Protein AF-A0A9D7HXS8-F1 (afdb_monomer)

Foldseek 3Di:
DDPPPDPPPWWQKAWKWDDDPDAQKIFIKIATQAWFFWAFAKWKWKKKKFVPFFPFKPQVPKDFDLCQQKNKHKDPVGWDDDDRMIMIMIMIGGPTTNCVSPPPPIGHHRDMDGGMMIGTHRRQFKMKMIIDDDPVCVVVVRHTWTDDPRHTNYDYHPYDIDIHHQQDQALVRRGSDPQHFQDDDPLLFLQFPRWTQHNNSHTDGHGDFQCLVDPVADRDQDRNQGRDQPDPQFHDFDLDPVSHRDGDRPFDFQDADPQQFLQWDDWGQHPSRRTDDTDGDDLCPVDPQFDWDQDRNPGTDTHGADQQPQPDGPSRDQANNYDDFQDADCLVPPQFPPFTQHSVRHTDGDGPFDFQDDDPLQFLQWDDWGQHPSRDTDPTDGHDLCPVDPQWDWDQDRNPGTDTHGADQQPQPDGPSRDQANHYDDFQCFDPLVDPQFPDWTQHSVRHTDGDGDFDFQDDDPPQFQQFDDWTAHPSRDTDDGDGDDLDPPDPQWDWDQDRNPGIDTHGADPQPQPDGPVGDPDNHDDDPPDADPPVDPVDDGHD

Sequence (544 aa):
MTVGTGLTAQPLTDIGLFPNASPNTLEVRLRPDASFNQVVSNLTFTIRWNANAADSLDAGAITQFCPGGFFITPSGDGVLEDGAFRYYTFNAFGFAQISAACPGQAWAANTERVIMTIPVLGLTGCATFNIVNDGFTGADNKDYFLSLNGVDKTDLIYSDDFQLGNCAADCEGNIGGPAVPGTACDDLSACTTNDLYDANCNCVGTPVDPNDNNACTTDSCDPLLGVNDNNPITTGDVIGANCVCAGVLPCTPGATCNDNNACTTGEVFDANCNCGGGTAVDPNDNNPCTLDSCDPVTGVSNVFQDADGDGTCDANDVCPAGPEPGTACNDNNPITTGDVIGANCVCAGVLPCTPGATCNDNNACTTGEVFDANCNCGGGTAVDPNDNNPCTLDSCDPVTGVSNVFQDADGDGTCDANDVCPAGPEPGTACNDNNPATTGDVIGANCVCAGVLGCTPGAACNDFNACTTGE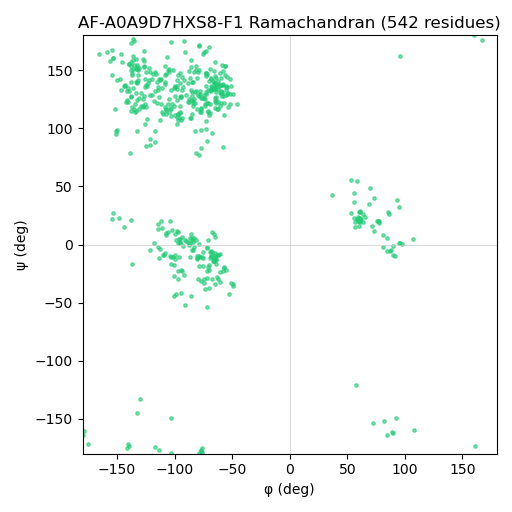VFDANCNCGGGTAVDPNDNNPCTLDSCDPVTGVSNIFQDADGDGTCDANDVCPAGPEPGTACNDNNPITTGDV

Mean predicted aligned error: 21.66 Å

Solvent-accessible surface area (backbone atoms only — not comparable to full-atom values): 31070 Å² total; per-residue (Å²): 141,79,87,75,89,62,92,67,75,77,35,46,29,28,37,32,42,44,82,42,94,54,83,63,27,40,30,36,32,38,35,24,70,32,59,47,41,54,32,42,47,34,36,35,35,23,44,36,31,39,61,87,16,40,77,44,70,37,76,90,64,53,45,65,49,50,58,64,10,33,38,78,40,70,46,94,81,52,76,44,77,59,91,70,30,30,37,38,42,37,38,27,46,33,83,30,31,25,44,74,52,30,73,91,61,46,48,45,48,74,39,79,38,70,45,33,35,38,39,52,38,67,61,67,11,44,26,45,38,32,53,49,76,46,77,66,27,58,76,67,78,34,32,67,40,33,22,47,74,77,39,86,23,55,58,49,72,77,39,63,80,43,78,49,64,42,71,53,60,24,57,83,64,39,62,15,44,84,48,41,66,71,32,82,51,77,61,76,38,57,37,38,46,82,20,23,20,36,97,82,46,47,51,46,46,47,73,61,83,52,74,63,86,48,91,89,59,75,73,40,57,40,47,84,73,17,54,58,65,85,54,94,74,40,45,77,44,40,75,42,101,79,55,43,58,50,44,42,66,82,60,56,64,70,39,78,44,78,68,70,39,53,32,42,47,78,17,23,20,39,98,82,60,50,49,39,86,41,47,74,59,79,43,73,82,86,51,78,42,36,54,59,37,60,41,47,81,82,16,64,40,69,46,76,40,46,91,65,69,66,84,54,30,60,75,77,51,87,26,93,80,44,59,51,63,71,39,79,50,76,57,83,52,92,70,42,46,84,22,19,17,36,96,82,60,42,52,46,42,44,64,88,57,57,63,69,40,79,44,78,70,72,40,54,33,41,48,79,18,24,21,39,97,80,59,50,50,38,88,37,48,73,58,82,43,74,83,84,52,77,44,37,54,56,38,61,41,47,80,80,18,67,44,70,44,79,39,49,88,68,72,70,83,54,30,58,76,75,52,86,28,93,78,47,62,51,62,70,39,79,50,76,56,86,51,91,64,38,48,82,23,21,18,35,96,81,61,42,52,45,45,47,71,75,68,59,62,68,40,80,45,78,67,74,43,54,35,41,49,78,19,24,21,40,95,82,64,49,52,41,80,46,48,76,63,80,43,75,81,86,51,82,44,40,54,59,38,65,38,50,80,81,20,70,44,69,46,78,41,48,88,79,70,84,82,54,35,59,79,73,53,89,44,96,82,55,84,59,96,78,53,74,54,78,89,83,52,95,87,69,83,85,47,90

Radius of gyration: 78.98 Å; Cα contacts (8 Å, |Δi|>4): 1152; chains: 1; bounding box: 150×105×215 Å

Structure (mmCIF, N/CA/C/O backbone):
data_AF-A0A9D7HXS8-F1
#
_entry.id   AF-A0A9D7HXS8-F1
#
loop_
_atom_site.group_PDB
_atom_site.id
_atom_site.type_symbol
_atom_site.label_atom_id
_atom_site.label_alt_id
_atom_site.label_comp_id
_atom_site.label_asym_id
_atom_site.label_entity_id
_atom_site.label_seq_id
_atom_site.pdbx_PDB_ins_code
_atom_site.Cartn_x
_atom_site.Cartn_y
_atom_site.Cartn_z
_atom_site.occupancy
_atom_site.B_iso_or_equiv
_atom_site.auth_seq_id
_atom_site.auth_comp_id
_atom_site.auth_asym_id
_atom_site.auth_atom_id
_atom_site.pdbx_PDB_model_num
ATOM 1 N N . MET A 1 1 ? 16.803 73.448 49.397 1.00 46.56 1 MET A N 1
ATOM 2 C CA . MET A 1 1 ? 17.206 73.382 47.980 1.00 46.56 1 MET A CA 1
ATOM 3 C C . MET A 1 1 ? 18.669 72.982 47.963 1.00 46.56 1 MET A C 1
ATOM 5 O O . MET A 1 1 ? 19.544 73.829 48.057 1.00 46.56 1 MET A O 1
ATOM 9 N N . THR A 1 2 ? 18.908 71.675 47.979 1.00 34.12 2 THR A N 1
ATOM 10 C CA . THR A 1 2 ? 20.233 71.069 47.857 1.00 34.12 2 THR A CA 1
ATOM 11 C C . THR A 1 2 ? 20.183 70.350 46.524 1.00 34.12 2 THR A C 1
ATOM 13 O O . THR A 1 2 ? 19.425 69.395 46.368 1.00 34.12 2 THR A O 1
ATOM 16 N N . VAL A 1 3 ? 20.879 70.892 45.531 1.00 43.94 3 VAL A N 1
ATOM 17 C CA . VAL A 1 3 ? 21.038 70.244 44.233 1.00 43.94 3 VAL A CA 1
ATOM 18 C C . VAL A 1 3 ? 21.996 69.081 44.460 1.00 43.94 3 VAL A C 1
ATOM 20 O O . VAL A 1 3 ? 23.201 69.276 44.577 1.00 43.94 3 VAL A O 1
ATOM 23 N N . GLY A 1 4 ? 21.447 67.876 44.595 1.00 35.88 4 GLY A N 1
ATOM 24 C CA . GLY A 1 4 ? 22.214 66.641 44.514 1.00 35.88 4 GLY A CA 1
ATOM 25 C C . GLY A 1 4 ? 22.513 66.346 43.052 1.00 35.88 4 GLY A C 1
ATOM 26 O O . GLY A 1 4 ? 21.788 65.597 42.408 1.00 35.88 4 GLY A O 1
ATOM 27 N N . THR A 1 5 ? 23.559 66.969 42.514 1.00 46.69 5 THR A N 1
ATOM 28 C CA . THR A 1 5 ? 24.233 66.499 41.304 1.00 46.69 5 THR A CA 1
ATOM 29 C C . THR A 1 5 ? 24.932 65.185 41.628 1.00 46.69 5 THR A C 1
ATOM 31 O O . THR A 1 5 ? 26.047 65.165 42.143 1.00 46.69 5 THR A O 1
ATOM 34 N N . GLY A 1 6 ? 24.258 64.089 41.324 1.00 41.00 6 GLY A N 1
ATOM 35 C CA . GLY A 1 6 ? 24.853 62.779 41.164 1.00 41.00 6 GLY A CA 1
ATOM 36 C C . GLY A 1 6 ? 23.973 62.030 40.184 1.00 41.00 6 GLY A C 1
ATOM 37 O O . GLY A 1 6 ? 22.799 61.813 40.467 1.00 41.00 6 GLY A O 1
ATOM 38 N N . LEU A 1 7 ? 24.522 61.661 39.028 1.00 46.50 7 LEU A N 1
ATOM 39 C CA . LEU A 1 7 ? 24.046 60.494 38.295 1.00 46.50 7 LEU A CA 1
ATOM 40 C C . LEU A 1 7 ? 24.190 59.314 39.263 1.00 46.50 7 LEU A C 1
ATOM 42 O O . LEU A 1 7 ? 25.224 58.654 39.296 1.00 46.50 7 LEU A O 1
ATOM 46 N N . THR A 1 8 ? 23.208 59.109 40.138 1.00 54.00 8 THR A N 1
ATOM 47 C CA . THR A 1 8 ? 23.098 57.861 40.879 1.00 54.00 8 THR A CA 1
ATOM 48 C C . THR A 1 8 ? 22.881 56.810 39.810 1.00 54.00 8 THR A C 1
ATOM 50 O O . THR A 1 8 ? 21.913 56.913 39.050 1.00 54.00 8 THR A O 1
ATOM 53 N N . ALA A 1 9 ? 23.826 55.876 39.684 1.00 63.34 9 ALA A N 1
ATOM 54 C CA . ALA A 1 9 ? 23.669 54.728 38.810 1.00 63.34 9 ALA A CA 1
ATOM 55 C C . ALA A 1 9 ? 22.271 54.159 39.059 1.00 63.34 9 ALA A C 1
ATOM 57 O O . ALA A 1 9 ? 21.901 53.896 40.202 1.00 63.34 9 ALA A O 1
ATOM 58 N N . GLN A 1 10 ? 21.451 54.110 38.013 1.00 81.94 10 GLN A N 1
ATOM 59 C CA . GLN A 1 10 ? 20.124 53.524 38.142 1.00 81.94 10 GLN A CA 1
ATOM 60 C C . GLN A 1 10 ? 20.285 52.067 38.577 1.00 81.94 10 GLN A C 1
ATOM 62 O O . GLN A 1 10 ? 21.239 51.432 38.097 1.00 81.94 10 GLN A O 1
ATOM 67 N N . PRO A 1 11 ? 19.393 51.559 39.440 1.00 91.94 11 PRO A N 1
ATOM 68 C CA . PRO A 1 11 ? 19.600 50.265 40.052 1.00 91.94 11 PRO A CA 1
ATOM 69 C C . PRO A 1 11 ? 19.445 49.130 39.056 1.00 91.94 11 PRO A C 1
ATOM 71 O O . PRO A 1 11 ? 18.528 49.170 38.237 1.00 91.94 11 PRO A O 1
ATOM 74 N N . LEU A 1 12 ? 20.294 48.114 39.163 1.00 96.25 12 LEU A N 1
ATOM 75 C CA . LEU A 1 12 ? 19.915 46.786 38.692 1.00 96.25 12 LEU A CA 1
ATOM 76 C C . LEU A 1 12 ? 18.784 46.277 39.590 1.00 96.25 12 LEU A C 1
ATOM 78 O O . LEU A 1 12 ? 18.743 46.583 40.785 1.00 96.25 12 LEU A O 1
ATOM 82 N N . THR A 1 13 ? 17.795 45.612 39.005 1.00 97.19 13 THR A N 1
ATOM 83 C CA . THR A 1 13 ? 16.585 45.235 39.737 1.00 97.19 13 THR A CA 1
ATOM 84 C C . THR A 1 13 ? 16.233 43.785 39.483 1.00 97.19 13 THR A C 1
ATOM 86 O O . THR A 1 13 ? 16.000 43.389 38.340 1.00 97.19 13 THR A O 1
ATOM 89 N N . ASP A 1 14 ? 16.122 43.025 40.567 1.00 98.00 14 ASP A N 1
ATOM 90 C CA . ASP A 1 14 ? 15.644 41.651 40.527 1.00 98.00 14 ASP A CA 1
ATOM 91 C C . ASP A 1 14 ? 14.109 41.606 40.492 1.00 98.00 14 ASP A C 1
ATOM 93 O O . ASP A 1 14 ? 13.448 42.496 41.045 1.00 98.00 14 ASP A O 1
ATOM 97 N N . ILE A 1 15 ? 13.540 40.537 39.931 1.00 98.31 15 ILE A N 1
ATOM 98 C CA . ILE A 1 15 ? 12.102 40.230 39.981 1.00 98.31 15 ILE A CA 1
ATOM 99 C C . ILE A 1 15 ? 11.850 38.832 40.550 1.00 98.31 15 ILE A C 1
ATOM 101 O O . ILE A 1 15 ? 12.649 37.921 40.364 1.00 98.31 15 ILE A O 1
ATOM 105 N N . GLY A 1 16 ? 10.731 38.629 41.233 1.00 97.81 16 GLY A N 1
ATOM 106 C CA . GLY A 1 16 ? 10.339 37.297 41.677 1.00 97.81 16 GLY A CA 1
ATOM 107 C C . GLY A 1 16 ? 8.836 37.154 41.847 1.00 97.81 16 GLY A C 1
ATOM 108 O O . GLY A 1 16 ? 8.111 38.146 41.973 1.00 97.81 16 GLY A O 1
ATOM 109 N N . LEU A 1 17 ? 8.386 35.904 41.852 1.00 98.12 17 LEU A N 1
ATOM 110 C CA . LEU A 1 17 ? 7.007 35.504 42.098 1.00 98.12 17 LEU A CA 1
ATOM 111 C C . LEU A 1 17 ? 6.901 34.781 43.440 1.00 98.12 17 LEU A C 1
ATOM 113 O O . LEU A 1 17 ? 7.704 33.903 43.742 1.00 98.12 17 LEU A O 1
ATOM 117 N N . PHE A 1 18 ? 5.894 35.137 44.233 1.00 96.06 18 PHE A N 1
ATOM 118 C CA . PHE A 1 18 ? 5.716 34.615 45.587 1.00 96.06 18 PHE A CA 1
ATOM 119 C C . PHE A 1 18 ? 4.239 34.329 45.891 1.00 96.06 18 PHE A C 1
ATOM 121 O O . PHE A 1 18 ? 3.358 34.966 45.304 1.00 96.06 18 PHE A O 1
ATOM 128 N N . PRO A 1 19 ? 3.937 33.415 46.831 1.00 92.19 19 PRO A N 1
ATOM 129 C CA . PRO A 1 19 ? 2.578 33.236 47.326 1.00 92.19 19 PRO A CA 1
ATOM 130 C C . PRO A 1 19 ? 2.118 34.451 48.149 1.00 92.19 19 PRO A C 1
ATOM 132 O O . PRO A 1 19 ? 2.891 35.039 48.911 1.00 92.19 19 PRO A O 1
ATOM 135 N N . ASN A 1 20 ? 0.839 34.809 48.022 1.00 90.88 20 ASN A N 1
ATOM 136 C CA . ASN A 1 20 ? 0.174 35.808 48.861 1.00 90.88 20 ASN A CA 1
ATOM 137 C C . ASN A 1 20 ? -0.364 35.165 50.156 1.00 90.88 20 ASN A C 1
ATOM 139 O O . ASN A 1 20 ? -0.638 33.968 50.209 1.00 90.88 20 ASN A O 1
ATOM 143 N N . ALA A 1 21 ? -0.592 35.976 51.192 1.00 84.38 21 ALA A N 1
ATOM 144 C CA . ALA A 1 21 ? -1.362 35.560 52.370 1.00 84.38 21 ALA A CA 1
ATOM 145 C C . ALA A 1 21 ? -2.832 35.223 52.039 1.00 84.38 21 ALA A C 1
ATOM 147 O O . ALA A 1 21 ? -3.453 34.413 52.726 1.00 84.38 21 ALA A O 1
ATOM 148 N N . SER A 1 22 ? -3.391 35.843 51.000 1.00 85.06 22 SER A N 1
ATOM 149 C CA . SER A 1 22 ? -4.693 35.491 50.439 1.00 85.06 22 SER A CA 1
ATOM 150 C C . SER A 1 22 ? -4.565 34.185 49.651 1.00 85.06 22 SER A C 1
ATOM 152 O O . SER A 1 22 ? -3.738 34.124 48.735 1.00 85.06 22 SER A O 1
ATOM 154 N N . PRO A 1 23 ? -5.379 33.157 49.958 1.00 76.88 23 PRO A N 1
ATOM 155 C CA . PRO A 1 23 ? -5.377 31.911 49.203 1.00 76.88 23 PRO A CA 1
ATOM 156 C C . PRO A 1 23 ? -5.535 32.172 47.700 1.00 76.88 23 PRO A C 1
ATOM 158 O O . PRO A 1 23 ? -6.273 33.071 47.293 1.00 76.88 23 PRO A O 1
ATOM 161 N N . ASN A 1 24 ? -4.839 31.385 46.878 1.00 85.56 24 ASN A N 1
ATOM 162 C CA . ASN A 1 24 ? -4.940 31.408 45.412 1.00 85.56 24 ASN A CA 1
ATOM 163 C C . ASN A 1 24 ? -4.576 32.758 44.767 1.00 85.56 24 ASN A C 1
ATOM 165 O O . ASN A 1 24 ? -5.085 33.094 43.703 1.00 85.56 24 ASN A O 1
ATOM 169 N N . THR A 1 25 ? -3.717 33.554 45.403 1.00 91.19 25 THR A N 1
ATOM 170 C CA . THR A 1 25 ? -3.229 34.823 44.851 1.00 91.19 25 THR A CA 1
ATOM 171 C C . THR A 1 25 ? -1.704 34.808 44.813 1.00 91.19 25 THR A C 1
ATOM 173 O O . THR A 1 25 ? -1.053 34.381 45.767 1.00 91.19 25 THR A O 1
ATOM 176 N N . LEU A 1 26 ? -1.135 35.280 43.707 1.00 95.56 26 LEU A N 1
ATOM 177 C CA . LEU A 1 26 ? 0.303 35.425 43.501 1.00 95.56 26 LEU A CA 1
ATOM 178 C C . LEU A 1 26 ? 0.706 36.891 43.702 1.00 95.56 26 LEU A C 1
ATOM 180 O O . LEU A 1 26 ? -0.077 37.801 43.418 1.00 95.56 26 LEU A O 1
ATOM 184 N N . GLU A 1 27 ? 1.932 37.134 44.154 1.00 96.12 27 GLU A N 1
ATOM 185 C CA . GLU A 1 27 ? 2.529 38.467 44.254 1.00 96.12 27 GLU A CA 1
ATOM 186 C C . GLU A 1 27 ? 3.815 38.535 43.435 1.00 96.12 27 GLU A C 1
ATOM 188 O O . GLU A 1 27 ? 4.721 37.723 43.621 1.00 96.12 27 GLU A O 1
ATOM 193 N N . VAL A 1 28 ? 3.925 39.544 42.575 1.00 97.69 28 VAL A N 1
ATOM 194 C CA . VAL A 1 28 ? 5.162 39.866 41.862 1.00 97.69 28 VAL A CA 1
ATOM 195 C C . VAL A 1 28 ? 5.906 40.935 42.638 1.00 97.69 28 VAL A C 1
ATOM 197 O O . VAL A 1 28 ? 5.340 41.992 42.943 1.00 97.69 28 VAL A O 1
ATOM 200 N N . ARG A 1 29 ? 7.177 40.679 42.947 1.00 97.25 29 ARG A N 1
ATOM 201 C CA . ARG A 1 29 ? 8.030 41.583 43.720 1.00 97.25 29 ARG A CA 1
ATOM 202 C C . ARG A 1 29 ? 9.243 42.024 42.919 1.00 97.25 29 ARG A C 1
ATOM 204 O O . ARG A 1 29 ? 9.825 41.226 42.196 1.00 97.25 29 ARG A O 1
ATOM 211 N N . LEU A 1 30 ? 9.633 43.284 43.094 1.00 96.69 30 LEU A N 1
ATOM 212 C CA . LEU A 1 30 ? 10.914 43.817 42.633 1.00 96.69 30 LEU A CA 1
ATOM 213 C C . LEU A 1 30 ? 11.852 44.074 43.809 1.00 96.69 30 LEU A C 1
ATOM 215 O O . LEU A 1 30 ? 11.407 44.529 44.867 1.00 96.69 30 LEU A O 1
ATOM 219 N N . ARG A 1 31 ? 13.154 43.872 43.595 1.00 97.00 31 ARG A N 1
ATOM 220 C CA . ARG A 1 31 ? 14.214 44.215 44.550 1.00 97.00 31 ARG A CA 1
ATOM 221 C C . ARG A 1 31 ? 15.341 44.975 43.834 1.00 97.00 31 ARG A C 1
ATOM 223 O O . ARG A 1 31 ? 16.191 44.350 43.212 1.00 97.00 31 ARG A O 1
ATOM 230 N N . PRO A 1 32 ? 15.358 46.316 43.902 1.00 96.12 32 PRO A N 1
ATOM 231 C CA . PRO A 1 32 ? 16.405 47.117 43.273 1.00 96.12 32 PRO A CA 1
ATOM 232 C C . PRO A 1 32 ? 17.644 47.233 44.170 1.00 96.12 32 PRO A C 1
ATOM 234 O O . PRO A 1 32 ? 17.506 47.445 45.374 1.00 96.12 32 PRO A O 1
ATOM 237 N N . ASP A 1 33 ? 18.851 47.161 43.610 1.00 95.12 33 ASP A N 1
ATOM 238 C CA . ASP A 1 33 ? 20.122 47.252 44.356 1.00 95.12 33 ASP A CA 1
ATOM 239 C C . ASP A 1 33 ? 20.423 48.671 44.902 1.00 95.12 33 ASP A C 1
ATOM 241 O O . ASP A 1 33 ? 21.160 48.844 45.879 1.00 95.12 33 ASP A O 1
ATOM 245 N N . ALA A 1 34 ? 19.776 49.691 44.335 1.00 93.94 34 ALA A N 1
ATOM 246 C CA . ALA A 1 34 ? 19.815 51.092 44.739 1.00 93.94 34 ALA A CA 1
ATOM 247 C C . ALA A 1 34 ? 18.411 51.730 44.743 1.00 93.94 34 ALA A C 1
ATOM 249 O O . ALA A 1 34 ? 17.454 51.235 44.151 1.00 93.94 34 ALA A O 1
ATOM 250 N N . SER A 1 35 ? 18.259 52.862 45.433 1.00 93.38 35 SER A N 1
ATOM 251 C CA . SER A 1 35 ? 16.973 53.568 45.492 1.00 93.38 35 SER A CA 1
ATOM 252 C C . SER A 1 35 ? 16.603 54.180 44.136 1.00 93.38 35 SER A C 1
ATOM 254 O O . SER A 1 35 ? 17.456 54.740 43.448 1.00 93.38 35 SER A O 1
ATOM 256 N N . PHE A 1 36 ? 15.317 54.153 43.783 1.00 93.62 36 PHE A N 1
ATOM 257 C CA . PHE A 1 36 ? 14.818 54.674 42.510 1.00 93.62 36 PHE A CA 1
ATOM 258 C C . PHE A 1 36 ? 13.459 55.352 42.653 1.00 93.62 36 PHE A C 1
ATOM 260 O O . PHE A 1 36 ? 12.560 54.864 43.325 1.00 93.62 36 PHE A O 1
ATOM 267 N N . ASN A 1 37 ? 13.286 56.510 42.022 1.00 92.00 37 ASN A N 1
ATOM 268 C CA . ASN A 1 37 ? 12.053 57.290 42.137 1.00 92.00 37 ASN A CA 1
ATOM 269 C C . ASN A 1 37 ? 11.653 58.013 40.842 1.00 92.00 37 ASN A C 1
ATOM 271 O O . ASN A 1 37 ? 10.822 58.928 40.888 1.00 92.00 37 ASN A O 1
ATOM 275 N N . GLN A 1 38 ? 12.260 57.626 39.717 1.00 93.06 38 GLN A N 1
ATOM 276 C CA . GLN A 1 38 ? 12.058 58.248 38.408 1.00 93.06 38 GLN A CA 1
ATOM 277 C C . GLN A 1 38 ? 11.152 57.374 37.523 1.00 93.06 38 GLN A C 1
ATOM 279 O O . GLN A 1 38 ? 10.233 56.751 38.051 1.00 93.06 38 GLN A O 1
ATOM 284 N N . VAL A 1 39 ? 11.323 57.392 36.197 1.00 93.38 39 VAL A N 1
ATOM 285 C CA . VAL A 1 39 ? 10.408 56.744 35.242 1.00 93.38 39 VAL A CA 1
ATOM 286 C C . VAL A 1 39 ? 10.806 55.287 35.008 1.00 93.38 39 VAL A C 1
ATOM 288 O O . VAL A 1 39 ? 11.907 55.018 34.527 1.00 93.38 39 VAL A O 1
ATOM 291 N N . VAL A 1 40 ? 9.895 54.351 35.270 1.00 94.25 40 VAL A N 1
ATOM 292 C CA . VAL A 1 40 ? 10.015 52.959 34.799 1.00 94.25 40 VAL A CA 1
ATOM 293 C C . VAL A 1 40 ? 9.636 52.947 33.324 1.00 94.25 40 VAL A C 1
ATOM 295 O O . VAL A 1 40 ? 8.467 53.030 32.988 1.00 94.25 40 VAL A O 1
ATOM 298 N N . SER A 1 41 ? 10.610 52.967 32.422 1.00 94.19 41 SER A N 1
ATOM 299 C CA . SER A 1 41 ? 10.352 53.157 30.987 1.00 94.19 41 SER A CA 1
ATOM 300 C C . SER A 1 41 ? 9.761 51.921 30.321 1.00 94.19 41 SER A C 1
ATOM 302 O O . SER A 1 41 ? 8.954 52.063 29.408 1.00 94.19 41 SER A O 1
ATOM 304 N N . ASN A 1 42 ? 10.143 50.732 30.784 1.00 95.00 42 ASN A N 1
ATOM 305 C CA . ASN A 1 42 ? 9.569 49.469 30.341 1.00 95.00 42 ASN A CA 1
ATOM 306 C C . ASN A 1 42 ? 9.738 48.415 31.442 1.00 95.00 42 ASN A C 1
ATOM 308 O O . ASN A 1 42 ? 10.745 48.435 32.148 1.00 95.00 42 ASN A O 1
ATOM 312 N N . LEU A 1 43 ? 8.780 47.510 31.566 1.00 96.38 43 LEU A N 1
ATOM 313 C CA . LEU A 1 43 ? 8.876 46.270 32.320 1.00 96.38 43 LEU A CA 1
ATOM 314 C C . LEU A 1 43 ? 8.140 45.191 31.523 1.00 96.38 43 LEU A C 1
ATOM 316 O O . LEU A 1 43 ? 6.954 45.355 31.264 1.00 96.38 43 LEU A O 1
ATOM 320 N N . THR A 1 44 ? 8.804 44.088 31.211 1.00 97.62 44 THR A N 1
ATOM 321 C CA . THR A 1 44 ? 8.197 42.871 30.662 1.00 97.62 44 THR A CA 1
ATOM 322 C C . THR A 1 44 ? 8.576 41.711 31.571 1.00 97.62 44 THR A C 1
ATOM 324 O O . THR A 1 44 ? 9.710 41.659 32.033 1.00 97.62 44 THR A O 1
ATOM 327 N N . PHE A 1 45 ? 7.643 40.812 31.879 1.00 98.06 45 PHE A N 1
ATOM 328 C CA . PHE A 1 45 ? 7.923 39.538 32.551 1.00 98.06 45 PHE A CA 1
ATOM 329 C C . PHE A 1 45 ? 6.824 38.523 32.238 1.00 98.06 45 PHE A C 1
ATOM 331 O O . PHE A 1 45 ? 5.698 38.906 31.914 1.00 98.06 45 PHE A O 1
ATOM 338 N N . THR A 1 46 ? 7.124 37.235 32.383 1.00 98.12 46 THR A N 1
ATOM 339 C CA . THR A 1 46 ? 6.168 36.158 32.101 1.00 98.12 46 THR A CA 1
ATOM 340 C C . THR A 1 46 ? 6.028 35.227 33.293 1.00 98.12 46 THR A C 1
ATOM 342 O O . THR A 1 46 ? 7.025 34.736 33.818 1.00 98.12 46 THR A O 1
ATOM 345 N N . ILE A 1 47 ? 4.783 34.993 33.716 1.00 97.44 47 ILE A N 1
ATOM 346 C CA . ILE A 1 47 ? 4.442 33.993 34.733 1.00 97.44 47 ILE A CA 1
ATOM 347 C C . ILE A 1 47 ? 4.157 32.671 34.021 1.00 97.44 47 ILE A C 1
ATOM 349 O O . ILE A 1 47 ? 3.338 32.640 33.101 1.00 97.44 47 ILE A O 1
ATOM 353 N N . ARG A 1 48 ? 4.802 31.592 34.473 1.00 95.88 48 ARG A N 1
ATOM 354 C CA . ARG A 1 48 ? 4.621 30.221 33.986 1.00 95.88 48 ARG A CA 1
ATOM 355 C C . ARG A 1 48 ? 3.975 29.342 35.056 1.00 95.88 48 ARG A C 1
ATOM 357 O O . ARG A 1 48 ? 4.343 29.451 36.226 1.00 95.88 48 ARG A O 1
ATOM 364 N N . TRP A 1 49 ? 3.079 28.438 34.655 1.00 94.12 49 TRP A N 1
ATOM 365 C CA . TRP A 1 49 ? 2.564 27.364 35.512 1.00 94.12 49 TRP A CA 1
ATOM 366 C C . TRP A 1 49 ? 2.260 26.073 34.756 1.00 94.12 49 TRP A C 1
ATOM 368 O O . TRP A 1 49 ? 2.188 26.070 33.534 1.00 94.12 49 TRP A O 1
ATOM 378 N N . ASN A 1 50 ? 2.106 24.952 35.460 1.00 88.50 50 ASN A N 1
ATOM 379 C CA . ASN A 1 50 ? 1.717 23.675 34.850 1.00 88.50 50 ASN A CA 1
ATOM 380 C C . ASN A 1 50 ? 0.234 23.672 34.430 1.00 88.50 50 ASN A C 1
ATOM 382 O O . ASN A 1 50 ? -0.645 24.071 35.194 1.00 88.50 50 ASN A O 1
ATOM 386 N N . ALA A 1 51 ? -0.060 23.147 33.238 1.00 76.44 51 ALA A N 1
ATOM 387 C CA . ALA A 1 51 ? -1.403 23.174 32.642 1.00 76.44 51 ALA A CA 1
ATOM 388 C C . ALA A 1 51 ? -2.475 22.350 33.399 1.00 76.44 51 ALA A C 1
ATOM 390 O O . ALA A 1 51 ? -3.669 22.523 33.164 1.00 76.44 51 ALA A O 1
ATOM 391 N N . ASN A 1 52 ? -2.077 21.473 34.327 1.00 65.62 52 ASN A N 1
ATOM 392 C CA . ASN A 1 52 ? -2.953 20.423 34.869 1.00 65.62 52 ASN A CA 1
ATOM 393 C C . ASN A 1 52 ? -3.721 20.789 36.152 1.00 65.62 52 ASN A C 1
ATOM 395 O O . ASN A 1 52 ? -4.454 19.946 36.655 1.00 65.62 52 ASN A O 1
ATOM 399 N N . ALA A 1 53 ? -3.543 21.987 36.719 1.00 63.53 53 ALA A N 1
ATOM 400 C CA . ALA A 1 53 ? -4.102 22.293 38.045 1.00 63.53 53 ALA A CA 1
ATOM 401 C C . ALA A 1 53 ? -4.753 23.674 38.207 1.00 63.53 53 ALA A C 1
ATOM 403 O O . ALA A 1 53 ? -5.509 23.860 39.159 1.00 63.53 53 ALA A O 1
ATOM 404 N N . ALA A 1 54 ? -4.487 24.622 37.303 1.00 66.12 54 ALA A N 1
ATOM 405 C CA . ALA A 1 54 ? -5.079 25.959 37.309 1.00 66.12 54 ALA A CA 1
ATOM 406 C C . ALA A 1 54 ? -5.470 26.386 35.892 1.00 66.12 54 ALA A C 1
ATOM 408 O O . ALA A 1 54 ? -4.626 26.389 34.986 1.00 66.12 54 ALA A O 1
ATOM 409 N N . ASP A 1 55 ? -6.725 26.794 35.717 1.00 72.06 55 ASP A N 1
ATOM 410 C CA . ASP A 1 55 ? -7.283 27.098 34.398 1.00 72.06 55 ASP A CA 1
ATOM 411 C C . ASP A 1 55 ? -6.759 28.423 33.829 1.00 72.06 55 ASP A C 1
ATOM 413 O O . ASP A 1 55 ? -6.490 28.505 32.634 1.00 72.06 55 ASP A O 1
ATOM 417 N N . SER A 1 56 ? -6.572 29.460 34.659 1.00 87.25 56 SER A N 1
ATOM 418 C CA . SER A 1 56 ? -6.056 30.762 34.202 1.00 87.25 56 SER A CA 1
ATOM 419 C C . SER A 1 56 ? -5.602 31.663 35.355 1.00 87.25 56 SER A C 1
ATOM 421 O O . SER A 1 56 ? -5.998 31.486 36.505 1.00 87.25 56 SER A O 1
ATOM 423 N N . LEU A 1 57 ? -4.833 32.705 35.036 1.00 92.62 57 LEU A N 1
ATOM 424 C CA . LEU A 1 57 ? -4.678 33.879 35.898 1.00 92.62 57 LEU A CA 1
ATOM 425 C C . LEU A 1 57 ? -5.827 34.870 35.644 1.00 92.62 57 LEU A C 1
ATOM 427 O O . LEU A 1 57 ? -6.207 35.087 34.490 1.00 92.62 57 LEU A O 1
ATOM 431 N N . ASP A 1 58 ? -6.369 35.492 36.695 1.00 92.25 58 ASP A N 1
ATOM 432 C CA . ASP A 1 58 ? -7.381 36.549 36.565 1.00 92.25 58 ASP A CA 1
ATOM 433 C C . ASP A 1 58 ? -6.717 37.896 36.261 1.00 92.25 58 ASP A C 1
ATOM 435 O O . ASP A 1 58 ? -6.534 38.756 37.129 1.00 92.25 58 ASP A O 1
ATOM 439 N N . ALA A 1 59 ? -6.339 38.092 34.999 1.00 88.31 59 ALA A N 1
ATOM 440 C CA . ALA A 1 59 ? -5.726 39.339 34.560 1.00 88.31 59 ALA A CA 1
ATOM 441 C C . ALA A 1 59 ? -6.668 40.560 34.671 1.00 88.31 59 ALA A C 1
ATOM 443 O O . ALA A 1 59 ? -6.197 41.698 34.653 1.00 88.31 59 ALA A O 1
ATOM 444 N N . GLY A 1 60 ? -7.983 40.344 34.815 1.00 87.69 60 GLY A N 1
ATOM 445 C CA . GLY A 1 60 ? -8.969 41.403 35.048 1.00 87.69 60 GLY A CA 1
ATOM 446 C C . GLY A 1 60 ? -9.010 41.900 36.496 1.00 87.69 60 GLY A C 1
ATOM 447 O O . GLY A 1 60 ? -9.491 43.006 36.745 1.00 87.69 60 GLY A O 1
ATOM 448 N N . ALA A 1 61 ? -8.476 41.119 37.438 1.00 91.12 61 ALA A N 1
ATOM 449 C CA . ALA A 1 61 ? -8.490 41.408 38.870 1.00 91.12 61 ALA A CA 1
ATOM 450 C C . ALA A 1 61 ? -7.098 41.719 39.453 1.00 91.12 61 ALA A C 1
ATOM 452 O O . ALA A 1 61 ? -6.901 41.625 40.668 1.00 91.12 61 ALA A O 1
ATOM 453 N N . ILE A 1 62 ? -6.125 42.106 38.617 1.00 93.81 62 ILE A N 1
ATOM 454 C CA . ILE A 1 62 ? -4.794 42.480 39.106 1.00 93.81 62 ILE A CA 1
ATOM 455 C C . ILE A 1 62 ? -4.854 43.714 40.010 1.00 93.81 62 ILE A C 1
ATOM 457 O O . ILE A 1 62 ? -5.481 44.725 39.680 1.00 93.81 62 ILE A O 1
ATOM 461 N N . THR A 1 63 ? -4.140 43.670 41.133 1.00 93.31 63 THR A N 1
ATOM 462 C CA . THR A 1 63 ? -3.819 44.884 41.895 1.00 93.31 63 THR A CA 1
ATOM 463 C C . THR A 1 63 ? -2.423 45.344 41.517 1.00 93.31 63 THR A C 1
ATOM 465 O O . THR A 1 63 ? -1.561 44.522 41.214 1.00 93.31 63 THR A O 1
ATOM 468 N N . GLN A 1 64 ? -2.195 46.656 41.489 1.00 92.12 64 GLN A N 1
ATOM 469 C CA . GLN A 1 64 ? -0.940 47.220 41.002 1.00 92.12 64 GLN A CA 1
ATOM 470 C C . GLN A 1 64 ? -0.412 48.289 41.943 1.00 92.12 64 GLN A C 1
ATOM 472 O O . GLN A 1 64 ? -1.149 49.147 42.439 1.00 92.12 64 GLN A O 1
ATOM 477 N N . PHE A 1 65 ? 0.898 48.274 42.135 1.00 88.19 65 PHE A N 1
ATOM 478 C CA . PHE A 1 65 ? 1.605 49.344 42.804 1.00 88.19 65 PHE A CA 1
ATOM 479 C C . PHE A 1 65 ? 1.753 50.541 41.869 1.00 88.19 65 PHE A C 1
ATOM 481 O O . PHE A 1 65 ? 2.327 50.431 40.794 1.00 88.19 65 PHE A O 1
ATOM 488 N N . CYS A 1 66 ? 1.319 51.714 42.327 1.00 88.50 66 CYS A N 1
ATOM 489 C CA . CYS A 1 66 ? 1.561 52.976 41.633 1.00 88.50 66 CYS A CA 1
ATOM 490 C C . CYS A 1 66 ? 1.127 53.000 40.141 1.00 88.50 66 CYS A C 1
ATOM 492 O O . CYS A 1 66 ? 1.925 53.386 39.283 1.00 88.50 66 CYS A O 1
ATOM 494 N N . PRO A 1 67 ? -0.143 52.689 39.807 1.00 88.56 67 PRO A N 1
ATOM 495 C CA . PRO A 1 67 ? -0.604 52.640 38.412 1.00 88.56 67 PRO A CA 1
ATOM 496 C C . PRO A 1 67 ? -0.463 53.979 37.663 1.00 88.56 67 PRO A C 1
ATOM 498 O O . PRO A 1 67 ? -0.370 54.004 36.441 1.00 88.56 67 PRO A O 1
ATOM 501 N N . GLY A 1 68 ? -0.420 55.110 38.382 1.00 84.31 68 GLY A N 1
ATOM 502 C CA . GLY A 1 68 ? -0.156 56.426 37.788 1.00 84.31 68 GLY A CA 1
ATOM 503 C C . GLY A 1 68 ? 1.315 56.674 37.419 1.00 84.31 68 GLY A C 1
ATOM 504 O O . GLY A 1 68 ? 1.599 57.592 36.655 1.00 84.31 68 GLY A O 1
ATOM 505 N N . GLY A 1 69 ? 2.254 55.906 37.984 1.00 85.75 69 GLY A N 1
ATOM 506 C CA . GLY A 1 69 ? 3.687 55.998 37.688 1.00 85.75 69 GLY A CA 1
ATOM 507 C C . GLY A 1 69 ? 4.075 55.059 36.556 1.00 85.75 69 GLY A C 1
ATOM 508 O O . GLY A 1 69 ? 4.654 55.505 35.567 1.00 85.75 69 GLY A O 1
ATOM 509 N N . PHE A 1 70 ? 3.698 53.787 36.681 1.00 88.00 70 PHE A N 1
ATOM 510 C CA . PHE A 1 70 ? 3.797 52.782 35.627 1.00 88.00 70 PHE A CA 1
ATOM 511 C C . PHE A 1 70 ? 2.591 51.851 35.703 1.00 88.00 70 PHE A C 1
ATOM 513 O O . PHE A 1 70 ? 2.170 51.464 36.790 1.00 88.00 70 PHE A O 1
ATOM 520 N N . PHE A 1 71 ? 2.017 51.532 34.548 1.00 91.62 71 PHE A N 1
ATOM 521 C CA . PHE A 1 71 ? 0.783 50.758 34.467 1.00 91.62 71 PHE A CA 1
ATOM 522 C C . PHE A 1 71 ? 1.081 49.385 33.877 1.00 91.62 71 PHE A C 1
ATOM 524 O O . PHE A 1 71 ? 1.492 49.298 32.722 1.00 91.62 71 PHE A O 1
ATOM 531 N N . ILE A 1 72 ? 0.907 48.337 34.680 1.00 94.88 72 ILE A N 1
ATOM 532 C CA . ILE A 1 72 ? 1.081 46.939 34.291 1.00 94.88 72 ILE A CA 1
ATOM 533 C C . ILE A 1 72 ? -0.190 46.467 33.587 1.00 94.88 72 ILE A C 1
ATOM 535 O O . ILE A 1 72 ? -1.310 46.653 34.065 1.00 94.88 72 ILE A O 1
ATOM 539 N N . THR A 1 73 ? -0.008 45.832 32.442 1.00 93.62 73 THR A N 1
ATOM 540 C CA . THR A 1 73 ? -1.070 45.285 31.605 1.00 93.62 73 THR A CA 1
ATOM 541 C C . THR A 1 73 ? -0.718 43.863 31.200 1.00 93.62 73 THR A C 1
ATOM 543 O O . THR A 1 73 ? 0.446 43.605 30.884 1.00 93.62 73 THR A O 1
ATOM 546 N N . PRO A 1 74 ? -1.684 42.934 31.189 1.00 94.44 74 PRO A N 1
ATOM 547 C CA . PRO A 1 74 ? -1.476 41.657 30.524 1.00 94.44 74 PRO A CA 1
ATOM 548 C C . PRO A 1 74 ? -1.205 41.884 29.034 1.00 94.44 74 PRO A C 1
ATOM 550 O O . PRO A 1 74 ? -1.731 42.821 28.426 1.00 94.44 74 PRO A O 1
ATOM 553 N N . SER A 1 75 ? -0.396 41.024 28.430 1.00 93.12 75 SER A N 1
ATOM 554 C CA . SER A 1 75 ? -0.202 41.014 26.985 1.00 93.12 75 SER A CA 1
ATOM 555 C C . SER A 1 75 ? -1.497 40.624 26.251 1.00 93.12 75 SER A C 1
ATOM 557 O O . SER A 1 75 ? -2.352 39.904 26.771 1.00 93.12 75 SER A O 1
ATOM 559 N N . GLY A 1 76 ? -1.680 41.161 25.039 1.00 89.06 76 GLY A N 1
ATOM 560 C CA . GLY A 1 76 ? -2.918 41.001 24.258 1.00 89.06 76 GLY A CA 1
ATOM 561 C C . GLY A 1 76 ? -3.103 39.629 23.600 1.00 89.06 76 GLY A C 1
ATOM 562 O O . GLY A 1 76 ? -4.150 39.368 23.020 1.00 89.06 76 GLY A O 1
ATOM 563 N N . ASP A 1 77 ? -2.095 38.772 23.680 1.00 90.12 77 ASP A N 1
ATOM 564 C CA . ASP A 1 77 ? -2.104 37.372 23.251 1.00 90.12 77 ASP A CA 1
ATOM 565 C C . ASP A 1 77 ? -2.757 36.426 24.272 1.00 90.12 77 ASP A C 1
ATOM 567 O O . ASP A 1 77 ? -3.082 35.294 23.925 1.00 90.12 77 ASP A O 1
ATOM 571 N N . GLY A 1 78 ? -3.021 36.896 25.495 1.00 91.12 78 GLY A N 1
ATOM 572 C CA . GLY A 1 78 ? -3.670 36.102 26.533 1.00 91.12 78 GLY A CA 1
ATOM 573 C C . GLY A 1 78 ? -2.757 35.022 27.116 1.00 91.12 78 GLY A C 1
ATOM 574 O O . GLY A 1 78 ? -1.536 35.168 27.150 1.00 91.12 78 GLY A O 1
ATOM 575 N N . VAL A 1 79 ? -3.369 33.949 27.618 1.00 92.88 79 VAL A N 1
ATOM 576 C CA . VAL A 1 79 ? -2.638 32.777 28.111 1.00 92.88 79 VAL A CA 1
ATOM 577 C C . VAL A 1 79 ? -2.169 31.950 26.918 1.00 92.88 79 VAL A C 1
ATOM 579 O O . VAL A 1 79 ? -2.976 31.560 26.076 1.00 92.88 79 VAL A O 1
ATOM 582 N N . LEU A 1 80 ? -0.872 31.672 26.869 1.00 93.38 80 LEU A N 1
ATOM 583 C CA . LEU A 1 80 ? -0.235 30.826 25.866 1.00 93.38 80 LEU A CA 1
ATOM 584 C C . LEU A 1 80 ? 0.109 29.468 26.479 1.00 93.38 80 LEU A C 1
ATOM 586 O O . LEU A 1 80 ? 0.419 29.390 27.666 1.00 93.38 80 LEU A O 1
ATOM 590 N N . GLU A 1 81 ? 0.074 28.405 25.681 1.00 93.19 81 GLU A N 1
ATOM 591 C CA . GLU A 1 81 ? 0.471 27.058 26.104 1.00 93.19 81 GLU A CA 1
ATOM 592 C C . GLU A 1 81 ? 1.679 26.591 25.284 1.00 93.19 81 GLU A C 1
ATOM 594 O O . GLU A 1 81 ? 1.663 26.687 24.057 1.00 93.19 81 GLU A O 1
ATOM 599 N N . ASP A 1 82 ? 2.704 26.069 25.961 1.00 92.38 82 ASP A N 1
ATOM 600 C CA . ASP A 1 82 ? 3.842 25.384 25.343 1.00 92.38 82 ASP A CA 1
ATOM 601 C C . ASP A 1 82 ? 4.199 24.134 26.163 1.00 92.38 82 ASP A C 1
ATOM 603 O O . ASP A 1 82 ? 4.567 24.191 27.342 1.00 92.38 82 ASP A O 1
ATOM 607 N N . GLY A 1 83 ? 4.018 22.965 25.546 1.00 90.44 83 GLY A N 1
ATOM 608 C CA . GLY A 1 83 ? 4.203 21.668 26.192 1.00 90.44 83 GLY A CA 1
ATOM 609 C C . GLY A 1 83 ? 3.325 21.478 27.437 1.00 90.44 83 GLY A C 1
ATOM 610 O O . GLY A 1 83 ? 2.101 21.496 27.364 1.00 90.44 83 GLY A O 1
ATOM 611 N N . ALA A 1 84 ? 3.961 21.237 28.585 1.00 89.69 84 ALA A N 1
ATOM 612 C CA . ALA A 1 84 ? 3.282 21.006 29.866 1.00 89.69 84 ALA A CA 1
ATOM 613 C C . ALA A 1 84 ? 2.961 22.303 30.635 1.00 89.69 84 ALA A C 1
ATOM 615 O O . ALA A 1 84 ? 2.451 22.246 31.762 1.00 89.69 84 ALA A O 1
ATOM 616 N N . PHE A 1 85 ? 3.291 23.461 30.059 1.00 93.06 85 PHE A N 1
ATOM 617 C CA . PHE A 1 85 ? 3.243 24.746 30.735 1.00 93.06 85 PHE A CA 1
ATOM 618 C C . PHE A 1 85 ? 2.311 25.739 30.042 1.00 93.06 85 PHE A C 1
ATOM 620 O O . PHE A 1 85 ? 2.151 25.757 28.824 1.00 93.06 85 PHE A O 1
ATOM 627 N N . ARG A 1 86 ? 1.722 26.601 30.865 1.00 93.88 86 ARG A N 1
ATOM 628 C CA . ARG A 1 86 ? 0.994 27.804 30.485 1.00 93.88 86 ARG A CA 1
ATOM 629 C C . ARG A 1 86 ? 1.822 29.024 30.843 1.00 93.88 86 ARG A C 1
ATOM 631 O O . ARG A 1 86 ? 2.512 29.023 31.862 1.00 93.88 86 ARG A O 1
ATOM 638 N N . TYR A 1 87 ? 1.706 30.062 30.032 1.00 95.44 87 TYR A N 1
ATOM 639 C CA . TYR A 1 87 ? 2.455 31.304 30.131 1.00 95.44 87 TYR A CA 1
ATOM 640 C C . TYR A 1 87 ? 1.501 32.489 30.013 1.00 95.44 87 TYR A C 1
ATOM 642 O O . TYR A 1 87 ? 0.613 32.497 29.162 1.00 95.44 87 TYR A O 1
ATOM 650 N N . TYR A 1 88 ? 1.705 33.523 30.825 1.00 96.19 88 TYR A N 1
ATOM 651 C CA . TYR A 1 88 ? 1.044 34.811 30.628 1.00 96.19 88 TYR A CA 1
ATOM 652 C C . TYR A 1 88 ? 2.047 35.941 30.848 1.00 96.19 88 TYR A C 1
ATOM 654 O O . TYR A 1 88 ? 2.632 36.078 31.928 1.00 96.19 88 TYR A O 1
ATOM 662 N N . THR A 1 89 ? 2.275 36.729 29.800 1.00 97.62 89 THR A N 1
ATOM 663 C CA . THR A 1 89 ? 3.187 37.870 29.823 1.00 97.62 89 THR A CA 1
ATOM 664 C C . THR A 1 89 ? 2.479 39.130 30.321 1.00 97.62 89 THR A C 1
ATOM 666 O O . THR A 1 89 ? 1.319 39.399 30.013 1.00 97.62 89 THR A O 1
ATOM 669 N N . PHE A 1 90 ? 3.207 39.945 31.073 1.00 97.31 90 PHE A N 1
ATOM 670 C CA . PHE A 1 90 ? 2.774 41.251 31.548 1.00 97.31 90 PHE A CA 1
ATOM 671 C C . PHE A 1 90 ? 3.771 42.305 31.086 1.00 97.31 90 PHE A C 1
ATOM 673 O O . PHE A 1 90 ? 4.981 42.091 31.130 1.00 97.31 90 PHE A O 1
ATOM 680 N N . ASN A 1 91 ? 3.250 43.448 30.649 1.00 95.56 91 ASN A N 1
ATOM 681 C CA . ASN A 1 91 ? 4.026 44.587 30.181 1.00 95.56 91 ASN A CA 1
ATOM 682 C C . ASN A 1 91 ? 3.623 45.844 30.945 1.00 95.56 91 ASN A C 1
ATOM 684 O O . ASN A 1 91 ? 2.438 46.050 31.208 1.00 95.56 91 ASN A O 1
ATOM 688 N N . ALA A 1 92 ? 4.577 46.716 31.252 1.00 93.81 92 ALA A N 1
ATOM 689 C CA . ALA A 1 92 ? 4.308 47.992 31.886 1.00 93.81 92 ALA A CA 1
ATOM 690 C C . ALA A 1 92 ? 5.121 49.128 31.276 1.00 93.81 92 ALA A C 1
ATOM 692 O O . ALA A 1 92 ? 6.316 48.996 31.023 1.00 93.81 92 ALA A O 1
ATOM 693 N N . PHE A 1 93 ? 4.473 50.280 31.123 1.00 90.31 93 PHE A N 1
ATOM 694 C CA . PHE A 1 93 ? 5.103 51.503 30.636 1.00 90.31 93 PHE A CA 1
ATOM 695 C C . PHE A 1 93 ? 4.868 52.640 31.625 1.00 90.31 93 PHE A C 1
ATOM 697 O O . PHE A 1 93 ? 3.767 52.816 32.155 1.00 90.31 93 PHE A O 1
ATOM 704 N N . GLY A 1 94 ? 5.924 53.403 31.895 1.00 86.94 94 GLY A N 1
ATOM 705 C CA . GLY A 1 94 ? 5.885 54.537 32.806 1.00 86.94 94 GLY A CA 1
ATOM 706 C C . GLY A 1 94 ? 5.463 55.816 32.110 1.00 86.94 94 GLY A C 1
ATOM 707 O O . GLY A 1 94 ? 6.105 56.258 31.158 1.00 86.94 94 GLY A O 1
ATOM 708 N N . PHE A 1 95 ? 4.420 56.452 32.634 1.00 82.81 95 PHE A N 1
ATOM 709 C CA . PHE A 1 95 ? 3.915 57.735 32.135 1.00 82.81 95 PHE A CA 1
ATOM 710 C C . PHE A 1 95 ? 4.398 58.924 32.976 1.00 82.81 95 PHE A C 1
ATOM 712 O O . PHE A 1 95 ? 4.270 60.076 32.561 1.00 82.81 95 PHE A O 1
ATOM 719 N N . ALA A 1 96 ? 4.967 58.659 34.155 1.00 90.81 96 ALA A N 1
ATOM 720 C CA . ALA A 1 96 ? 5.479 59.670 35.066 1.00 90.81 96 ALA A CA 1
ATOM 721 C C . ALA A 1 96 ? 6.584 59.104 35.968 1.00 90.81 96 ALA A C 1
ATOM 723 O O . ALA A 1 96 ? 6.790 57.897 36.079 1.00 90.81 96 ALA A O 1
ATOM 724 N N . GLN A 1 97 ? 7.304 59.996 36.648 1.00 91.56 97 GLN A N 1
ATOM 725 C CA . GLN A 1 97 ? 8.221 59.589 37.711 1.00 91.56 97 GLN A CA 1
ATOM 726 C C . GLN A 1 97 ? 7.425 58.989 38.877 1.00 91.56 97 GLN A C 1
ATOM 728 O O . GLN A 1 97 ? 6.413 59.569 39.278 1.00 91.56 97 GLN A O 1
ATOM 733 N N . ILE A 1 98 ? 7.908 57.897 39.481 1.00 91.50 98 ILE A N 1
ATOM 734 C CA . ILE A 1 98 ? 7.272 57.281 40.664 1.00 91.50 98 ILE A CA 1
ATOM 735 C C . ILE A 1 98 ? 7.055 58.324 41.768 1.00 91.50 98 ILE A C 1
ATOM 737 O O . ILE A 1 98 ? 5.986 58.386 42.367 1.00 91.50 98 ILE A O 1
ATOM 741 N N . SER A 1 99 ? 8.044 59.188 42.009 1.00 90.88 99 SER A N 1
ATOM 742 C CA . SER A 1 99 ? 7.950 60.255 43.016 1.00 90.88 99 SER A CA 1
ATOM 743 C C . SER A 1 99 ? 6.846 61.281 42.746 1.00 90.88 99 SER A C 1
ATOM 745 O O . SER A 1 99 ? 6.312 61.847 43.700 1.00 90.88 99 SER A O 1
ATOM 747 N N . ALA A 1 100 ? 6.506 61.519 41.477 1.00 91.50 100 ALA A N 1
ATOM 748 C CA . ALA A 1 100 ? 5.473 62.468 41.078 1.00 91.50 100 ALA A CA 1
ATOM 749 C C . ALA A 1 100 ? 4.078 61.831 41.098 1.00 91.50 100 ALA A C 1
ATOM 751 O O . ALA A 1 100 ? 3.136 62.433 41.607 1.00 91.50 100 ALA A O 1
ATOM 752 N N . ALA A 1 101 ? 3.950 60.613 40.571 1.00 91.06 101 ALA A N 1
ATOM 753 C CA . ALA A 1 101 ? 2.672 59.914 40.503 1.00 91.06 101 ALA A CA 1
ATOM 754 C C . ALA A 1 101 ? 2.240 59.310 41.845 1.00 91.06 101 ALA A C 1
ATOM 756 O O . ALA A 1 101 ? 1.046 59.222 42.127 1.00 91.06 101 ALA A O 1
ATOM 757 N N . CYS A 1 102 ? 3.203 58.897 42.674 1.00 90.00 102 CYS A N 1
ATOM 758 C CA . CYS A 1 102 ? 2.969 58.177 43.924 1.00 90.00 102 CYS A CA 1
ATOM 759 C C . CYS A 1 102 ? 3.903 58.697 45.027 1.00 90.00 102 CYS A C 1
ATOM 761 O O . CYS A 1 102 ? 4.931 58.084 45.344 1.00 90.00 102 CYS A O 1
ATOM 763 N N . PRO A 1 103 ? 3.571 59.850 45.631 1.00 88.62 103 PRO A N 1
ATOM 764 C CA . PRO A 1 103 ? 4.395 60.458 46.667 1.00 88.62 103 PRO A CA 1
ATOM 765 C C . PRO A 1 103 ? 4.660 59.498 47.837 1.00 88.62 103 PRO A C 1
ATOM 767 O O . PRO A 1 103 ? 3.751 58.849 48.349 1.00 88.62 103 PRO A O 1
ATOM 770 N N . GLY A 1 104 ? 5.922 59.403 48.263 1.00 85.44 104 GLY A N 1
ATOM 771 C CA . GLY A 1 104 ? 6.349 58.506 49.347 1.00 85.44 104 GLY A CA 1
ATOM 772 C C . GLY A 1 104 ? 6.561 57.044 48.936 1.00 85.44 104 GLY A C 1
ATOM 773 O O . GLY A 1 104 ? 7.005 56.249 49.757 1.00 85.44 104 GLY A O 1
ATOM 774 N N . GLN A 1 105 ? 6.315 56.695 47.671 1.00 88.81 105 GLN A N 1
ATOM 775 C CA . GLN A 1 105 ? 6.431 55.328 47.153 1.00 88.81 105 GLN A CA 1
ATOM 776 C C . GLN A 1 105 ? 7.696 55.104 46.307 1.00 88.81 105 GLN A C 1
ATOM 778 O O . GLN A 1 105 ? 7.786 54.154 45.537 1.00 88.81 105 GLN A O 1
ATOM 783 N N . ALA A 1 106 ? 8.710 55.960 46.462 1.00 89.25 106 ALA A N 1
ATOM 784 C CA . ALA A 1 106 ? 10.025 55.750 45.859 1.00 89.25 106 ALA A CA 1
ATOM 785 C C . ALA A 1 106 ? 10.591 54.386 46.258 1.00 89.25 106 ALA A C 1
ATOM 787 O O . ALA A 1 106 ? 10.543 54.045 47.439 1.00 89.25 106 ALA A O 1
ATOM 788 N N . TRP A 1 107 ? 11.155 53.648 45.306 1.00 92.62 107 TRP A N 1
ATOM 789 C CA . TRP A 1 107 ? 11.854 52.400 45.561 1.00 92.62 107 TRP A CA 1
ATOM 790 C C 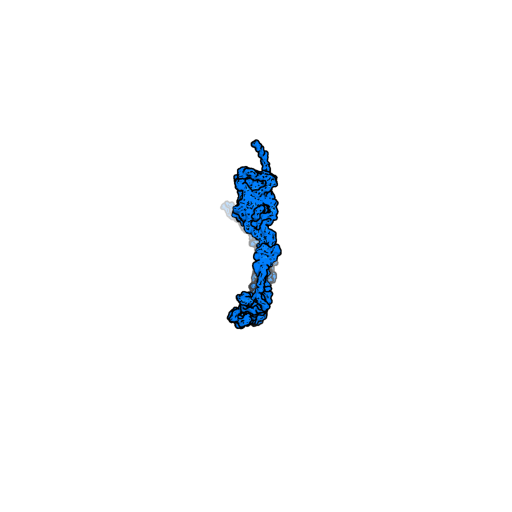. TRP A 1 107 ? 13.079 52.620 46.442 1.00 92.62 107 TRP A C 1
ATOM 792 O O . TRP A 1 107 ? 13.819 53.591 46.274 1.00 92.62 107 TRP A O 1
ATOM 802 N N . ALA A 1 108 ? 13.272 51.714 47.396 1.00 91.94 108 ALA A N 1
ATOM 803 C CA . ALA A 1 108 ? 14.380 51.758 48.335 1.00 91.94 108 ALA A CA 1
ATOM 804 C C . ALA A 1 108 ? 15.364 50.645 47.981 1.00 91.94 108 ALA A C 1
ATOM 806 O O . ALA A 1 108 ? 14.932 49.542 47.648 1.00 91.94 108 ALA A O 1
ATOM 807 N N . ALA A 1 109 ? 16.657 50.949 48.073 1.00 93.44 109 ALA A N 1
ATOM 808 C CA . ALA A 1 109 ? 17.722 49.979 47.855 1.00 93.44 109 ALA A CA 1
ATOM 809 C C . ALA A 1 109 ? 17.510 48.708 48.696 1.00 93.44 109 ALA A C 1
ATOM 811 O O . ALA A 1 109 ? 17.191 48.789 49.886 1.00 93.44 109 ALA A O 1
ATOM 812 N N . ASN A 1 110 ? 17.718 47.549 48.078 1.00 93.12 110 ASN A N 1
ATOM 813 C CA . ASN A 1 110 ? 17.672 46.211 48.667 1.00 93.12 110 ASN A CA 1
ATOM 814 C C . ASN A 1 110 ? 16.376 45.902 49.433 1.00 93.12 110 ASN A C 1
ATOM 816 O O . ASN A 1 110 ? 16.374 45.117 50.378 1.00 93.12 110 ASN A O 1
ATOM 820 N N . THR A 1 111 ? 15.271 46.544 49.051 1.00 94.44 111 THR A N 1
ATOM 821 C CA . THR A 1 111 ? 13.966 46.373 49.696 1.00 94.44 111 THR A CA 1
ATOM 822 C C . THR A 1 111 ? 12.973 45.812 48.691 1.00 94.44 111 THR A C 1
ATOM 824 O O . THR A 1 111 ? 12.736 46.437 47.657 1.00 94.44 111 THR A O 1
ATOM 827 N N . GLU A 1 112 ? 12.366 44.669 49.015 1.00 95.25 112 GLU A N 1
ATOM 828 C CA . GLU A 1 112 ? 11.311 44.085 48.187 1.00 95.25 112 GLU A CA 1
ATOM 829 C C . GLU A 1 112 ? 10.095 45.003 48.093 1.00 95.25 112 GLU A C 1
ATOM 831 O O . GLU A 1 112 ? 9.660 45.610 49.079 1.00 95.25 112 GLU A O 1
ATOM 836 N N . ARG A 1 113 ? 9.508 45.069 46.901 1.00 93.12 113 ARG A N 1
ATOM 837 C CA . ARG A 1 113 ? 8.252 45.772 46.655 1.00 93.12 113 ARG A CA 1
ATOM 838 C C . ARG A 1 113 ? 7.329 44.933 45.816 1.00 93.12 113 ARG A C 1
ATOM 840 O O . ARG A 1 113 ? 7.662 44.624 44.679 1.00 93.12 113 ARG A O 1
ATOM 847 N N . VAL A 1 114 ? 6.151 44.646 46.356 1.00 95.25 114 VAL A N 1
ATOM 848 C CA . VAL A 1 114 ? 5.050 44.071 45.584 1.00 95.25 114 VAL A CA 1
ATOM 849 C C . VAL A 1 114 ? 4.626 45.095 44.538 1.00 95.25 114 VAL A C 1
ATOM 851 O O . VAL A 1 114 ? 4.204 46.196 44.893 1.00 95.25 114 VAL A O 1
ATOM 854 N N . ILE A 1 115 ? 4.775 44.744 43.264 1.00 95.00 115 ILE A N 1
ATOM 855 C CA . ILE A 1 115 ? 4.372 45.587 42.136 1.00 95.00 115 ILE A CA 1
ATOM 856 C C . ILE A 1 115 ? 3.033 45.170 41.538 1.00 95.00 115 ILE A C 1
ATOM 858 O O . ILE A 1 115 ? 2.321 46.014 40.996 1.00 95.00 115 ILE A O 1
ATOM 862 N N . MET A 1 116 ? 2.681 43.893 41.676 1.00 96.12 116 MET A N 1
ATOM 863 C CA . MET A 1 116 ? 1.432 43.327 41.192 1.00 96.12 116 MET A CA 1
ATOM 864 C C . MET A 1 116 ? 0.978 42.208 42.123 1.00 96.12 116 MET A C 1
ATOM 866 O O . MET A 1 116 ? 1.808 41.420 42.575 1.00 96.12 116 MET A O 1
ATOM 870 N N . THR A 1 117 ? -0.326 42.093 42.361 1.00 96.50 117 THR A N 1
ATOM 871 C CA . THR A 1 117 ? -0.923 40.823 42.794 1.00 96.50 117 THR A CA 1
ATOM 872 C C . THR A 1 117 ? -1.892 40.333 41.735 1.00 96.50 117 THR A C 1
ATOM 874 O O . THR A 1 117 ? -2.528 41.145 41.062 1.00 96.50 117 THR A O 1
ATOM 877 N N . ILE A 1 118 ? -1.998 39.017 41.578 1.00 95.62 118 ILE A N 1
ATOM 878 C CA . ILE A 1 118 ? -2.868 38.404 40.576 1.00 95.62 118 ILE A CA 1
ATOM 879 C C . ILE A 1 118 ? -3.555 37.156 41.145 1.00 95.62 118 ILE A C 1
ATOM 881 O O . ILE A 1 118 ? -2.867 36.252 41.630 1.00 95.62 118 ILE A O 1
ATOM 885 N N . PRO A 1 119 ? -4.899 37.100 41.139 1.00 94.00 119 PRO A N 1
ATOM 886 C CA . PRO A 1 119 ? -5.631 35.896 41.520 1.00 94.00 119 PRO A CA 1
ATOM 887 C C . PRO A 1 119 ? -5.460 34.763 40.501 1.00 94.00 119 PRO A C 1
ATOM 889 O O . PRO A 1 119 ? -5.297 35.001 39.304 1.00 94.00 119 PRO A O 1
ATOM 892 N N . VAL A 1 120 ? -5.549 33.524 40.978 1.00 92.25 120 VAL A N 1
ATOM 893 C CA . VAL A 1 120 ? -5.548 32.299 40.170 1.00 92.25 120 VAL A CA 1
ATOM 894 C C . VAL A 1 120 ? -6.973 31.744 40.107 1.00 92.25 120 VAL A C 1
ATOM 896 O O . VAL A 1 120 ? -7.599 31.505 41.141 1.00 92.25 120 VAL A O 1
ATOM 899 N N . LEU A 1 121 ? -7.489 31.535 38.896 1.00 88.88 121 LEU A N 1
ATOM 900 C CA . LEU A 1 121 ? -8.819 30.979 38.638 1.00 88.88 121 LEU A CA 1
ATOM 901 C C . LEU A 1 121 ? -8.748 29.464 38.440 1.00 88.88 121 LEU A C 1
ATOM 903 O O . LEU A 1 121 ? -7.806 28.949 37.838 1.00 88.88 121 LEU A O 1
ATOM 907 N N . GLY A 1 122 ? -9.775 28.758 38.919 1.00 83.50 122 GLY A N 1
ATOM 908 C CA . GLY A 1 122 ? -9.926 27.320 38.678 1.00 83.50 122 GLY A CA 1
ATOM 909 C C . GLY A 1 122 ? -8.834 26.455 39.313 1.00 83.50 122 GLY A C 1
ATOM 910 O O . GLY A 1 122 ? -8.577 25.360 38.831 1.00 83.50 122 GLY A O 1
ATOM 911 N N . LEU A 1 123 ? -8.170 26.933 40.374 1.00 82.88 123 LEU A N 1
ATOM 912 C CA . LEU A 1 123 ? -7.158 26.151 41.088 1.00 82.88 123 LEU A CA 1
ATOM 913 C C . LEU A 1 123 ? -7.839 25.031 41.890 1.00 82.88 123 LEU A C 1
ATOM 915 O O . LEU A 1 123 ? -8.241 25.234 43.036 1.00 82.88 123 LEU A O 1
ATOM 919 N N . THR A 1 124 ? -8.023 23.876 41.253 1.00 74.62 124 THR A N 1
ATOM 920 C CA . THR A 1 124 ? -8.701 22.696 41.821 1.00 74.62 124 THR A CA 1
ATOM 921 C C . THR A 1 124 ? -7.724 21.703 42.448 1.00 74.62 124 THR A C 1
ATOM 923 O O . THR A 1 124 ? -8.119 20.969 43.348 1.00 74.62 124 THR A O 1
ATOM 926 N N . GLY A 1 125 ? -6.448 21.747 42.047 1.00 77.12 125 GLY A N 1
ATOM 927 C CA . GLY A 1 125 ? -5.375 20.900 42.572 1.00 77.12 125 GLY A CA 1
ATOM 928 C C . GLY A 1 125 ? -4.105 21.679 42.921 1.00 77.12 125 GLY A C 1
ATOM 929 O O . GLY A 1 125 ? -4.171 22.814 43.394 1.00 77.12 125 GLY A O 1
ATOM 930 N N . CYS A 1 126 ? -2.941 21.063 42.705 1.00 82.62 126 CYS A N 1
ATOM 931 C CA . CYS A 1 126 ? -1.633 21.667 42.966 1.00 82.62 126 CYS A CA 1
ATOM 932 C C . CYS A 1 126 ? -0.978 22.186 41.685 1.00 82.62 126 CYS A C 1
ATOM 934 O O . CYS A 1 126 ? -0.671 21.404 40.780 1.00 82.62 126 CYS A O 1
ATOM 936 N N . ALA A 1 127 ? -0.707 23.488 41.626 1.00 87.88 127 ALA A N 1
ATOM 937 C CA . ALA A 1 127 ? 0.002 24.100 40.510 1.00 87.88 127 ALA A CA 1
ATOM 938 C C . ALA A 1 127 ? 1.358 24.669 40.943 1.00 87.88 127 ALA A C 1
ATOM 940 O O . ALA A 1 127 ? 1.474 25.269 42.009 1.00 87.88 127 ALA A O 1
ATOM 941 N N . THR A 1 128 ? 2.376 24.491 40.106 1.00 91.12 128 THR A N 1
ATOM 942 C CA . THR A 1 128 ? 3.721 25.042 40.298 1.00 91.12 128 THR A CA 1
ATOM 943 C C . THR A 1 128 ? 3.856 26.324 39.490 1.00 91.12 128 THR A C 1
ATOM 945 O O . THR A 1 128 ? 3.660 26.287 38.280 1.00 91.12 128 THR A O 1
ATOM 948 N N . PHE A 1 129 ? 4.218 27.430 40.138 1.00 93.94 129 PHE A N 1
ATOM 949 C CA . PHE A 1 129 ? 4.336 28.759 39.539 1.00 93.94 129 PHE A CA 1
ATOM 950 C C . PHE A 1 129 ? 5.763 29.306 39.632 1.00 93.94 129 PHE A C 1
ATOM 952 O O . PHE A 1 129 ? 6.447 29.080 40.631 1.00 93.94 129 PHE A O 1
ATOM 959 N N . ASN A 1 130 ? 6.175 30.086 38.626 1.00 95.69 130 ASN A N 1
ATOM 960 C CA . ASN A 1 130 ? 7.365 30.942 38.684 1.00 95.69 130 ASN A CA 1
ATOM 961 C C . ASN A 1 130 ? 7.306 32.073 37.637 1.00 95.69 130 ASN A C 1
ATOM 963 O O . ASN A 1 130 ? 6.499 32.021 36.708 1.00 95.69 130 ASN A O 1
ATOM 967 N N . ILE A 1 131 ? 8.170 33.082 37.765 1.00 98.12 131 ILE A N 1
ATOM 968 C CA . ILE A 1 131 ? 8.570 33.942 36.641 1.00 98.12 131 ILE A CA 1
ATOM 969 C C . ILE A 1 131 ? 9.773 33.292 35.962 1.00 98.12 131 ILE A C 1
ATOM 971 O O . ILE A 1 131 ? 10.638 32.749 36.643 1.00 98.12 131 ILE A O 1
ATOM 975 N N . VAL A 1 132 ? 9.829 33.306 34.631 1.00 97.56 132 VAL A N 1
ATOM 976 C CA . VAL A 1 132 ? 10.851 32.549 33.893 1.00 97.56 132 VAL A CA 1
ATOM 977 C C . VAL A 1 132 ? 11.461 33.337 32.743 1.00 97.56 132 VAL A C 1
ATOM 979 O O . VAL A 1 132 ? 10.776 34.128 32.098 1.00 97.56 132 VAL A O 1
ATOM 982 N N . ASN A 1 133 ? 12.741 33.046 32.496 1.00 97.31 133 ASN A N 1
ATOM 983 C CA . ASN A 1 133 ? 13.437 33.277 31.233 1.00 97.31 133 ASN A CA 1
ATOM 984 C C . ASN A 1 133 ? 13.866 31.899 30.707 1.00 97.31 133 ASN A C 1
ATOM 986 O O . ASN A 1 133 ? 14.928 31.394 31.080 1.00 97.31 133 ASN A O 1
ATOM 990 N N . ASP A 1 134 ? 13.000 31.240 29.942 1.00 95.75 134 ASP A N 1
ATOM 991 C CA . ASP A 1 134 ? 13.235 29.919 29.359 1.00 95.75 134 ASP A CA 1
ATOM 992 C C . ASP A 1 134 ? 13.234 29.965 27.819 1.00 95.75 134 ASP A C 1
ATOM 994 O O . ASP A 1 134 ? 13.229 31.030 27.201 1.00 95.75 134 ASP A O 1
ATOM 998 N N . GLY A 1 135 ? 13.323 28.797 27.174 1.00 96.56 135 GLY A N 1
ATOM 999 C CA . GLY A 1 135 ? 13.404 28.717 25.713 1.00 96.56 135 GLY A CA 1
ATOM 1000 C C . GLY A 1 135 ? 12.191 29.319 24.997 1.00 96.56 135 GLY A C 1
ATOM 1001 O O . GLY A 1 135 ? 12.364 29.893 23.923 1.00 96.56 135 GLY A O 1
ATOM 1002 N N . PHE A 1 136 ? 11.002 29.226 25.601 1.00 96.31 136 PHE A N 1
ATOM 1003 C CA . PHE A 1 136 ? 9.775 29.810 25.066 1.00 96.31 136 PHE A CA 1
ATOM 1004 C C . PHE A 1 136 ? 9.817 31.332 25.205 1.00 96.31 136 PHE A C 1
ATOM 1006 O O . PHE A 1 136 ? 9.721 32.062 24.219 1.00 96.31 136 PHE A O 1
ATOM 1013 N N . THR A 1 137 ? 10.058 31.836 26.418 1.00 96.81 137 THR A N 1
ATOM 1014 C CA . THR A 1 137 ? 10.029 33.285 26.643 1.00 96.81 137 THR A CA 1
ATOM 1015 C C . THR A 1 137 ? 11.131 34.026 25.882 1.00 96.81 137 THR A C 1
ATOM 1017 O O . THR A 1 137 ? 10.887 35.125 25.377 1.00 96.81 137 THR A O 1
ATOM 1020 N N . GLY A 1 138 ? 12.306 33.414 25.713 1.00 96.56 138 GLY A N 1
ATOM 1021 C CA . GLY A 1 138 ? 13.406 33.992 24.943 1.00 96.56 138 GLY A CA 1
ATOM 1022 C C . GLY A 1 138 ? 13.135 34.035 23.435 1.00 96.56 138 GLY A C 1
ATOM 1023 O O . GLY A 1 138 ? 13.493 35.011 22.774 1.00 96.56 138 GLY A O 1
ATOM 1024 N N . ALA A 1 139 ? 12.471 33.015 22.880 1.00 96.19 139 ALA A N 1
ATOM 1025 C CA . ALA A 1 139 ? 12.118 32.973 21.458 1.00 96.19 139 ALA A CA 1
ATOM 1026 C C . ALA A 1 139 ? 11.074 34.037 21.075 1.00 96.19 139 ALA A C 1
ATOM 1028 O O . ALA A 1 139 ? 11.099 34.552 19.956 1.00 96.19 139 ALA A O 1
ATOM 1029 N N . ASP A 1 140 ? 10.204 34.400 22.019 1.00 95.00 140 ASP A N 1
ATOM 1030 C CA . ASP A 1 140 ? 9.054 35.274 21.786 1.00 95.00 140 ASP A CA 1
ATOM 1031 C C . ASP A 1 140 ? 9.220 36.708 22.332 1.00 95.00 140 ASP A C 1
ATOM 1033 O O . ASP A 1 140 ? 8.257 37.477 22.343 1.00 95.00 140 ASP A O 1
ATOM 1037 N N . ASN A 1 141 ? 10.430 37.109 22.758 1.00 95.00 141 ASN A N 1
ATOM 1038 C CA . ASN A 1 141 ? 10.705 38.413 23.397 1.00 95.00 141 ASN A CA 1
ATOM 1039 C C . ASN A 1 141 ? 9.831 38.672 24.647 1.00 95.00 141 ASN A C 1
ATOM 1041 O O . ASN A 1 141 ? 9.277 39.757 24.841 1.00 95.00 141 ASN A O 1
ATOM 1045 N N . LYS A 1 142 ? 9.697 37.651 25.495 1.00 96.69 142 LYS A N 1
ATOM 1046 C CA . LYS A 1 142 ? 8.852 37.624 26.702 1.00 96.69 142 LYS A CA 1
ATOM 1047 C C . LYS A 1 142 ? 9.633 37.440 28.001 1.00 96.69 142 LYS A C 1
ATOM 1049 O O . LYS A 1 142 ? 9.018 37.365 29.071 1.00 96.69 142 LYS A O 1
ATOM 1054 N N . ASP A 1 143 ? 10.955 37.349 27.898 1.00 98.06 143 ASP A N 1
ATOM 1055 C CA . ASP A 1 143 ? 11.865 37.326 29.038 1.00 98.06 143 ASP A CA 1
ATOM 1056 C C . ASP A 1 143 ? 11.676 38.564 29.921 1.00 98.06 143 ASP A C 1
ATOM 1058 O O . ASP A 1 143 ? 11.265 39.638 29.467 1.00 98.06 143 ASP A O 1
ATOM 1062 N N . TYR A 1 144 ? 12.007 38.408 31.202 1.00 98.31 144 TYR A N 1
ATOM 1063 C CA . TYR A 1 144 ? 12.132 39.514 32.129 1.00 98.31 144 TYR A CA 1
ATOM 1064 C C . TYR A 1 144 ? 13.062 40.581 31.552 1.00 98.31 144 TYR A C 1
ATOM 1066 O O . TYR A 1 144 ? 14.234 40.324 31.276 1.00 98.31 144 TYR A O 1
ATOM 1074 N N . PHE A 1 145 ? 12.522 41.784 31.408 1.00 98.00 145 PHE A N 1
ATOM 1075 C CA . PHE A 1 145 ? 13.236 42.965 30.964 1.00 98.00 145 PHE A CA 1
ATOM 1076 C C . PHE A 1 145 ? 12.743 44.173 31.748 1.00 98.00 145 PHE A C 1
ATOM 1078 O O . PHE A 1 145 ? 11.540 44.415 31.839 1.00 98.00 145 PHE A O 1
ATOM 1085 N N . LEU A 1 146 ? 13.664 44.974 32.275 1.00 97.38 146 LEU A N 1
ATOM 1086 C CA . LEU A 1 146 ? 13.355 46.227 32.950 1.00 97.38 146 LEU A CA 1
ATOM 1087 C C . LEU A 1 146 ? 14.204 47.353 32.374 1.00 97.38 146 LEU A C 1
ATOM 1089 O O . LEU A 1 146 ? 15.430 47.280 32.332 1.00 97.38 146 LEU A O 1
ATOM 1093 N N . SER A 1 147 ? 13.551 48.458 32.026 1.00 95.88 147 SER A N 1
ATOM 1094 C CA . SER A 1 147 ? 14.216 49.700 31.663 1.00 95.88 147 SER A CA 1
ATOM 1095 C C . SER A 1 147 ? 13.822 50.844 32.588 1.00 95.88 147 SER A C 1
ATOM 1097 O O . SER A 1 147 ? 12.639 51.143 32.761 1.00 95.88 147 SER A O 1
ATOM 1099 N N . LEU A 1 148 ? 14.814 51.547 33.133 1.00 95.06 148 LEU A N 1
ATOM 1100 C CA . LEU A 1 148 ? 14.628 52.733 33.969 1.00 95.06 148 LEU A CA 1
ATOM 1101 C C . LEU A 1 148 ? 15.178 53.964 33.235 1.00 95.06 148 LEU A C 1
ATOM 1103 O O . LEU A 1 148 ? 16.299 53.971 32.744 1.00 95.06 148 LEU A O 1
ATOM 1107 N N . ASN A 1 149 ? 14.366 55.011 33.089 1.00 93.00 149 ASN A N 1
ATOM 1108 C CA . ASN A 1 149 ? 14.619 56.166 32.208 1.00 93.00 149 ASN A CA 1
ATOM 1109 C C . ASN A 1 149 ? 15.316 55.824 30.863 1.00 93.00 149 ASN A C 1
ATOM 1111 O O . ASN A 1 149 ? 16.252 56.514 30.455 1.00 93.00 149 ASN A O 1
ATOM 1115 N N . GLY A 1 150 ? 14.894 54.744 30.202 1.00 91.38 150 GLY A N 1
ATOM 1116 C CA . GLY A 1 150 ? 15.410 54.303 28.903 1.00 91.38 150 GLY A CA 1
ATOM 1117 C C . GLY A 1 150 ? 16.728 53.521 28.930 1.00 91.38 150 GLY A C 1
ATOM 1118 O O . GLY A 1 150 ? 17.283 53.261 27.867 1.00 91.38 150 GLY A O 1
ATOM 1119 N N . VAL A 1 151 ? 17.244 53.144 30.103 1.00 94.19 151 VAL A N 1
ATOM 1120 C CA . VAL A 1 151 ? 18.445 52.302 30.238 1.00 94.19 151 VAL A CA 1
ATOM 1121 C C . VAL A 1 151 ? 18.036 50.916 30.714 1.00 94.19 151 VAL A C 1
ATOM 1123 O O . VAL A 1 151 ? 17.179 50.815 31.587 1.00 94.19 151 VAL A O 1
ATOM 1126 N N . ASP A 1 152 ? 18.630 49.868 30.147 1.00 96.38 152 ASP A N 1
ATOM 1127 C CA . ASP A 1 152 ? 18.449 48.489 30.610 1.00 96.38 152 ASP A CA 1
ATOM 1128 C C . ASP A 1 152 ? 19.005 48.316 32.029 1.00 96.38 152 ASP A C 1
ATOM 1130 O O . ASP A 1 152 ? 20.133 48.721 32.346 1.00 96.38 152 ASP A O 1
ATOM 1134 N N . LYS A 1 153 ? 18.149 47.787 32.895 1.00 96.94 153 LYS A N 1
ATOM 1135 C CA . LYS A 1 153 ? 18.345 47.620 34.332 1.00 96.94 153 LYS A CA 1
ATOM 1136 C C . LYS A 1 153 ? 17.849 46.264 34.826 1.00 96.94 153 LYS A C 1
ATOM 1138 O O . LYS A 1 153 ? 17.578 46.096 36.016 1.00 96.94 153 LYS A O 1
ATOM 1143 N N . THR A 1 154 ? 17.740 45.325 33.899 1.00 97.31 154 THR A N 1
ATOM 1144 C CA . THR A 1 154 ? 17.389 43.935 34.152 1.00 97.31 154 THR A CA 1
ATOM 1145 C C . THR A 1 154 ? 18.495 43.261 34.961 1.00 97.31 154 THR A C 1
ATOM 1147 O O . THR A 1 154 ? 19.674 43.425 34.649 1.00 97.31 154 THR A O 1
ATOM 1150 N N . ASP A 1 155 ? 18.113 42.518 35.997 1.00 96.31 155 ASP A N 1
ATOM 1151 C CA . ASP A 1 155 ? 19.016 41.650 36.758 1.00 96.31 155 ASP A CA 1
ATOM 1152 C C . ASP A 1 155 ? 18.406 40.245 36.885 1.00 96.31 155 ASP A C 1
ATOM 1154 O O . ASP A 1 155 ? 17.919 39.701 35.890 1.00 96.31 155 ASP A O 1
ATOM 1158 N N . LEU A 1 156 ? 18.399 39.639 38.073 1.00 96.94 156 LEU A N 1
ATOM 1159 C CA . LEU A 1 156 ? 18.018 38.242 38.241 1.00 96.94 156 LEU A CA 1
ATOM 1160 C C . LEU A 1 156 ? 16.510 38.057 38.445 1.00 96.94 156 LEU A C 1
ATOM 1162 O O . LEU A 1 156 ? 15.829 38.861 39.086 1.00 96.94 156 LEU A O 1
ATOM 1166 N N . ILE A 1 157 ? 16.002 36.914 37.981 1.00 97.88 157 ILE A N 1
ATOM 1167 C CA . ILE A 1 157 ? 14.790 36.338 38.559 1.00 97.88 157 ILE A CA 1
ATOM 1168 C C . ILE A 1 157 ? 15.215 35.598 39.828 1.00 97.88 157 ILE A C 1
ATOM 1170 O O . ILE A 1 157 ? 16.012 34.666 39.756 1.00 97.88 157 ILE A O 1
ATOM 1174 N N . TYR A 1 158 ? 14.740 36.042 40.991 1.00 95.69 158 TYR A N 1
ATOM 1175 C CA . TYR A 1 158 ? 15.233 35.570 42.293 1.00 95.69 158 TYR A CA 1
ATOM 1176 C C . TYR A 1 158 ? 14.252 34.659 43.045 1.00 95.69 158 TYR A C 1
ATOM 1178 O O . TYR A 1 158 ? 14.485 34.337 44.213 1.00 95.69 158 TYR A O 1
ATOM 1186 N N . SER A 1 159 ? 13.158 34.262 42.395 1.00 94.19 159 SER A N 1
ATOM 1187 C CA . SER A 1 159 ? 12.237 33.236 42.884 1.00 94.19 159 SER A CA 1
ATOM 1188 C C . SER A 1 159 ? 12.530 31.879 42.249 1.00 94.19 159 SER A C 1
ATOM 1190 O O . SER A 1 159 ? 12.804 31.789 41.052 1.00 94.19 159 SER A O 1
ATOM 1192 N N . ASP A 1 160 ? 12.402 30.828 43.052 1.00 93.06 160 ASP A N 1
ATOM 1193 C CA . ASP A 1 160 ? 12.347 29.449 42.575 1.00 93.06 160 ASP A CA 1
ATOM 1194 C C . ASP A 1 160 ? 10.891 29.029 42.310 1.00 93.06 160 ASP A C 1
ATOM 1196 O O . ASP A 1 160 ? 9.943 29.673 42.770 1.00 93.06 160 ASP A O 1
ATOM 1200 N N . ASP A 1 161 ? 10.721 27.914 41.600 1.00 92.25 161 ASP A N 1
ATOM 1201 C CA . ASP A 1 161 ? 9.424 27.266 41.411 1.00 92.25 161 ASP A CA 1
ATOM 1202 C C . ASP A 1 161 ? 8.775 26.955 42.774 1.00 92.25 161 ASP A C 1
ATOM 1204 O O . ASP A 1 161 ? 9.383 26.314 43.636 1.00 92.25 161 ASP A O 1
ATOM 1208 N N . PHE A 1 162 ? 7.519 27.366 42.969 1.00 90.50 162 PHE A N 1
ATOM 1209 C CA . PHE A 1 162 ? 6.761 27.057 44.184 1.00 90.50 162 PHE A CA 1
ATOM 1210 C C . PHE A 1 162 ? 5.359 26.550 43.871 1.00 90.50 162 PHE A C 1
ATOM 1212 O O . PHE A 1 162 ? 4.768 26.881 42.846 1.00 90.50 162 PHE A O 1
ATOM 1219 N N . GLN A 1 163 ? 4.815 25.749 44.782 1.00 88.88 163 GLN A N 1
ATOM 1220 C CA . GLN A 1 163 ? 3.498 25.147 44.633 1.00 88.88 163 GLN A CA 1
ATOM 1221 C C . GLN A 1 163 ? 2.408 25.966 45.336 1.00 88.88 163 GLN A C 1
ATOM 1223 O O . GLN A 1 163 ? 2.597 26.442 46.457 1.00 88.88 163 GLN A O 1
ATOM 1228 N N . LEU A 1 164 ? 1.252 26.096 44.689 1.00 87.00 164 LEU A N 1
ATOM 1229 C CA . LEU A 1 164 ? 0.048 26.739 45.208 1.00 87.00 164 LEU A CA 1
ATOM 1230 C C . LEU A 1 164 ? -1.162 25.825 44.964 1.00 87.00 164 LEU A C 1
ATOM 1232 O O . LEU A 1 164 ? -1.272 25.212 43.903 1.00 87.00 164 LEU A O 1
ATOM 1236 N N . GLY A 1 165 ? -2.083 25.763 45.928 1.00 82.12 165 GLY A N 1
ATOM 1237 C CA . GLY A 1 165 ? -3.294 24.936 45.867 1.00 82.12 165 GLY A CA 1
ATOM 1238 C C . GLY A 1 165 ? -3.244 23.726 46.803 1.00 82.12 165 GLY A C 1
ATOM 1239 O O . GLY A 1 165 ? -2.487 23.721 47.777 1.00 82.12 165 GLY A O 1
ATOM 1240 N N . ASN A 1 166 ? -4.073 22.709 46.542 1.00 77.88 166 ASN A N 1
ATOM 1241 C CA . ASN A 1 166 ? -4.076 21.482 47.340 1.00 77.88 166 ASN A CA 1
ATOM 1242 C C . ASN A 1 166 ? -2.962 20.544 46.862 1.00 77.88 166 ASN A C 1
ATOM 1244 O O . ASN A 1 166 ? -3.124 19.826 45.883 1.00 77.88 166 ASN A O 1
ATOM 1248 N N . CYS A 1 167 ? -1.822 20.573 47.547 1.00 77.19 167 CYS A N 1
ATOM 1249 C CA . CYS A 1 167 ? -0.631 19.801 47.181 1.00 77.19 167 CYS A CA 1
ATOM 1250 C C . CYS A 1 167 ? -0.448 18.513 47.989 1.00 77.19 167 CYS A C 1
ATOM 1252 O O . CYS A 1 167 ? 0.586 17.857 47.876 1.00 77.19 167 CYS A O 1
ATOM 1254 N N . ALA A 1 168 ? -1.452 18.138 48.786 1.00 79.88 168 ALA A N 1
ATOM 1255 C CA . ALA A 1 168 ? -1.527 16.815 49.384 1.00 79.88 168 ALA A CA 1
ATOM 1256 C C . ALA A 1 168 ? -2.144 15.819 48.389 1.00 79.88 168 ALA A C 1
ATOM 1258 O O . ALA A 1 168 ? -2.986 16.188 47.568 1.00 79.88 168 ALA A O 1
ATOM 1259 N N . ALA A 1 169 ? -1.721 14.558 48.474 1.00 79.81 169 ALA A N 1
ATOM 1260 C CA . ALA A 1 169 ? -2.446 13.465 47.841 1.00 79.81 169 ALA A CA 1
ATOM 1261 C C . ALA A 1 169 ? -3.829 13.323 48.493 1.00 79.81 169 ALA A C 1
ATOM 1263 O O . ALA A 1 169 ? -3.947 13.429 49.717 1.00 79.81 169 ALA A O 1
ATOM 1264 N N . ASP A 1 170 ? -4.851 13.110 47.673 1.00 83.44 170 ASP A N 1
ATOM 1265 C CA . ASP A 1 170 ? -6.187 12.742 48.124 1.00 83.44 170 ASP A CA 1
ATOM 1266 C C . ASP A 1 170 ? -6.244 11.246 48.517 1.00 83.44 170 ASP A C 1
ATOM 1268 O O . ASP A 1 170 ? -5.229 10.541 48.509 1.00 83.44 170 ASP A O 1
ATOM 1272 N N . CYS A 1 171 ? -7.419 10.752 48.901 1.00 86.06 171 CYS A N 1
ATOM 1273 C CA . CYS A 1 171 ? -7.644 9.370 49.324 1.00 86.06 171 CYS A CA 1
ATOM 1274 C C . CYS A 1 171 ? -7.458 8.333 48.206 1.00 86.06 171 CYS A C 1
ATOM 1276 O O . CYS A 1 171 ? -7.302 7.151 48.506 1.00 86.06 171 CYS A O 1
ATOM 1278 N N . GLU A 1 172 ? -7.407 8.756 46.942 1.00 87.44 172 GLU A N 1
ATOM 1279 C CA . GLU A 1 172 ? -7.081 7.910 45.787 1.00 87.44 172 GLU A CA 1
ATOM 1280 C C . GLU A 1 172 ? -5.601 8.030 45.377 1.00 87.44 172 GLU A C 1
ATOM 1282 O O . GLU A 1 172 ? -5.151 7.387 44.429 1.00 87.44 172 GLU A O 1
ATOM 1287 N N . GLY A 1 173 ? -4.813 8.828 46.106 1.00 81.88 173 GLY A N 1
ATOM 1288 C CA . GLY A 1 173 ? -3.399 9.063 45.828 1.00 81.88 173 GLY A CA 1
ATOM 1289 C C . GLY A 1 173 ? -3.139 10.152 44.783 1.00 81.88 173 GLY A C 1
ATOM 1290 O O . GLY A 1 173 ? -1.983 10.380 44.417 1.00 81.88 173 GLY A O 1
ATOM 1291 N N . ASN A 1 174 ? -4.174 10.856 44.323 1.00 78.62 174 ASN A N 1
ATOM 1292 C CA . ASN A 1 174 ? -4.063 11.923 43.339 1.00 78.62 174 ASN A CA 1
ATOM 1293 C C . ASN A 1 174 ? -3.696 13.240 44.037 1.00 78.62 174 ASN A C 1
ATOM 1295 O O . ASN A 1 174 ? -4.433 13.744 44.886 1.00 78.62 174 ASN A O 1
ATOM 1299 N N . ILE A 1 175 ? -2.545 13.830 43.690 1.00 75.00 175 ILE A N 1
ATOM 1300 C CA . ILE A 1 175 ? -2.134 15.132 44.242 1.00 75.00 175 ILE A CA 1
ATOM 1301 C C . ILE A 1 175 ? -3.141 16.203 43.815 1.00 75.00 175 ILE A C 1
ATOM 1303 O O . ILE A 1 175 ? -3.273 16.499 42.629 1.00 75.00 175 ILE A O 1
ATOM 1307 N N . GLY A 1 176 ? -3.823 16.799 44.794 1.00 70.12 176 GLY A N 1
ATOM 1308 C CA . GLY A 1 176 ? -4.865 17.794 44.556 1.00 70.12 176 GLY A CA 1
ATOM 1309 C C . GLY A 1 176 ? -6.162 17.236 43.974 1.00 70.12 176 GLY A C 1
ATOM 1310 O O . GLY A 1 176 ? -6.955 18.012 43.450 1.00 70.12 176 GLY A O 1
ATOM 1311 N N . GLY A 1 177 ? -6.374 15.921 44.039 1.00 74.56 177 GLY A N 1
ATOM 1312 C CA . GLY A 1 177 ? -7.620 15.309 43.597 1.00 74.56 177 GLY A CA 1
ATOM 1313 C C . GLY A 1 177 ? -8.800 15.568 44.553 1.00 74.56 177 GLY A C 1
ATOM 1314 O O . GLY A 1 177 ? -8.616 16.070 45.671 1.00 74.56 177 GLY A O 1
ATOM 1315 N N . PRO A 1 178 ? -10.038 15.291 44.101 1.00 78.62 178 PRO A N 1
ATOM 1316 C CA . PRO A 1 178 ? -11.254 15.612 44.841 1.00 78.62 178 PRO A CA 1
ATOM 1317 C C . PRO A 1 178 ? -11.596 14.609 45.955 1.00 78.62 178 PRO A C 1
ATOM 1319 O O . PRO A 1 178 ? -12.466 14.923 46.765 1.00 78.62 178 PRO A O 1
ATOM 1322 N N . ALA A 1 179 ? -10.962 13.432 46.019 1.00 85.56 179 ALA A N 1
ATOM 1323 C CA . ALA A 1 179 ? -11.339 12.358 46.939 1.00 85.56 179 ALA A CA 1
ATOM 1324 C C . ALA A 1 179 ? -10.811 12.618 48.360 1.00 85.56 179 ALA A C 1
ATOM 1326 O O . ALA A 1 179 ? -9.809 12.058 48.785 1.00 85.56 179 ALA A O 1
ATOM 1327 N N . VAL A 1 180 ? -11.447 13.508 49.117 1.00 85.12 180 VAL A N 1
ATOM 1328 C CA . VAL A 1 180 ? -11.031 13.865 50.489 1.00 85.12 180 VAL A CA 1
ATOM 1329 C C . VAL A 1 180 ? -11.978 13.279 51.545 1.00 85.12 180 VAL A C 1
ATOM 1331 O O . VAL A 1 180 ? -13.120 12.952 51.213 1.00 85.12 180 VAL A O 1
ATOM 1334 N N . PRO A 1 181 ? -11.573 13.165 52.827 1.00 90.56 181 PRO A N 1
ATOM 1335 C CA . PRO A 1 181 ? -12.469 12.705 53.887 1.00 90.56 181 PRO A CA 1
ATOM 1336 C C . PRO A 1 181 ? -13.817 13.448 53.895 1.00 90.56 181 PRO A C 1
ATOM 1338 O O . PRO A 1 181 ? -13.859 14.681 53.880 1.00 90.56 181 PRO A O 1
ATOM 1341 N N . GLY A 1 182 ? -14.916 12.692 53.918 1.00 86.94 182 GLY A N 1
ATOM 1342 C CA . GLY A 1 182 ? -16.294 13.180 53.820 1.00 86.94 182 GLY A CA 1
ATOM 1343 C C . GLY A 1 182 ? -16.852 13.282 52.397 1.00 86.94 182 GLY A C 1
ATOM 1344 O O . GLY A 1 182 ? -18.013 13.658 52.241 1.00 86.94 182 GLY A O 1
ATOM 1345 N N . THR A 1 183 ? -16.066 12.962 51.366 1.00 90.25 183 THR A N 1
ATOM 1346 C CA . THR A 1 183 ? -16.582 12.808 49.996 1.00 90.25 183 THR A CA 1
ATOM 1347 C C . THR A 1 183 ? -17.201 11.433 49.791 1.00 90.25 183 THR A C 1
ATOM 1349 O O . THR A 1 183 ? -16.819 10.472 50.459 1.00 90.25 183 THR A O 1
ATOM 1352 N N . ALA A 1 184 ? -18.191 11.375 48.896 1.00 89.56 184 ALA A N 1
ATOM 1353 C CA . ALA A 1 184 ? -18.872 10.140 48.543 1.00 89.56 184 ALA A CA 1
ATOM 1354 C C . ALA A 1 184 ? -17.916 9.174 47.852 1.00 89.56 184 ALA A C 1
ATOM 1356 O O . ALA A 1 184 ? -17.125 9.574 46.997 1.00 89.56 184 ALA A O 1
ATOM 1357 N N . CYS A 1 185 ? -18.033 7.912 48.220 1.00 90.25 185 CYS A N 1
ATOM 1358 C CA . CYS A 1 185 ? -17.315 6.805 47.621 1.00 90.25 185 CYS A CA 1
ATOM 1359 C C . CYS A 1 185 ? -18.265 5.602 47.533 1.00 90.25 185 CYS A C 1
ATOM 1361 O O . CYS A 1 185 ? -19.457 5.751 47.797 1.00 90.25 185 CYS A O 1
ATOM 1363 N N . ASP A 1 186 ? -17.762 4.450 47.106 1.00 88.38 186 ASP A N 1
ATOM 1364 C CA . ASP A 1 186 ? -18.498 3.186 47.102 1.00 88.38 186 ASP A CA 1
ATOM 1365 C C . ASP A 1 186 ? -17.590 2.132 47.745 1.00 88.38 186 ASP A C 1
ATOM 1367 O O . ASP A 1 186 ? -16.481 1.890 47.253 1.00 88.38 186 ASP A O 1
ATOM 1371 N N . ASP A 1 187 ? -18.006 1.572 48.886 1.00 85.81 187 ASP A N 1
ATOM 1372 C CA . ASP A 1 187 ? -17.239 0.529 49.587 1.00 85.81 187 ASP A CA 1
ATOM 1373 C C . ASP A 1 187 ? -17.487 -0.875 49.006 1.00 85.81 187 ASP A C 1
ATOM 1375 O O . ASP A 1 187 ? -16.952 -1.872 49.504 1.00 85.81 187 ASP A O 1
ATOM 1379 N N . LEU A 1 188 ? -18.241 -0.929 47.899 1.00 87.06 188 LEU A N 1
ATOM 1380 C CA . LEU A 1 188 ? -18.659 -2.101 47.138 1.00 87.06 188 LEU A CA 1
ATOM 1381 C C . LEU A 1 188 ? -19.491 -3.096 47.948 1.00 87.06 188 LEU A C 1
ATOM 1383 O O . LEU A 1 188 ? -19.650 -4.244 47.524 1.00 87.06 188 LEU A O 1
ATOM 1387 N N . SER A 1 189 ? -20.027 -2.681 49.098 1.00 84.12 189 SER A N 1
ATOM 1388 C CA . SER A 1 189 ? -20.886 -3.516 49.923 1.00 84.12 189 SER A CA 1
ATOM 1389 C C . SER A 1 189 ? -22.357 -3.118 49.765 1.00 84.12 189 SER A C 1
ATOM 1391 O O . SER A 1 189 ? -22.811 -2.061 50.188 1.00 84.12 189 SER A O 1
ATOM 1393 N N . ALA A 1 190 ? -23.169 -4.043 49.248 1.00 78.75 190 ALA A N 1
ATOM 1394 C CA . ALA A 1 190 ? -24.629 -3.925 49.202 1.00 78.75 190 ALA A CA 1
ATOM 1395 C C . ALA A 1 190 ? -25.281 -3.894 50.603 1.00 78.75 190 ALA A C 1
ATOM 1397 O O . ALA A 1 190 ? -26.480 -3.638 50.734 1.00 78.75 190 ALA A O 1
ATOM 1398 N N . CYS A 1 191 ? -24.499 -4.166 51.653 1.00 82.06 191 CYS A N 1
ATOM 1399 C CA . CYS A 1 191 ? -24.919 -4.129 53.052 1.00 82.06 191 CYS A CA 1
ATOM 1400 C C . CYS A 1 191 ? -24.651 -2.782 53.735 1.00 82.06 191 CYS A C 1
ATOM 1402 O O . CYS A 1 191 ? -24.842 -2.650 54.947 1.00 82.06 191 CYS A O 1
ATOM 1404 N N . THR A 1 192 ? -24.202 -1.784 52.987 1.00 85.38 192 THR A N 1
ATOM 1405 C CA . THR A 1 192 ? -23.868 -0.449 53.473 1.00 85.38 192 THR A CA 1
ATOM 1406 C C . THR A 1 192 ? -24.539 0.603 52.592 1.00 85.38 192 THR A C 1
ATOM 1408 O O . THR A 1 192 ? -24.921 0.354 51.452 1.00 85.38 192 THR A O 1
ATOM 1411 N N . THR A 1 193 ? -24.827 1.766 53.174 1.00 85.88 193 THR A N 1
ATOM 1412 C CA . THR A 1 193 ? -25.385 2.919 52.454 1.00 85.88 193 THR A CA 1
ATOM 1413 C C . THR A 1 193 ? -24.711 4.205 52.908 1.00 85.88 193 THR A C 1
ATOM 1415 O O . THR A 1 193 ? -24.278 4.313 54.057 1.00 85.88 193 THR A O 1
ATOM 1418 N N . ASN A 1 194 ? -24.742 5.233 52.056 1.00 87.62 194 ASN A N 1
ATOM 1419 C CA . ASN A 1 194 ? -24.116 6.537 52.309 1.00 87.62 194 ASN A CA 1
ATOM 1420 C C . ASN A 1 194 ? -22.604 6.424 52.563 1.00 87.62 194 ASN A C 1
ATOM 1422 O O . ASN A 1 194 ? -22.117 6.896 53.593 1.00 87.62 194 ASN A O 1
ATOM 1426 N N . ASP A 1 195 ? -21.880 5.796 51.639 1.00 92.31 195 ASP A N 1
ATOM 1427 C CA . ASP A 1 195 ? -20.455 5.531 51.811 1.00 92.31 195 ASP A CA 1
ATOM 1428 C C . ASP A 1 195 ? -19.643 6.813 51.632 1.00 92.31 195 ASP A C 1
ATOM 1430 O O . ASP A 1 195 ? -19.803 7.566 50.663 1.00 92.31 195 ASP A O 1
ATOM 1434 N N . LEU A 1 196 ? -18.791 7.084 52.618 1.00 92.50 196 LEU A N 1
ATOM 1435 C CA . LEU A 1 196 ? -17.951 8.271 52.671 1.00 92.50 196 LEU A CA 1
ATOM 1436 C C . LEU A 1 196 ? -16.515 7.868 53.002 1.00 92.50 196 LEU A C 1
ATOM 1438 O O . LEU A 1 196 ? -16.284 6.960 53.803 1.00 92.50 196 LEU A O 1
ATOM 1442 N N . TYR A 1 197 ? -15.543 8.593 52.446 1.00 92.75 197 TYR A N 1
ATOM 1443 C CA . TYR A 1 197 ? -14.158 8.468 52.896 1.00 92.75 197 TYR A CA 1
ATOM 1444 C C . TYR A 1 197 ? -14.032 8.942 54.349 1.00 92.75 197 TYR A C 1
ATOM 1446 O O . TYR A 1 197 ? -14.402 10.072 54.679 1.00 92.75 197 TYR A O 1
ATOM 1454 N N . ASP A 1 198 ? -13.488 8.104 55.227 1.00 89.62 198 ASP A N 1
ATOM 1455 C CA . ASP A 1 198 ? -13.202 8.476 56.612 1.00 89.62 198 ASP A CA 1
ATOM 1456 C C . ASP A 1 198 ? -11.912 9.318 56.742 1.00 89.62 198 ASP A C 1
ATOM 1458 O O . ASP A 1 198 ? -11.223 9.626 55.768 1.00 89.62 198 ASP A O 1
ATOM 1462 N N . ALA A 1 199 ? -11.554 9.702 57.973 1.00 87.69 199 ALA A N 1
ATOM 1463 C CA . ALA A 1 199 ? -10.343 10.486 58.253 1.00 87.69 199 ALA A CA 1
ATOM 1464 C C . ALA A 1 199 ? -9.024 9.757 57.916 1.00 87.69 199 ALA A C 1
ATOM 1466 O O . ALA A 1 199 ? -7.962 10.380 57.911 1.00 87.69 199 ALA A O 1
ATOM 1467 N N . ASN A 1 200 ? -9.086 8.450 57.666 1.00 89.62 200 ASN A N 1
ATOM 1468 C CA . ASN A 1 200 ? -7.977 7.584 57.295 1.00 89.62 200 ASN A CA 1
ATOM 1469 C C . ASN A 1 200 ? -8.029 7.165 55.816 1.00 89.62 200 ASN A C 1
ATOM 1471 O O . ASN A 1 200 ? -7.216 6.333 55.417 1.00 89.62 200 ASN A O 1
ATOM 1475 N N . CYS A 1 201 ? -8.917 7.767 55.015 1.00 88.81 201 CYS A N 1
ATOM 1476 C CA . CYS A 1 201 ? -9.130 7.454 53.605 1.00 88.81 201 CYS A CA 1
ATOM 1477 C C . CYS A 1 201 ? -9.646 6.034 53.326 1.00 88.81 201 CYS A C 1
ATOM 1479 O O . CYS A 1 201 ? -9.459 5.512 52.229 1.00 88.81 201 CYS A O 1
ATOM 1481 N N . ASN A 1 202 ? -10.347 5.419 54.279 1.00 90.38 202 ASN A N 1
ATOM 1482 C CA . ASN A 1 202 ? -11.125 4.216 53.998 1.00 90.38 202 ASN A CA 1
ATOM 1483 C C . ASN A 1 202 ? -12.506 4.626 53.487 1.00 90.38 202 ASN A C 1
ATOM 1485 O O . ASN A 1 202 ? -13.153 5.473 54.105 1.00 90.38 202 ASN A O 1
ATOM 1489 N N . CYS A 1 203 ? -12.966 4.019 52.395 1.00 91.31 203 CYS A N 1
ATOM 1490 C CA . CYS A 1 203 ? -14.362 4.136 52.002 1.00 91.31 203 CYS A CA 1
ATOM 1491 C C . CYS A 1 203 ? -15.204 3.217 52.887 1.00 91.31 203 CYS A C 1
ATOM 1493 O O . CYS A 1 203 ? -14.963 2.010 52.910 1.00 91.31 203 CYS A O 1
ATOM 1495 N N . VAL A 1 204 ? -16.122 3.792 53.664 1.00 90.00 204 VAL A N 1
ATOM 1496 C CA . VAL A 1 204 ? -16.974 3.042 54.592 1.00 90.00 204 VAL A CA 1
ATOM 1497 C C . VAL A 1 204 ? -18.392 3.599 54.584 1.00 90.00 204 VAL A C 1
ATOM 1499 O O . VAL A 1 204 ? -18.591 4.816 54.656 1.00 90.00 204 VAL A O 1
ATOM 1502 N N . GLY A 1 205 ? -19.383 2.713 54.533 1.00 87.69 205 GLY A N 1
ATOM 1503 C CA . GLY A 1 205 ? -20.793 3.072 54.633 1.00 87.69 205 GLY A CA 1
ATOM 1504 C C . GLY A 1 205 ? -21.454 2.788 55.976 1.00 87.69 205 GLY A C 1
ATOM 1505 O O . GLY A 1 205 ? -20.893 2.208 56.907 1.00 87.69 205 GLY A O 1
ATOM 1506 N N . THR A 1 206 ? -22.706 3.225 56.082 1.00 86.06 206 THR A N 1
ATOM 1507 C CA . THR A 1 206 ? -23.588 2.950 57.221 1.00 86.06 206 THR A CA 1
ATOM 1508 C C . THR A 1 206 ? -24.258 1.586 57.025 1.00 86.06 206 THR A C 1
ATOM 1510 O O . THR A 1 206 ? -24.958 1.429 56.023 1.00 86.06 206 THR A O 1
ATOM 1513 N N . PRO A 1 207 ? -24.106 0.616 57.951 1.00 81.62 207 PRO A N 1
ATOM 1514 C CA . PRO A 1 207 ? -24.689 -0.717 57.797 1.00 81.62 207 PRO A CA 1
ATOM 1515 C C . PRO A 1 207 ? -26.216 -0.695 57.657 1.00 81.62 207 PRO A C 1
ATOM 1517 O O . PRO A 1 207 ? -26.899 0.001 58.415 1.00 81.62 207 PRO A O 1
ATOM 1520 N N . VAL A 1 208 ? -26.751 -1.492 56.730 1.00 76.19 208 VAL A N 1
ATOM 1521 C CA . VAL A 1 208 ? -28.189 -1.787 56.637 1.00 76.19 208 VAL A CA 1
ATOM 1522 C C . VAL A 1 208 ? -28.564 -2.867 57.654 1.00 76.19 208 VAL A C 1
ATOM 1524 O O . VAL A 1 208 ? -27.776 -3.773 57.916 1.00 76.19 208 VAL A O 1
ATOM 1527 N N . ASP A 1 209 ? -29.751 -2.766 58.256 1.00 73.44 209 ASP A N 1
ATOM 1528 C CA . ASP A 1 209 ? -30.263 -3.761 59.210 1.00 73.44 209 ASP A CA 1
ATOM 1529 C C . ASP A 1 209 ? -30.960 -4.908 58.451 1.00 73.44 209 ASP A C 1
ATOM 1531 O O . ASP A 1 209 ? -32.000 -4.657 57.836 1.00 73.44 209 ASP A O 1
ATOM 1535 N N . PRO A 1 210 ? -30.418 -6.145 58.454 1.00 65.19 210 PRO A N 1
ATOM 1536 C CA . PRO A 1 210 ? -31.022 -7.274 57.751 1.00 65.19 210 PRO A CA 1
ATOM 1537 C C . PRO A 1 210 ? -32.139 -7.972 58.539 1.00 65.19 210 PRO A C 1
ATOM 1539 O O . PRO A 1 210 ? -32.707 -8.929 58.025 1.00 65.19 210 PRO A O 1
ATOM 1542 N N . ASN A 1 211 ? -32.437 -7.543 59.771 1.00 68.38 211 ASN A N 1
ATOM 1543 C CA . ASN A 1 211 ? -33.413 -8.207 60.631 1.00 68.38 211 ASN A CA 1
ATOM 1544 C C . ASN A 1 211 ? -34.850 -8.018 60.117 1.00 68.38 211 ASN A C 1
ATOM 1546 O O . ASN A 1 211 ? -35.432 -6.932 60.214 1.00 68.38 211 ASN A O 1
ATOM 1550 N N . ASP A 1 212 ? -35.459 -9.103 59.642 1.00 58.69 212 ASP A N 1
ATOM 1551 C CA . ASP A 1 212 ? -36.849 -9.127 59.170 1.00 58.69 212 ASP A CA 1
ATOM 1552 C C . ASP A 1 212 ? -37.871 -9.423 60.297 1.00 58.69 212 ASP A C 1
ATOM 1554 O O . ASP A 1 212 ? -39.085 -9.461 60.065 1.00 58.69 212 ASP A O 1
ATOM 1558 N N . ASN A 1 213 ? -37.397 -9.566 61.544 1.00 58.72 213 ASN A N 1
ATOM 1559 C CA . ASN A 1 213 ? -38.137 -9.984 62.741 1.00 58.72 213 ASN A CA 1
ATOM 1560 C C . ASN A 1 213 ? -38.850 -11.343 62.604 1.00 58.72 213 ASN A C 1
ATOM 1562 O O . ASN A 1 213 ? -39.802 -11.626 63.345 1.00 58.72 213 ASN A O 1
ATOM 1566 N N . ASN A 1 214 ? -38.398 -12.207 61.696 1.00 55.84 214 ASN A N 1
ATOM 1567 C CA . ASN A 1 214 ? -38.934 -13.542 61.502 1.00 55.84 214 ASN A CA 1
ATOM 1568 C C . ASN A 1 214 ? -37.984 -14.604 62.073 1.00 55.84 214 ASN A C 1
ATOM 1570 O O . ASN A 1 214 ? -36.907 -14.879 61.571 1.00 55.84 214 ASN A O 1
ATOM 1574 N N . ALA A 1 215 ? -38.437 -15.305 63.112 1.00 56.50 215 ALA A N 1
ATOM 1575 C CA . ALA A 1 215 ? -37.636 -16.332 63.782 1.00 56.50 215 ALA A CA 1
ATOM 1576 C C . ALA A 1 215 ? -37.340 -17.592 62.931 1.00 56.50 215 ALA A C 1
ATOM 1578 O O . ALA A 1 215 ? -36.642 -18.487 63.408 1.00 56.50 215 ALA A O 1
ATOM 1579 N N . CYS A 1 216 ? -37.922 -17.718 61.731 1.00 47.16 216 CYS A N 1
ATOM 1580 C CA . CYS A 1 216 ? -37.731 -18.871 60.841 1.00 47.16 216 CYS A CA 1
ATOM 1581 C C . CYS A 1 216 ? -36.657 -18.649 59.764 1.00 47.16 216 CYS A C 1
ATOM 1583 O O . CYS A 1 216 ? -36.285 -19.611 59.091 1.00 47.16 216 CYS A O 1
ATOM 1585 N N . THR A 1 217 ? -36.177 -17.420 59.594 1.00 55.03 217 THR A N 1
ATOM 1586 C CA . THR A 1 217 ? -35.106 -17.039 58.669 1.00 55.03 217 THR A CA 1
ATOM 1587 C C . THR A 1 217 ? -33.822 -16.789 59.465 1.00 55.03 217 THR A C 1
ATOM 1589 O O . THR A 1 217 ? -33.846 -16.514 60.663 1.00 55.03 217 THR A O 1
ATOM 1592 N N . THR A 1 218 ? -32.666 -17.014 58.839 1.00 58.81 218 THR A N 1
ATOM 1593 C CA . THR A 1 218 ? -31.382 -16.585 59.411 1.00 58.81 218 THR A CA 1
ATOM 1594 C C . THR A 1 218 ? -31.086 -15.223 58.813 1.00 58.81 218 THR A C 1
ATOM 1596 O O . THR A 1 218 ? -30.796 -15.159 57.621 1.00 58.81 218 THR A O 1
ATOM 1599 N N . ASP A 1 219 ? -31.182 -14.167 59.621 1.00 61.44 219 ASP A N 1
ATOM 1600 C CA . ASP A 1 219 ? -30.891 -12.797 59.195 1.00 61.44 219 ASP A CA 1
ATOM 1601 C C . ASP A 1 219 ? -29.457 -12.722 58.656 1.00 61.44 219 ASP A C 1
ATOM 1603 O O . ASP A 1 219 ? -28.480 -12.894 59.393 1.00 61.44 219 ASP A O 1
ATOM 1607 N N . SER A 1 220 ? -29.316 -12.512 57.351 1.00 70.62 220 SER A N 1
ATOM 1608 C CA . SER A 1 220 ? -28.018 -12.412 56.697 1.00 70.62 220 SER A CA 1
ATOM 1609 C C . SER A 1 220 ? -28.082 -11.384 55.579 1.00 70.62 220 SER A C 1
ATOM 1611 O O . SER A 1 220 ? -29.044 -11.333 54.815 1.00 70.62 220 SER A O 1
ATOM 1613 N N . CYS A 1 221 ? -27.046 -10.555 55.512 1.00 68.44 221 CYS A N 1
ATOM 1614 C CA . CYS A 1 221 ? -26.784 -9.676 54.389 1.00 68.44 221 CYS A CA 1
ATOM 1615 C C . CYS A 1 221 ? -25.473 -10.130 53.757 1.00 68.44 221 CYS A C 1
ATOM 1617 O O . CYS A 1 221 ? -24.448 -10.215 54.442 1.00 68.44 221 CYS A O 1
ATOM 1619 N N . ASP A 1 222 ? -25.526 -10.468 52.476 1.00 72.50 222 ASP A N 1
ATOM 1620 C CA . ASP A 1 222 ? -24.347 -10.783 51.684 1.00 72.50 222 ASP A CA 1
ATOM 1621 C C . ASP A 1 222 ? -23.767 -9.466 51.134 1.00 72.50 222 ASP A C 1
ATOM 1623 O O . ASP A 1 222 ? -24.499 -8.731 50.467 1.00 72.50 222 ASP A O 1
ATOM 1627 N N . PRO A 1 223 ? -22.483 -9.139 51.375 1.00 71.06 223 PRO A N 1
ATOM 1628 C CA . PRO A 1 223 ? -21.884 -7.891 50.897 1.00 71.06 223 PRO A CA 1
ATOM 1629 C C . PRO A 1 223 ? -21.987 -7.667 49.382 1.00 71.06 223 PRO A C 1
ATOM 1631 O O . PRO A 1 223 ? -21.911 -6.528 48.944 1.00 71.06 223 PRO A O 1
ATOM 1634 N N . LEU A 1 224 ? -22.178 -8.713 48.577 1.00 68.06 224 LEU A N 1
ATOM 1635 C CA . LEU A 1 224 ? -22.348 -8.625 47.128 1.00 68.06 224 LEU A CA 1
ATOM 1636 C C . LEU A 1 224 ? -23.825 -8.631 46.689 1.00 68.06 224 LEU A C 1
ATOM 1638 O O . LEU A 1 224 ? -24.140 -8.050 45.653 1.00 68.06 224 LEU A O 1
ATOM 1642 N N . LEU A 1 225 ? -24.725 -9.288 47.436 1.00 63.88 225 LEU A N 1
ATOM 1643 C CA . LEU A 1 225 ? -26.122 -9.529 47.019 1.00 63.88 225 LEU A CA 1
ATOM 1644 C C . LEU A 1 225 ? -27.197 -8.812 47.861 1.00 63.88 225 LEU A C 1
ATOM 1646 O O . LEU A 1 225 ? -28.348 -8.755 47.433 1.00 63.88 225 LEU A O 1
ATOM 1650 N N . GLY A 1 226 ? -26.856 -8.239 49.017 1.00 64.06 226 GLY A N 1
ATOM 1651 C CA . GLY A 1 226 ? -27.804 -7.575 49.919 1.00 64.06 226 GLY A CA 1
ATOM 1652 C C . GLY A 1 226 ? -28.563 -8.548 50.835 1.00 64.06 226 GLY A C 1
ATOM 1653 O O . GLY A 1 226 ? -28.040 -9.598 51.214 1.00 64.06 226 GLY A O 1
ATOM 1654 N N . VAL A 1 227 ? -29.787 -8.185 51.243 1.00 64.81 227 VAL A N 1
ATOM 1655 C CA . VAL A 1 227 ? -30.676 -9.049 52.052 1.00 64.81 227 VAL A CA 1
ATOM 1656 C C . VAL A 1 227 ? -31.083 -10.302 51.263 1.00 64.81 227 VAL A C 1
ATOM 1658 O O . VAL A 1 227 ? -31.340 -10.211 50.069 1.00 64.81 227 VAL A O 1
ATOM 1661 N N . ASN A 1 228 ? -31.110 -11.469 51.915 1.00 62.97 228 ASN A N 1
ATOM 1662 C CA . ASN A 1 228 ? -31.156 -12.788 51.262 1.00 62.97 228 ASN A CA 1
ATOM 1663 C C . ASN A 1 228 ? -32.220 -13.700 51.924 1.00 62.97 228 ASN A C 1
ATOM 1665 O O . ASN A 1 228 ? -32.230 -13.840 53.149 1.00 62.97 228 ASN A O 1
ATOM 1669 N N . ASP A 1 229 ? -33.098 -14.336 51.128 1.00 59.75 229 ASP A N 1
ATOM 1670 C CA . ASP A 1 229 ? -34.124 -15.309 51.576 1.00 59.75 229 ASP A CA 1
ATOM 1671 C C . ASP A 1 229 ? -33.702 -16.803 51.484 1.00 59.75 229 ASP A C 1
ATOM 1673 O O . ASP A 1 229 ? -34.464 -17.711 51.833 1.00 59.75 229 ASP A O 1
ATOM 1677 N N . ASN A 1 230 ? -32.464 -17.062 51.054 1.00 63.44 230 ASN A N 1
ATOM 1678 C CA . ASN A 1 230 ? -31.824 -18.353 50.777 1.00 63.44 230 ASN A CA 1
ATOM 1679 C C . ASN A 1 230 ? -32.521 -19.217 49.707 1.00 63.44 230 ASN A C 1
ATOM 1681 O O . ASN A 1 230 ? -32.273 -20.427 49.637 1.00 63.44 230 ASN A O 1
ATOM 1685 N N . ASN A 1 231 ? -33.353 -18.631 48.843 1.00 66.94 231 ASN A N 1
ATOM 1686 C CA . ASN A 1 231 ? -33.917 -19.301 47.678 1.00 66.94 231 ASN A CA 1
ATOM 1687 C C . ASN A 1 231 ? -33.071 -19.025 46.415 1.00 66.94 231 ASN A C 1
ATOM 1689 O O . ASN A 1 231 ? -33.157 -17.952 45.826 1.00 66.94 231 ASN A O 1
ATOM 1693 N N . PRO A 1 232 ? -32.305 -20.010 45.908 1.00 66.19 232 PRO A N 1
ATOM 1694 C CA . PRO A 1 232 ? -31.355 -19.797 44.812 1.00 66.19 232 PRO A CA 1
ATOM 1695 C C . PRO A 1 232 ? -31.993 -19.567 43.428 1.00 66.19 232 PRO A C 1
ATOM 1697 O O . PRO A 1 232 ? -31.267 -19.409 42.451 1.00 66.19 232 PRO A O 1
ATOM 1700 N N . ILE A 1 233 ? -33.326 -19.611 43.308 1.00 63.66 233 ILE A N 1
ATOM 1701 C CA . ILE A 1 233 ? -34.051 -19.479 42.028 1.00 63.66 233 ILE A CA 1
ATOM 1702 C C . ILE A 1 233 ? -34.615 -18.059 41.837 1.00 63.66 233 ILE A C 1
ATOM 1704 O O . ILE A 1 233 ? -34.964 -17.674 40.720 1.00 63.66 233 ILE A O 1
ATOM 1708 N N . THR A 1 234 ? -34.723 -17.271 42.905 1.00 65.38 234 THR A N 1
ATOM 1709 C CA . THR A 1 234 ? -35.295 -15.921 42.887 1.00 65.38 234 THR A CA 1
ATOM 1710 C C . THR A 1 234 ? -34.209 -14.860 43.060 1.00 65.38 234 THR A C 1
ATOM 1712 O O . THR A 1 234 ? -33.145 -15.137 43.598 1.00 65.38 234 THR A O 1
ATOM 1715 N N . THR A 1 235 ? -34.443 -13.653 42.539 1.00 62.56 235 THR A N 1
ATOM 1716 C CA . THR A 1 235 ? -33.505 -12.521 42.661 1.00 62.56 235 THR A CA 1
ATOM 1717 C C . THR A 1 235 ? -34.246 -11.253 43.064 1.00 62.56 235 THR A C 1
ATOM 1719 O O . THR A 1 235 ? -35.447 -11.135 42.803 1.00 62.56 235 THR A O 1
ATOM 1722 N N . GLY A 1 236 ? -33.524 -10.271 43.611 1.00 63.34 236 GLY A N 1
ATOM 1723 C CA . GLY A 1 236 ? -34.121 -9.003 44.034 1.00 63.34 236 GLY A CA 1
ATOM 1724 C C . GLY A 1 236 ? -35.008 -9.189 45.257 1.00 63.34 236 GLY A C 1
ATOM 1725 O O . GLY A 1 236 ? -36.160 -8.752 45.257 1.00 63.34 236 GLY A O 1
ATOM 1726 N N . ASP A 1 237 ? -34.477 -9.886 46.260 1.00 64.44 237 ASP A N 1
ATOM 1727 C CA . ASP A 1 237 ? -35.181 -10.173 47.498 1.00 64.44 237 ASP A CA 1
ATOM 1728 C C . ASP A 1 237 ? -35.549 -8.857 48.183 1.00 64.44 237 ASP A C 1
ATOM 1730 O O . ASP A 1 237 ? -34.709 -8.013 48.502 1.00 64.44 237 ASP A O 1
ATOM 1734 N N . VAL A 1 238 ? -36.849 -8.655 48.365 1.00 64.06 238 VAL A N 1
ATOM 1735 C CA . VAL A 1 238 ? -37.394 -7.500 49.068 1.00 64.06 238 VAL A CA 1
ATOM 1736 C C . VAL A 1 238 ? -38.238 -7.991 50.227 1.00 64.06 238 VAL A C 1
ATOM 1738 O O . VAL A 1 238 ? -38.987 -8.964 50.110 1.00 64.06 238 VAL A O 1
ATOM 1741 N N . ILE A 1 239 ? -38.158 -7.290 51.355 1.00 63.19 239 ILE A N 1
ATOM 1742 C CA . ILE A 1 239 ? -39.067 -7.536 52.471 1.00 63.19 239 ILE A CA 1
ATOM 1743 C C . ILE A 1 239 ? -40.445 -6.996 52.072 1.00 63.19 239 ILE A C 1
ATOM 1745 O O . ILE A 1 239 ? -40.674 -5.785 52.008 1.00 63.19 239 ILE A O 1
ATOM 1749 N N . GLY A 1 240 ? -41.368 -7.909 51.768 1.00 61.56 240 GLY A N 1
ATOM 1750 C CA . GLY A 1 240 ? -42.747 -7.574 51.429 1.00 61.56 240 GLY A CA 1
ATOM 1751 C C . GLY A 1 240 ? -43.550 -7.060 52.631 1.00 61.56 240 GLY A C 1
ATOM 1752 O O . GLY A 1 240 ? -43.155 -7.191 53.788 1.00 61.56 240 GLY A O 1
ATOM 1753 N N . ALA A 1 241 ? -44.751 -6.530 52.375 1.00 55.91 241 ALA A N 1
ATOM 1754 C CA . ALA A 1 241 ? -45.658 -5.998 53.407 1.00 55.91 241 ALA A CA 1
ATOM 1755 C C . ALA A 1 241 ? -46.116 -7.031 54.467 1.00 55.91 241 ALA A C 1
ATOM 1757 O O . ALA A 1 241 ? -46.769 -6.675 55.446 1.00 55.91 241 ALA A O 1
ATOM 1758 N N . ASN A 1 242 ? -45.804 -8.310 54.258 1.00 58.19 242 ASN A N 1
ATOM 1759 C CA . ASN A 1 242 ? -46.049 -9.433 55.156 1.00 58.19 242 ASN A CA 1
ATOM 1760 C C . ASN A 1 242 ? -44.792 -9.889 55.926 1.00 58.19 242 ASN A C 1
ATOM 1762 O O . ASN A 1 242 ? -44.839 -10.958 56.530 1.00 58.19 242 ASN A O 1
ATOM 1766 N N . CYS A 1 243 ? -43.705 -9.107 55.909 1.00 54.25 243 CYS A N 1
ATOM 1767 C CA . CYS A 1 243 ? -42.424 -9.420 56.559 1.00 54.25 243 CYS A CA 1
ATOM 1768 C C . CYS A 1 243 ? -41.836 -10.769 56.116 1.00 54.25 243 CYS A C 1
ATOM 1770 O O . CYS A 1 243 ? -41.272 -11.512 56.915 1.00 54.25 243 CYS A O 1
ATOM 1772 N N . VAL A 1 244 ? -42.018 -11.107 54.840 1.00 61.00 244 VAL A N 1
ATOM 1773 C CA . VAL A 1 244 ? -41.368 -12.253 54.207 1.00 61.00 244 VAL A CA 1
ATOM 1774 C C . VAL A 1 244 ? -40.379 -11.691 53.200 1.00 61.00 244 VAL A C 1
ATOM 1776 O O . VAL A 1 244 ? -40.778 -10.937 52.308 1.00 61.00 244 VAL A O 1
ATOM 1779 N N . CYS A 1 245 ? -39.106 -12.034 53.374 1.00 55.91 245 CYS A N 1
ATOM 1780 C CA . CYS A 1 245 ? -38.098 -11.872 52.341 1.00 55.91 245 CYS A CA 1
ATOM 1781 C C . CYS A 1 245 ? -38.432 -12.883 51.235 1.00 55.91 245 CYS A C 1
ATOM 1783 O O . CYS A 1 245 ? -38.474 -14.085 51.499 1.00 55.91 245 CYS A O 1
ATOM 1785 N N . ALA A 1 246 ? -38.825 -12.392 50.063 1.00 63.66 246 ALA A N 1
ATOM 1786 C CA . ALA A 1 246 ? -39.153 -13.224 48.913 1.00 63.66 246 ALA A CA 1
ATOM 1787 C C . ALA A 1 246 ? -38.661 -12.535 47.645 1.00 63.66 246 ALA A C 1
ATOM 1789 O O . ALA A 1 246 ? -39.073 -11.407 47.352 1.00 63.66 246 ALA A O 1
ATOM 1790 N N . GLY A 1 247 ? -37.809 -13.213 46.887 1.00 65.94 247 GLY A N 1
ATOM 1791 C CA . GLY A 1 247 ? -37.380 -12.722 45.584 1.00 65.94 247 GLY A CA 1
ATOM 1792 C C . GLY A 1 247 ? -38.439 -12.886 44.491 1.00 65.94 247 GLY A C 1
ATOM 1793 O O . GLY A 1 247 ? -39.408 -13.647 44.600 1.00 65.94 247 GLY A O 1
ATOM 1794 N N . VAL A 1 248 ? -38.244 -12.172 43.385 1.00 67.38 248 VAL A N 1
ATOM 1795 C CA . VAL A 1 248 ? -39.054 -12.313 42.169 1.00 67.38 248 VAL A CA 1
ATOM 1796 C C . VAL A 1 248 ? -38.386 -13.344 41.261 1.00 67.38 248 VAL A C 1
ATOM 1798 O O . VAL A 1 248 ? -37.158 -13.398 41.166 1.00 67.38 248 VAL A O 1
ATOM 1801 N N . LEU A 1 249 ? -39.188 -14.181 40.591 1.00 62.78 249 LEU A N 1
ATOM 1802 C CA . LEU A 1 249 ? -38.669 -15.088 39.568 1.00 62.78 249 LEU A CA 1
ATOM 1803 C C . LEU A 1 249 ? -37.999 -14.229 38.473 1.00 62.78 249 LEU A C 1
ATOM 1805 O O . LEU A 1 249 ? -38.675 -13.375 37.896 1.00 62.78 249 LEU A O 1
ATOM 1809 N N . PRO A 1 250 ? -36.701 -14.415 38.178 1.00 67.50 250 PRO A N 1
ATOM 1810 C CA . PRO A 1 250 ? -35.941 -13.506 37.313 1.00 67.50 250 PRO A CA 1
ATOM 1811 C C . PRO A 1 250 ? -36.368 -13.562 35.841 1.00 67.50 250 PRO A C 1
ATOM 1813 O O . PRO A 1 250 ? -35.896 -12.771 35.026 1.00 67.50 250 PRO A O 1
ATOM 1816 N N . CYS A 1 251 ? -37.251 -14.496 35.481 1.00 67.81 251 CYS A N 1
ATOM 1817 C CA . CYS A 1 251 ? -37.699 -14.719 34.119 1.00 67.81 251 CYS A CA 1
ATOM 1818 C C . CYS A 1 251 ? -39.229 -14.712 33.999 1.00 67.81 251 CYS A C 1
ATOM 1820 O O . CYS A 1 251 ? -39.966 -14.968 34.951 1.00 67.81 251 CYS A O 1
ATOM 1822 N N . THR A 1 252 ? -39.711 -14.484 32.777 1.00 80.88 252 THR A N 1
ATOM 1823 C CA . THR A 1 252 ? -41.102 -14.753 32.395 1.00 80.88 252 THR A CA 1
ATOM 1824 C C . THR A 1 252 ? -41.117 -15.988 31.491 1.00 80.88 252 THR A C 1
ATOM 1826 O O . THR A 1 252 ? -40.551 -15.913 30.400 1.00 80.88 252 THR A O 1
ATOM 1829 N N . PRO A 1 253 ? -41.737 -17.115 31.891 1.00 80.94 253 PRO A N 1
ATOM 1830 C CA . PRO A 1 253 ? -41.842 -18.290 31.030 1.00 80.94 253 PRO A CA 1
ATOM 1831 C C . PRO A 1 253 ? -42.473 -17.942 29.674 1.00 80.94 253 PRO A C 1
ATOM 1833 O O . PRO A 1 253 ? -43.521 -17.296 29.616 1.00 80.94 253 PRO A O 1
ATOM 1836 N N . GLY A 1 254 ? -41.819 -18.345 28.584 1.00 78.50 254 GLY A N 1
ATOM 1837 C CA . GLY A 1 254 ? -42.195 -17.999 27.210 1.00 78.50 254 GLY A CA 1
ATOM 1838 C C . GLY A 1 254 ? -41.667 -16.651 26.702 1.00 78.50 254 GLY A C 1
ATOM 1839 O O . GLY A 1 254 ? -41.849 -16.350 25.523 1.00 78.50 254 GLY A O 1
ATOM 1840 N N . ALA A 1 255 ? -41.009 -15.841 27.539 1.00 82.44 255 ALA A N 1
ATOM 1841 C CA . ALA A 1 255 ? -40.249 -14.691 27.057 1.00 82.44 255 ALA A CA 1
ATOM 1842 C C . ALA A 1 255 ? -38.961 -15.154 26.373 1.00 82.44 255 ALA A C 1
ATOM 1844 O O . ALA A 1 255 ? -38.367 -16.160 26.769 1.00 82.44 255 ALA A O 1
ATOM 1845 N N . THR A 1 256 ? -38.539 -14.394 25.364 1.00 85.06 256 THR A N 1
ATOM 1846 C CA . THR A 1 256 ? -37.287 -14.636 24.647 1.00 85.06 256 THR A CA 1
ATOM 1847 C C . THR A 1 256 ? -36.107 -14.545 25.600 1.00 85.06 256 THR A C 1
ATOM 1849 O O . THR A 1 256 ? -36.033 -13.622 26.415 1.00 85.06 256 THR A O 1
ATOM 1852 N N . CYS A 1 257 ? -35.177 -15.473 25.466 1.00 82.62 257 CYS A N 1
ATOM 1853 C CA . CYS A 1 257 ? -33.951 -15.525 26.242 1.00 82.62 257 CYS A CA 1
ATOM 1854 C C . CYS A 1 257 ? -32.770 -15.826 25.312 1.00 82.62 257 CYS A C 1
ATOM 1856 O O . CYS A 1 257 ? -32.967 -16.012 24.117 1.00 82.62 257 CYS A O 1
ATOM 1858 N N . ASN A 1 258 ? -31.547 -15.818 25.839 1.00 83.75 258 ASN A N 1
ATOM 1859 C CA . ASN A 1 258 ? -30.354 -16.242 25.111 1.00 83.75 258 ASN A CA 1
ATOM 1860 C C . ASN A 1 258 ? -29.650 -17.312 25.956 1.00 83.75 258 ASN A C 1
ATOM 1862 O O . ASN A 1 258 ? -29.323 -17.052 27.115 1.00 83.75 258 ASN A O 1
ATOM 1866 N N . ASP A 1 259 ? -29.468 -18.513 25.411 1.00 84.50 259 ASP A N 1
ATOM 1867 C CA . ASP A 1 259 ? -28.800 -19.641 26.076 1.00 84.50 259 ASP A CA 1
ATOM 1868 C C . ASP A 1 259 ? -27.268 -19.596 25.906 1.00 84.50 259 ASP A C 1
ATOM 1870 O O . ASP A 1 259 ? -26.560 -20.523 26.300 1.00 84.50 259 ASP A O 1
ATOM 1874 N N . ASN A 1 260 ? -26.762 -18.485 25.359 1.00 84.88 260 ASN A N 1
ATOM 1875 C CA . ASN A 1 260 ? -25.382 -18.231 24.962 1.00 84.88 260 ASN A CA 1
ATOM 1876 C C . ASN A 1 260 ? -24.853 -19.212 23.911 1.00 84.88 260 ASN A C 1
ATOM 1878 O O . ASN A 1 260 ? -23.638 -19.333 23.757 1.00 84.88 260 ASN A O 1
ATOM 1882 N N . ASN A 1 261 ? -25.743 -19.889 23.182 1.00 87.12 261 ASN A N 1
ATOM 1883 C CA . ASN A 1 261 ? -25.388 -20.677 22.021 1.00 87.12 261 ASN A CA 1
ATOM 1884 C C . ASN A 1 261 ? -25.644 -19.862 20.749 1.00 87.12 261 ASN A C 1
ATOM 1886 O O . ASN A 1 261 ? -26.768 -19.728 20.276 1.00 87.12 261 ASN A O 1
ATOM 1890 N N . ALA A 1 262 ? -24.576 -19.346 20.148 1.00 86.31 262 ALA A N 1
ATOM 1891 C CA . ALA A 1 262 ? -24.655 -18.554 18.922 1.00 86.31 262 ALA A CA 1
ATOM 1892 C C . ALA A 1 262 ? -25.155 -19.353 17.693 1.00 86.31 262 ALA A C 1
ATOM 1894 O O . ALA A 1 262 ? -25.407 -18.767 16.639 1.00 86.31 262 ALA A O 1
ATOM 1895 N N . CYS A 1 263 ? -25.307 -20.676 17.822 1.00 88.88 263 CYS A N 1
ATOM 1896 C CA . CYS A 1 263 ? -25.816 -21.576 16.788 1.00 88.88 263 CYS A CA 1
ATOM 1897 C C . CYS A 1 263 ? -27.305 -21.887 16.904 1.00 88.88 263 CYS A C 1
ATOM 1899 O O . CYS A 1 263 ? -27.816 -22.710 16.140 1.00 88.88 263 CYS A O 1
ATOM 1901 N N . THR A 1 264 ? -28.013 -21.268 17.839 1.00 88.44 264 THR A N 1
ATOM 1902 C CA . THR A 1 264 ? -29.463 -21.382 17.962 1.00 88.44 264 THR A CA 1
ATOM 1903 C C . THR A 1 264 ? -30.095 -19.992 17.975 1.00 88.44 264 THR A C 1
ATOM 1905 O O . THR A 1 264 ? -29.445 -18.989 18.268 1.00 88.44 264 THR A O 1
ATOM 1908 N N . THR A 1 265 ? -31.347 -19.907 17.524 1.00 86.25 265 THR A N 1
ATOM 1909 C CA . THR A 1 265 ? -32.151 -18.685 17.638 1.00 86.25 265 THR A CA 1
ATOM 1910 C C . THR A 1 265 ? -33.565 -19.000 18.100 1.00 86.25 265 THR A C 1
ATOM 1912 O O . THR A 1 265 ? -34.128 -20.048 17.773 1.00 86.25 265 THR A O 1
ATOM 1915 N N . GLY A 1 266 ? -34.187 -18.044 18.789 1.00 84.94 266 GLY A N 1
ATOM 1916 C CA . GLY A 1 266 ? -35.596 -18.128 19.180 1.00 84.94 266 GLY A CA 1
ATOM 1917 C C . GLY A 1 266 ? -35.823 -18.872 20.494 1.00 84.94 266 GLY A C 1
ATOM 1918 O O . GLY A 1 266 ? -36.895 -19.439 20.698 1.00 84.94 266 GLY A O 1
ATOM 1919 N N . GLU A 1 267 ? -34.826 -18.875 21.373 1.00 90.38 267 GLU A N 1
ATOM 1920 C CA . GLU A 1 267 ? -34.880 -19.472 22.699 1.00 90.38 267 GLU A CA 1
ATOM 1921 C C . GLU A 1 267 ? -35.896 -18.745 23.579 1.00 90.38 267 GLU A C 1
ATOM 1923 O O . GLU A 1 267 ? -36.064 -17.520 23.525 1.00 90.38 267 GLU A O 1
ATOM 1928 N N . VAL A 1 268 ? -36.559 -19.512 24.438 1.00 87.94 268 VAL A N 1
ATOM 1929 C CA . VAL A 1 268 ? -37.509 -18.994 25.420 1.00 87.94 268 VAL A CA 1
ATOM 1930 C C . VAL A 1 268 ? -37.257 -19.615 26.787 1.00 87.94 268 VAL A C 1
ATOM 1932 O O . VAL A 1 268 ? -36.791 -20.749 26.897 1.00 87.94 268 VAL A O 1
ATOM 1935 N N . PHE A 1 269 ? -37.573 -18.874 27.847 1.00 84.44 269 PHE A N 1
ATOM 1936 C CA . PHE A 1 269 ? -37.499 -19.410 29.204 1.00 84.44 269 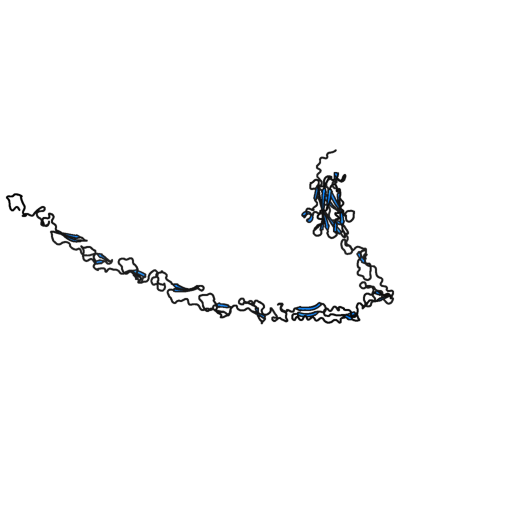PHE A CA 1
ATOM 1937 C C . PHE A 1 269 ? -38.584 -20.471 29.435 1.00 84.44 269 PHE A C 1
ATOM 1939 O O . PHE A 1 269 ? -39.760 -20.238 29.134 1.00 84.44 269 PHE A O 1
ATOM 1946 N N . ASP A 1 270 ? -38.212 -21.616 30.008 1.00 81.38 270 ASP A N 1
ATOM 1947 C CA . ASP A 1 270 ? -39.165 -22.620 30.487 1.00 81.38 270 ASP A CA 1
ATOM 1948 C C . ASP A 1 270 ? -39.809 -22.222 31.837 1.00 81.38 270 ASP A C 1
ATOM 1950 O O . ASP A 1 270 ? -39.581 -21.138 32.380 1.00 81.38 270 ASP A O 1
ATOM 1954 N N . ALA A 1 271 ? -40.651 -23.100 32.395 1.00 79.38 271 ALA A N 1
ATOM 1955 C CA . ALA A 1 271 ? -41.338 -22.862 33.672 1.00 79.38 271 ALA A CA 1
ATOM 1956 C C . ALA A 1 271 ? -40.399 -22.803 34.896 1.00 79.38 271 ALA A C 1
ATOM 1958 O O . ALA A 1 271 ? -40.834 -22.436 35.986 1.00 79.38 271 ALA A O 1
ATOM 1959 N N . ASN A 1 272 ? -39.131 -23.167 34.719 1.00 79.31 272 ASN A N 1
ATOM 1960 C CA . ASN A 1 272 ? -38.088 -23.226 35.733 1.00 79.31 272 ASN A CA 1
ATOM 1961 C C . ASN A 1 272 ? -36.972 -22.197 35.470 1.00 79.31 272 ASN A C 1
ATOM 1963 O O . ASN A 1 272 ? -35.924 -22.275 36.105 1.00 79.31 272 ASN A O 1
ATOM 1967 N N . CYS A 1 273 ? -37.199 -21.232 34.569 1.00 75.25 273 CYS A N 1
ATOM 1968 C CA . CYS A 1 273 ? -36.216 -20.242 34.123 1.00 75.25 273 CYS A CA 1
ATOM 1969 C C . CYS A 1 273 ? -34.966 -20.814 33.446 1.00 75.25 273 CYS A C 1
ATOM 1971 O O . CYS A 1 273 ? -33.953 -20.120 33.351 1.00 75.25 273 CYS A O 1
ATOM 1973 N N . ASN A 1 274 ? -35.032 -22.027 32.896 1.00 81.56 274 ASN A N 1
ATOM 1974 C CA . ASN A 1 274 ? -33.988 -22.489 31.990 1.00 81.56 274 ASN A CA 1
ATOM 1975 C C . ASN A 1 274 ? -34.224 -21.863 30.619 1.00 81.56 274 ASN A C 1
ATOM 1977 O O . ASN A 1 274 ? -35.322 -21.953 30.065 1.00 81.56 274 ASN A O 1
ATOM 1981 N N . CYS A 1 275 ? -33.193 -21.225 30.077 1.00 80.44 275 CYS A N 1
ATOM 1982 C CA . CYS A 1 275 ? -33.227 -20.723 28.716 1.00 80.44 275 CYS A CA 1
ATOM 1983 C C . CYS A 1 275 ? -32.872 -21.843 27.732 1.00 80.44 275 CYS A C 1
ATOM 1985 O O . CYS A 1 275 ? -31.828 -22.476 27.882 1.00 80.44 275 CYS A O 1
ATOM 1987 N N . GLY A 1 276 ? -33.739 -22.104 26.751 1.00 81.81 276 GLY A N 1
ATOM 1988 C CA . GLY A 1 276 ? -33.487 -23.091 25.702 1.00 81.81 276 GLY A CA 1
ATOM 1989 C C . GLY A 1 276 ? -34.631 -23.189 24.692 1.00 81.81 276 GLY A C 1
ATOM 1990 O O . GLY A 1 276 ? -35.496 -22.319 24.616 1.00 81.81 276 GLY A O 1
ATOM 1991 N N . GLY A 1 277 ? -34.655 -24.267 23.904 1.00 75.44 277 GLY A N 1
ATOM 1992 C CA . GLY A 1 277 ? -35.749 -24.530 22.959 1.00 75.44 277 GLY A CA 1
ATOM 1993 C C . GLY A 1 277 ? -35.713 -23.710 21.661 1.00 75.44 277 GLY A C 1
ATOM 1994 O O . GLY A 1 277 ? -36.741 -23.633 20.988 1.00 75.44 277 GLY A O 1
ATOM 1995 N N . GLY A 1 278 ? -34.557 -23.135 21.309 1.00 79.50 278 GLY A N 1
ATOM 1996 C CA . GLY A 1 278 ? -34.314 -22.458 20.033 1.00 79.50 278 GLY A CA 1
ATOM 1997 C C . GLY A 1 278 ? -34.136 -23.412 18.844 1.00 79.50 278 GLY A C 1
ATOM 1998 O O . GLY A 1 278 ? -33.948 -24.623 18.989 1.00 79.50 278 GLY A O 1
ATOM 1999 N N . THR A 1 279 ? -34.213 -22.857 17.637 1.00 85.00 279 THR A N 1
ATOM 2000 C CA . THR A 1 279 ? -33.959 -23.560 16.374 1.00 85.00 279 THR A CA 1
ATOM 2001 C C . THR A 1 279 ? -32.505 -23.413 15.957 1.00 85.00 279 THR A C 1
ATOM 2003 O O . THR A 1 279 ? -31.974 -22.304 15.991 1.00 85.00 279 THR A O 1
ATOM 2006 N N . ALA A 1 280 ? -31.880 -24.513 15.526 1.00 85.00 280 ALA A N 1
ATOM 2007 C CA . ALA A 1 280 ? -30.520 -24.491 15.000 1.00 85.00 280 ALA A CA 1
ATOM 2008 C C . ALA A 1 280 ? -30.417 -23.552 13.789 1.00 85.00 280 ALA A C 1
ATOM 2010 O O . ALA A 1 280 ? -31.226 -23.635 12.861 1.00 85.00 280 ALA A O 1
ATOM 2011 N N . VAL A 1 281 ? -29.421 -22.673 13.821 1.00 84.69 281 VAL A N 1
ATOM 2012 C CA . VAL A 1 281 ? -29.016 -21.848 12.686 1.00 84.69 281 VAL A CA 1
ATOM 2013 C C . VAL A 1 281 ? -28.319 -22.759 11.680 1.00 84.69 281 VAL A C 1
ATOM 2015 O O . VAL A 1 281 ? -27.460 -23.553 12.057 1.00 84.69 281 VAL A O 1
ATOM 2018 N N . ASP A 1 282 ? -28.712 -22.670 10.412 1.00 86.44 282 ASP A N 1
ATOM 2019 C CA . ASP A 1 282 ? -28.042 -23.377 9.320 1.00 86.44 282 ASP A CA 1
ATOM 2020 C C . ASP A 1 282 ? -26.735 -22.639 8.974 1.00 86.44 282 ASP A C 1
ATOM 2022 O O . ASP A 1 282 ? -26.812 -21.485 8.544 1.00 86.44 282 ASP A O 1
ATOM 2026 N N . PRO A 1 283 ? -25.547 -23.241 9.187 1.00 84.81 283 PRO A N 1
ATOM 2027 C CA . PRO A 1 283 ? -24.283 -22.587 8.863 1.00 84.81 283 PRO A CA 1
ATOM 2028 C C . PRO A 1 283 ? -23.981 -22.557 7.361 1.00 84.81 283 PRO A C 1
ATOM 2030 O O . PRO A 1 283 ? -23.049 -21.866 6.958 1.00 84.81 283 PRO A O 1
ATOM 2033 N N . ASN A 1 284 ? -24.733 -23.303 6.545 1.00 87.00 284 ASN A N 1
ATOM 2034 C CA . ASN A 1 284 ? -24.476 -23.446 5.119 1.00 87.00 284 ASN A CA 1
ATOM 2035 C C . ASN A 1 284 ? -24.800 -22.154 4.353 1.00 87.00 284 ASN A C 1
ATOM 2037 O O . ASN A 1 284 ? -25.963 -21.760 4.224 1.00 87.00 284 ASN A O 1
ATOM 2041 N N . ASP A 1 285 ? -23.777 -21.518 3.789 1.00 86.38 285 ASP A N 1
ATOM 2042 C CA . ASP A 1 285 ? -23.913 -20.308 2.972 1.00 86.38 285 ASP A CA 1
ATOM 2043 C C . ASP A 1 285 ? -24.106 -20.617 1.469 1.00 86.38 285 ASP A C 1
ATOM 2045 O O . ASP A 1 285 ? -24.267 -19.710 0.648 1.00 86.38 285 ASP A O 1
ATOM 2049 N N . ASN A 1 286 ? -24.180 -21.905 1.114 1.00 89.12 286 ASN A N 1
ATOM 2050 C CA . ASN A 1 286 ? -24.204 -22.459 -0.241 1.00 89.12 286 ASN A CA 1
ATOM 2051 C C . ASN A 1 286 ? -22.954 -22.142 -1.075 1.00 89.12 286 ASN A C 1
ATOM 2053 O O . ASN A 1 286 ? -23.004 -22.227 -2.308 1.00 89.12 286 ASN A O 1
ATOM 2057 N N . ASN A 1 287 ? -21.838 -21.799 -0.434 1.00 85.44 287 ASN A N 1
ATOM 2058 C CA . ASN A 1 287 ? -20.562 -21.607 -1.091 1.00 85.44 287 ASN A CA 1
ATOM 2059 C C . ASN A 1 287 ? -19.706 -22.882 -0.973 1.00 85.44 287 ASN A C 1
ATOM 2061 O O . ASN A 1 287 ? -19.226 -23.219 0.103 1.00 85.44 287 ASN A O 1
ATOM 2065 N N . PRO A 1 288 ? -19.432 -23.596 -2.078 1.00 85.81 288 PRO A N 1
ATOM 2066 C CA . PRO A 1 288 ? -18.607 -24.803 -2.033 1.00 85.81 288 PRO A CA 1
ATOM 2067 C C . PRO A 1 288 ? -17.142 -24.539 -1.641 1.00 85.81 288 PRO A C 1
ATOM 2069 O O . PRO A 1 288 ? -16.424 -25.489 -1.349 1.00 85.81 288 PRO A O 1
ATOM 2072 N N . CYS A 1 289 ? -16.685 -23.281 -1.650 1.00 88.50 289 CYS A N 1
ATOM 2073 C CA . CYS A 1 289 ? -15.320 -22.901 -1.281 1.00 88.50 289 CYS A CA 1
ATOM 2074 C C . CYS A 1 289 ? -15.104 -22.698 0.226 1.00 88.50 289 CYS A C 1
ATOM 2076 O O . CYS A 1 289 ? -13.981 -22.400 0.643 1.00 88.50 289 CYS A O 1
ATOM 2078 N N . THR A 1 290 ? -16.150 -22.790 1.045 1.00 87.94 290 THR A N 1
ATOM 2079 C CA . THR A 1 290 ? -16.051 -22.615 2.492 1.00 87.94 290 THR A CA 1
ATOM 2080 C C . THR A 1 290 ? -16.354 -23.910 3.220 1.00 87.94 290 THR A C 1
ATOM 2082 O O . THR A 1 290 ? -17.210 -24.701 2.831 1.00 87.94 290 THR A O 1
ATOM 2085 N N . LEU A 1 291 ? -15.619 -24.140 4.304 1.00 87.69 291 LEU A N 1
ATOM 2086 C CA . LEU A 1 291 ? -16.004 -25.128 5.292 1.00 87.69 291 LEU A CA 1
ATOM 2087 C C . LEU A 1 291 ? -16.963 -24.458 6.270 1.00 87.69 291 LEU A C 1
ATOM 2089 O O . LEU A 1 291 ? -16.554 -23.613 7.072 1.00 87.69 291 LEU A O 1
ATOM 2093 N N . ASP A 1 292 ? -18.227 -24.851 6.176 1.00 89.12 292 ASP A N 1
ATOM 2094 C CA . ASP A 1 292 ? -19.301 -24.307 6.992 1.00 89.12 292 ASP A CA 1
ATOM 2095 C C . ASP A 1 292 ? -19.356 -25.024 8.338 1.00 89.12 292 ASP A C 1
ATOM 2097 O O . ASP A 1 292 ? -19.483 -26.248 8.435 1.00 89.12 292 ASP A O 1
ATOM 2101 N N . SER A 1 293 ? -19.261 -24.242 9.400 1.00 88.88 293 SER A N 1
ATOM 2102 C CA . SER A 1 293 ? -19.303 -24.714 10.773 1.00 88.88 293 SER A CA 1
ATOM 2103 C C . SER A 1 293 ? -20.124 -23.746 11.606 1.00 88.88 293 SER A C 1
ATOM 2105 O O . SER A 1 293 ? -20.239 -22.565 11.292 1.00 88.88 293 SER A O 1
ATOM 2107 N N . CYS A 1 294 ? -20.678 -24.235 12.706 1.00 86.94 294 CYS A N 1
ATOM 2108 C CA . CYS A 1 294 ? -21.192 -23.360 13.739 1.00 86.94 294 CYS A CA 1
ATOM 2109 C C . CYS A 1 294 ? -20.596 -23.768 15.079 1.00 86.94 294 CYS A C 1
ATOM 2111 O O . CYS A 1 294 ? -20.778 -24.898 15.537 1.00 86.94 294 CYS A O 1
ATOM 2113 N N . ASP A 1 295 ? -19.861 -22.841 15.682 1.00 87.81 295 ASP A N 1
ATOM 2114 C CA . ASP A 1 295 ? -19.297 -22.994 17.013 1.00 87.81 295 ASP A CA 1
ATOM 2115 C C . ASP A 1 295 ? -20.255 -22.359 18.040 1.00 87.81 295 ASP A C 1
ATOM 2117 O O . ASP A 1 295 ? -20.621 -21.193 17.886 1.00 87.81 295 ASP A O 1
ATOM 2121 N N . PRO A 1 296 ? -20.670 -23.075 19.101 1.00 85.56 296 PRO A N 1
ATOM 2122 C CA . PRO A 1 296 ? -21.657 -22.563 20.052 1.00 85.56 296 PRO A CA 1
ATOM 2123 C C . PRO A 1 296 ? -21.277 -21.250 20.750 1.00 85.56 296 PRO A C 1
ATOM 2125 O O . PRO A 1 296 ? -22.159 -20.542 21.219 1.00 85.56 296 PRO A O 1
ATOM 2128 N N . VAL A 1 297 ? -19.989 -20.909 20.829 1.00 84.50 297 VAL A N 1
ATOM 2129 C CA . VAL A 1 297 ? -19.504 -19.687 21.487 1.00 84.50 297 VAL A CA 1
ATOM 2130 C C . VAL A 1 297 ? -19.324 -18.551 20.482 1.00 84.50 297 VAL A C 1
ATOM 2132 O O . VAL A 1 297 ? -19.647 -17.403 20.778 1.00 84.50 297 VAL A O 1
ATOM 2135 N N . THR A 1 298 ? -18.785 -18.854 19.302 1.00 84.19 298 THR A N 1
ATOM 2136 C CA . THR A 1 298 ? -18.367 -17.848 18.309 1.00 84.19 298 THR A CA 1
ATOM 2137 C C . THR A 1 298 ? -19.331 -17.692 17.130 1.00 84.19 298 THR A C 1
ATOM 2139 O O . THR A 1 298 ? -19.243 -16.700 16.408 1.00 84.19 298 THR A O 1
ATOM 2142 N N . GLY A 1 299 ? -20.301 -18.596 16.986 1.00 85.06 299 GLY A N 1
ATOM 2143 C CA . GLY A 1 299 ? -21.360 -18.554 15.982 1.00 85.06 299 GLY A CA 1
ATOM 2144 C C . GLY A 1 299 ? -21.001 -19.248 14.674 1.00 85.06 299 GLY A C 1
ATOM 2145 O O . GLY A 1 299 ? -20.100 -20.088 14.603 1.00 85.06 299 GLY A O 1
ATOM 2146 N N . VAL A 1 300 ? -21.763 -18.920 13.630 1.00 88.62 300 VAL A N 1
ATOM 2147 C CA . VAL A 1 300 ? -21.540 -19.442 12.277 1.00 88.62 300 VAL A CA 1
ATOM 2148 C C . VAL A 1 300 ? -20.185 -18.959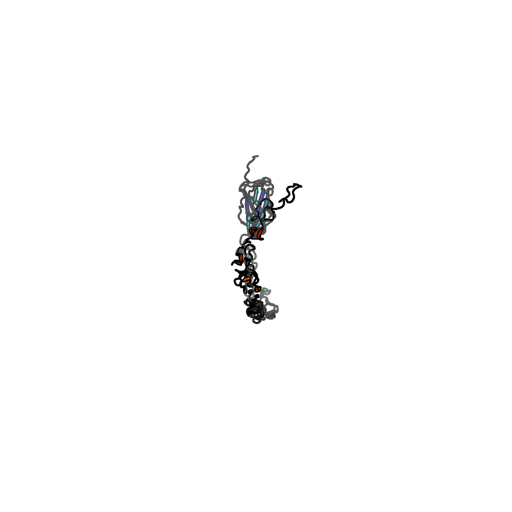 11.761 1.00 88.62 300 VAL A C 1
ATOM 2150 O O . VAL A 1 300 ? -19.859 -17.774 11.837 1.00 88.62 300 VAL A O 1
ATOM 2153 N N . SER A 1 301 ? -19.400 -19.890 11.233 1.00 87.50 301 SER A N 1
ATOM 2154 C CA . SER A 1 301 ? -18.096 -19.654 10.636 1.00 87.50 301 SER A CA 1
ATOM 2155 C C . SER A 1 301 ? -18.030 -20.344 9.280 1.00 87.50 301 SER A C 1
ATOM 2157 O O . SER A 1 301 ? -18.263 -21.548 9.177 1.00 87.50 301 SER A O 1
ATOM 2159 N N . ASN A 1 302 ? -17.681 -19.573 8.254 1.00 88.38 302 ASN A N 1
ATOM 2160 C CA . ASN A 1 302 ? -17.480 -20.043 6.889 1.00 88.38 302 ASN A CA 1
ATOM 2161 C C . ASN A 1 302 ? -16.012 -19.777 6.547 1.00 88.38 302 ASN A C 1
ATOM 2163 O O . ASN A 1 302 ? -15.617 -18.643 6.264 1.00 88.38 302 ASN A O 1
ATOM 2167 N N . VAL A 1 303 ? -15.169 -20.804 6.673 1.00 87.44 303 VAL A N 1
ATOM 2168 C CA . VAL A 1 303 ? -13.718 -20.660 6.486 1.00 87.44 303 VAL A CA 1
ATOM 2169 C C . VAL A 1 303 ? -13.367 -21.029 5.054 1.00 87.44 303 VAL A C 1
ATOM 2171 O O . VAL A 1 303 ? -13.584 -22.171 4.655 1.00 87.44 303 VAL A O 1
ATOM 2174 N N . PHE A 1 304 ? -12.804 -20.088 4.294 1.00 88.25 304 PHE A N 1
ATOM 2175 C CA . PHE A 1 304 ? -12.293 -20.349 2.945 1.00 88.25 304 PHE A CA 1
ATOM 2176 C C . PHE A 1 304 ? -11.222 -21.447 2.980 1.00 88.25 304 PHE A C 1
ATOM 2178 O O . PHE A 1 304 ? -10.302 -21.373 3.796 1.00 88.25 304 PHE A O 1
ATOM 2185 N N . GLN A 1 305 ? -11.380 -22.469 2.141 1.00 87.25 305 GLN A N 1
ATOM 2186 C CA . GLN A 1 305 ? -10.448 -23.593 2.035 1.00 87.25 305 GLN A CA 1
ATOM 2187 C C . GLN A 1 305 ? -9.607 -23.438 0.768 1.00 87.25 305 GLN A C 1
ATOM 2189 O O . GLN A 1 305 ? -10.164 -23.413 -0.327 1.00 87.25 305 GLN A O 1
ATOM 2194 N N . ASP A 1 306 ? -8.298 -23.302 0.953 1.00 89.00 306 ASP A N 1
ATOM 2195 C CA . ASP A 1 306 ? -7.281 -23.163 -0.092 1.00 89.00 306 ASP A CA 1
ATOM 2196 C C . ASP A 1 306 ? -5.979 -23.755 0.470 1.00 89.00 306 ASP A C 1
ATOM 2198 O O . ASP A 1 306 ? -5.290 -23.144 1.297 1.00 89.00 306 ASP A O 1
ATOM 2202 N N . ALA A 1 307 ? -5.740 -25.024 0.150 1.00 88.50 307 ALA A N 1
ATOM 2203 C CA . ALA A 1 307 ? -4.709 -25.850 0.759 1.00 88.50 307 ALA A CA 1
ATOM 2204 C C . ALA A 1 307 ? -3.289 -25.457 0.329 1.00 88.50 307 ALA A C 1
ATOM 2206 O O . ALA A 1 307 ? -2.346 -25.670 1.102 1.00 88.50 307 ALA A O 1
ATOM 2207 N N . ASP A 1 308 ? -3.123 -24.905 -0.874 1.00 83.75 308 ASP A N 1
ATOM 2208 C CA . ASP A 1 308 ? -1.823 -24.538 -1.438 1.00 83.75 308 ASP A CA 1
ATOM 2209 C C . ASP A 1 308 ? -1.584 -23.020 -1.536 1.00 83.75 308 ASP A C 1
ATOM 2211 O O . ASP A 1 308 ? -0.439 -22.586 -1.713 1.00 83.75 308 ASP A O 1
ATOM 2215 N N . GLY A 1 309 ? -2.617 -22.215 -1.281 1.00 88.06 309 GLY A N 1
ATOM 2216 C CA . GLY A 1 309 ? -2.558 -20.764 -1.192 1.00 88.06 309 GLY A CA 1
ATOM 2217 C C . GLY A 1 309 ? -2.482 -20.068 -2.549 1.00 88.06 309 GLY A C 1
ATOM 2218 O O . GLY A 1 309 ? -1.993 -18.932 -2.604 1.00 88.06 309 GLY A O 1
ATOM 2219 N N . ASP A 1 310 ? -2.879 -20.730 -3.638 1.00 85.19 310 ASP A N 1
ATOM 2220 C CA . ASP A 1 310 ? -2.821 -20.177 -4.992 1.00 85.19 310 ASP A CA 1
ATOM 2221 C C . ASP A 1 310 ? -3.976 -19.196 -5.305 1.00 85.19 310 ASP A C 1
ATOM 2223 O O . ASP A 1 310 ? -3.915 -18.454 -6.293 1.00 85.19 310 ASP A O 1
ATOM 2227 N N . GLY A 1 311 ? -4.982 -19.122 -4.424 1.00 86.12 311 GLY A N 1
ATOM 2228 C CA . GLY A 1 311 ? -6.167 -18.275 -4.559 1.00 86.12 311 GLY A CA 1
ATOM 2229 C C . GLY A 1 311 ? -7.383 -18.967 -5.184 1.00 86.12 311 GLY A C 1
ATOM 2230 O O . GLY A 1 311 ? -8.431 -18.325 -5.331 1.00 86.12 311 GLY A O 1
ATOM 2231 N N . THR A 1 312 ? -7.274 -20.249 -5.523 1.00 87.12 312 THR A N 1
ATOM 2232 C CA . THR A 1 312 ? -8.356 -21.137 -5.945 1.00 87.12 312 THR A CA 1
ATOM 2233 C C . THR A 1 312 ? -8.769 -21.998 -4.758 1.00 87.12 312 THR A C 1
ATOM 2235 O O . THR A 1 312 ? -7.952 -22.476 -3.988 1.00 87.12 312 THR A O 1
ATOM 2238 N N . CYS A 1 313 ? -10.073 -22.170 -4.553 1.00 90.25 313 CYS A N 1
ATOM 2239 C CA . CYS A 1 313 ? -10.534 -22.960 -3.417 1.00 90.25 313 CYS A CA 1
ATOM 2240 C C . CYS A 1 313 ? -10.448 -24.463 -3.703 1.00 90.25 313 CYS A C 1
ATOM 2242 O O . CYS A 1 313 ? -10.745 -24.874 -4.824 1.00 90.25 313 CYS A O 1
ATOM 2244 N N . ASP A 1 314 ? -10.201 -25.280 -2.675 1.00 85.88 314 ASP A N 1
ATOM 2245 C CA . ASP A 1 314 ? -10.018 -26.741 -2.781 1.00 85.88 314 ASP A CA 1
ATOM 2246 C C . ASP A 1 314 ? -11.121 -27.457 -3.586 1.00 85.88 314 ASP A C 1
ATOM 2248 O O . ASP A 1 314 ? -10.889 -28.461 -4.256 1.00 85.88 314 ASP A O 1
ATOM 2252 N N . ALA A 1 315 ? -12.363 -26.965 -3.511 1.00 86.81 315 ALA A N 1
ATOM 2253 C CA . ALA A 1 315 ? -13.501 -27.556 -4.217 1.00 86.81 315 ALA A CA 1
ATOM 2254 C C . ALA A 1 315 ? -13.470 -27.335 -5.742 1.00 86.81 315 ALA A C 1
ATOM 2256 O O . ALA A 1 315 ? -14.117 -28.080 -6.481 1.00 86.81 315 ALA A O 1
ATOM 2257 N N . ASN A 1 316 ? -12.752 -26.307 -6.197 1.00 87.06 316 ASN A N 1
ATOM 2258 C CA . ASN A 1 316 ? -12.589 -25.930 -7.600 1.00 87.06 316 ASN A CA 1
ATOM 2259 C C . ASN A 1 316 ? -11.152 -26.124 -8.104 1.00 87.06 316 ASN A C 1
ATOM 2261 O O . ASN A 1 316 ? -10.913 -25.909 -9.291 1.00 87.06 316 ASN A O 1
ATOM 2265 N N . ASP A 1 317 ? -10.244 -26.514 -7.215 1.00 87.81 317 ASP A N 1
ATOM 2266 C CA . ASP A 1 317 ? -8.825 -26.696 -7.472 1.00 87.81 317 ASP A CA 1
ATOM 2267 C C . ASP A 1 317 ? -8.575 -27.979 -8.293 1.00 87.81 317 ASP A C 1
ATOM 2269 O O . ASP A 1 317 ? -8.938 -29.103 -7.920 1.00 87.81 317 ASP A O 1
ATOM 2273 N N . VAL A 1 318 ? -7.994 -27.791 -9.475 1.00 87.62 318 VAL A N 1
ATOM 2274 C CA . VAL A 1 318 ? -7.559 -28.833 -10.408 1.00 87.62 318 VAL A CA 1
ATOM 2275 C C . VAL A 1 318 ?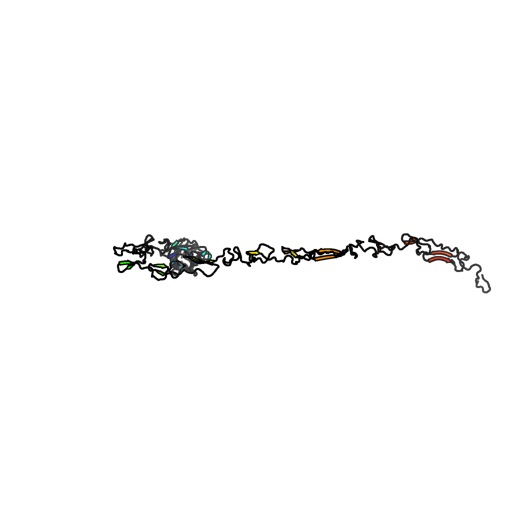 -6.085 -29.183 -10.183 1.00 87.62 318 VAL A C 1
ATOM 2277 O O . VAL A 1 318 ? -5.665 -30.289 -10.549 1.00 87.62 318 VAL A O 1
ATOM 2280 N N . CYS A 1 319 ? -5.307 -28.281 -9.585 1.00 87.94 319 CYS A N 1
ATOM 2281 C CA . CYS A 1 319 ? -3.873 -28.374 -9.359 1.00 87.94 319 CYS A CA 1
ATOM 2282 C C . CYS A 1 319 ? -3.499 -28.273 -7.865 1.00 87.94 319 CYS A C 1
ATOM 2284 O O . CYS A 1 319 ? -2.996 -27.248 -7.447 1.00 87.94 319 CYS A O 1
ATOM 2286 N N . PRO A 1 320 ? -3.523 -29.391 -7.101 1.00 82.94 320 PRO A N 1
ATOM 2287 C CA . PRO A 1 320 ? -3.446 -29.402 -5.623 1.00 82.94 320 PRO A CA 1
ATOM 2288 C C . PRO A 1 320 ? -2.133 -28.930 -4.963 1.00 82.94 320 PRO A C 1
ATOM 2290 O O . PRO A 1 320 ? -1.868 -29.248 -3.800 1.00 82.94 320 PRO A O 1
ATOM 2293 N N . ALA A 1 321 ? -1.212 -28.366 -5.737 1.00 84.38 321 ALA A N 1
ATOM 2294 C CA . ALA A 1 321 ? 0.107 -27.934 -5.295 1.00 84.38 321 ALA A CA 1
ATOM 2295 C C . ALA A 1 321 ? 0.604 -26.706 -6.081 1.00 84.38 321 ALA A C 1
ATOM 2297 O O . ALA A 1 321 ? 1.820 -26.501 -6.192 1.00 84.38 321 ALA A O 1
ATOM 2298 N N . GLY A 1 322 ? -0.299 -25.930 -6.677 1.00 83.19 322 GLY A N 1
ATOM 2299 C CA . GLY A 1 322 ? 0.017 -24.665 -7.309 1.00 83.19 322 GLY A CA 1
ATOM 2300 C C . GLY A 1 322 ? -1.036 -24.170 -8.305 1.00 83.19 322 GLY A C 1
ATOM 2301 O O . GLY A 1 322 ? -2.060 -24.797 -8.513 1.00 83.19 322 GLY A O 1
ATOM 2302 N N . PRO A 1 323 ? -0.721 -23.076 -9.019 1.00 88.00 323 PRO A N 1
ATOM 2303 C CA . PRO A 1 323 ? -1.686 -22.328 -9.815 1.00 88.00 323 PRO A CA 1
ATOM 2304 C C . PRO A 1 323 ? -2.443 -23.133 -10.875 1.00 88.00 323 PRO A C 1
ATOM 2306 O O . PRO A 1 323 ? -1.862 -23.969 -11.570 1.00 88.00 323 PRO A O 1
ATOM 2309 N N . GLU A 1 324 ? -3.699 -22.757 -11.101 1.00 88.00 324 GLU A N 1
ATOM 2310 C CA . GLU A 1 324 ? -4.584 -23.364 -12.100 1.00 88.00 324 GLU A CA 1
ATOM 2311 C C . GLU A 1 324 ? -4.076 -23.314 -13.559 1.00 88.00 324 GLU A C 1
ATOM 2313 O O . GLU A 1 324 ? -3.351 -22.383 -13.954 1.00 88.00 324 GLU A O 1
ATOM 2318 N N . PRO A 1 325 ? -4.515 -24.256 -14.427 1.00 90.44 325 PRO A N 1
ATOM 2319 C CA . PRO A 1 325 ? -4.168 -24.267 -15.840 1.00 90.44 325 PRO A CA 1
ATOM 2320 C C . PRO A 1 325 ? -4.520 -22.961 -16.565 1.00 90.44 325 PRO A C 1
ATOM 2322 O O . PRO A 1 325 ? -5.613 -22.412 -16.436 1.00 90.44 325 PRO A O 1
ATOM 2325 N N . GLY A 1 326 ? -3.594 -22.484 -17.397 1.00 84.94 326 GLY A N 1
ATOM 2326 C CA . GLY A 1 326 ? -3.686 -21.190 -18.078 1.00 84.94 326 GLY A CA 1
ATOM 2327 C C . GLY A 1 326 ? -3.077 -20.023 -17.295 1.00 84.94 326 GLY A C 1
ATOM 2328 O O . GLY A 1 326 ? -2.898 -18.949 -17.874 1.00 84.94 326 GLY A O 1
ATOM 2329 N N . THR A 1 327 ? -2.696 -20.226 -16.030 1.00 89.50 327 THR A N 1
ATOM 2330 C CA . THR A 1 327 ? -1.927 -19.238 -15.265 1.00 89.50 327 THR A CA 1
ATOM 2331 C C . THR A 1 327 ? -0.519 -19.104 -15.831 1.00 89.50 327 THR A C 1
ATOM 2333 O O . THR A 1 327 ? 0.130 -20.104 -16.143 1.00 89.50 327 THR A O 1
ATOM 2336 N N . ALA A 1 328 ? -0.041 -17.864 -15.961 1.00 89.00 328 ALA A N 1
ATOM 2337 C CA . ALA A 1 328 ? 1.323 -17.588 -16.391 1.00 89.00 328 ALA A CA 1
ATOM 2338 C C . ALA A 1 328 ? 2.325 -18.111 -15.354 1.00 89.00 328 ALA A C 1
ATOM 2340 O O . ALA A 1 328 ? 2.182 -17.866 -14.156 1.00 89.00 328 ALA A O 1
ATOM 2341 N N . CYS A 1 329 ? 3.355 -18.801 -15.819 1.00 89.62 329 CYS A N 1
ATOM 2342 C CA . CYS A 1 329 ? 4.387 -19.379 -14.967 1.00 89.62 329 CYS A CA 1
ATOM 2343 C C . CYS A 1 329 ? 5.772 -19.192 -15.612 1.00 89.62 329 CYS A C 1
ATOM 2345 O O . CYS A 1 329 ? 5.902 -18.458 -16.586 1.00 89.62 329 CYS A O 1
ATOM 2347 N N . ASN A 1 330 ? 6.823 -19.775 -15.034 1.00 88.38 330 ASN A N 1
ATOM 2348 C CA . ASN A 1 330 ? 8.152 -19.834 -15.646 1.00 88.38 330 ASN A CA 1
ATOM 2349 C C . ASN A 1 330 ? 8.672 -21.268 -15.513 1.00 88.38 330 ASN A C 1
ATOM 2351 O O . ASN A 1 330 ? 8.879 -21.741 -14.392 1.00 88.38 330 ASN A O 1
ATOM 2355 N N . ASP A 1 331 ? 8.853 -21.967 -16.632 1.00 86.31 331 ASP A N 1
ATOM 2356 C CA . ASP A 1 331 ? 9.300 -23.368 -16.643 1.00 86.31 331 ASP A CA 1
ATOM 2357 C C . ASP A 1 331 ? 10.829 -23.505 -16.484 1.00 86.31 331 ASP A C 1
ATOM 2359 O O . ASP A 1 331 ? 11.379 -24.609 -16.483 1.00 86.31 331 ASP A O 1
ATOM 2363 N N . ASN A 1 332 ? 11.515 -22.373 -16.286 1.00 87.69 332 ASN A N 1
ATOM 2364 C CA . ASN A 1 332 ? 12.963 -22.194 -16.220 1.00 87.69 332 ASN A CA 1
ATOM 2365 C C . ASN A 1 332 ? 13.710 -22.679 -17.467 1.00 87.69 332 ASN A C 1
ATOM 2367 O O . ASN A 1 332 ? 14.937 -22.822 -17.432 1.00 87.69 332 ASN A O 1
ATOM 2371 N N . ASN A 1 333 ? 13.007 -22.908 -18.573 1.00 84.44 333 ASN A N 1
ATOM 2372 C CA . ASN A 1 333 ? 13.616 -23.190 -19.852 1.00 84.44 333 ASN A CA 1
ATOM 2373 C C . ASN A 1 333 ? 13.710 -21.881 -20.658 1.00 84.44 333 ASN A C 1
ATOM 2375 O O . ASN A 1 333 ? 12.718 -21.369 -21.158 1.00 84.44 333 ASN A O 1
ATOM 2379 N N . PRO A 1 334 ? 14.918 -21.322 -20.845 1.00 83.56 334 PRO A N 1
ATOM 2380 C CA . PRO A 1 334 ? 15.091 -20.028 -21.506 1.00 83.56 334 PRO A CA 1
ATOM 2381 C C . PRO A 1 334 ? 14.757 -20.036 -23.010 1.00 83.56 334 PRO A C 1
ATOM 2383 O O . PRO A 1 334 ? 14.827 -18.985 -23.644 1.00 83.56 334 PRO A O 1
ATOM 2386 N N . ILE A 1 335 ? 14.462 -21.202 -23.598 1.00 81.12 335 ILE A N 1
ATOM 2387 C CA . ILE A 1 335 ? 14.134 -21.353 -25.024 1.00 81.12 335 ILE A CA 1
ATOM 2388 C C . ILE A 1 335 ? 12.620 -21.265 -25.258 1.00 81.12 335 ILE A C 1
ATOM 2390 O O . ILE A 1 335 ? 12.192 -20.908 -26.354 1.00 81.12 335 ILE A O 1
ATOM 2394 N N . THR A 1 336 ? 11.801 -21.598 -24.264 1.00 84.25 336 THR A N 1
ATOM 2395 C CA . THR A 1 336 ? 10.340 -21.565 -24.354 1.00 84.25 336 THR A CA 1
ATOM 2396 C C . THR A 1 336 ? 9.796 -20.172 -24.037 1.00 84.25 336 THR A C 1
ATOM 2398 O O . THR A 1 336 ? 10.440 -19.352 -23.385 1.00 84.25 336 THR A O 1
ATOM 2401 N N . THR A 1 337 ? 8.630 -19.854 -24.602 1.00 85.25 337 THR A N 1
ATOM 2402 C CA . THR A 1 337 ? 7.924 -18.592 -24.342 1.00 85.25 337 THR A CA 1
ATOM 2403 C C . THR A 1 337 ? 6.438 -18.851 -24.147 1.00 85.25 337 THR A C 1
ATOM 2405 O O . THR A 1 337 ? 5.907 -19.856 -24.626 1.00 85.25 337 THR A O 1
ATOM 2408 N N . GLY A 1 338 ? 5.748 -17.917 -23.485 1.00 86.69 338 GLY A N 1
ATOM 2409 C CA . GLY A 1 338 ? 4.315 -18.058 -23.219 1.00 86.69 338 GLY A CA 1
ATOM 2410 C C . GLY A 1 338 ? 4.010 -19.176 -22.224 1.00 86.69 338 GLY A C 1
ATOM 2411 O O . GLY A 1 338 ? 3.007 -19.866 -22.378 1.00 86.69 338 GLY A O 1
ATOM 2412 N N . ASP A 1 339 ? 4.901 -19.364 -21.252 1.00 91.75 339 ASP A N 1
ATOM 2413 C CA . ASP A 1 339 ? 4.820 -20.360 -20.191 1.00 91.75 339 ASP A CA 1
ATOM 2414 C C . ASP A 1 339 ? 3.497 -20.255 -19.436 1.00 91.75 339 ASP A C 1
ATOM 2416 O O . ASP A 1 339 ? 3.180 -19.238 -18.807 1.00 91.75 339 ASP A O 1
ATOM 2420 N N . VAL A 1 340 ? 2.729 -21.336 -19.501 1.00 91.81 340 VAL A N 1
ATOM 2421 C CA . VAL A 1 340 ? 1.466 -21.478 -18.787 1.00 91.81 340 VAL A CA 1
ATOM 2422 C C . VAL A 1 340 ? 1.424 -22.818 -18.076 1.00 91.81 340 VAL A C 1
ATOM 2424 O O . VAL A 1 340 ? 2.021 -23.801 -18.525 1.00 91.81 340 VAL A O 1
ATOM 2427 N N . ILE A 1 341 ? 0.705 -22.872 -16.960 1.00 89.56 341 ILE A N 1
ATOM 2428 C CA . ILE A 1 341 ? 0.393 -24.149 -16.329 1.00 89.56 341 ILE A CA 1
ATOM 2429 C C . ILE A 1 341 ? -0.511 -24.943 -17.279 1.00 89.56 341 ILE A C 1
ATOM 2431 O O . ILE A 1 341 ? -1.554 -24.461 -17.726 1.00 89.56 341 ILE A O 1
ATOM 2435 N N . GLY A 1 342 ? -0.086 -26.151 -17.641 1.00 86.38 342 GLY A N 1
ATOM 2436 C CA . GLY A 1 342 ? -0.872 -27.069 -18.459 1.00 86.38 342 GLY A CA 1
ATOM 2437 C C . GLY A 1 342 ? -1.948 -27.795 -17.651 1.00 86.38 342 GLY A C 1
ATOM 2438 O O . GLY A 1 342 ? -1.943 -27.793 -16.426 1.00 86.38 342 GLY A O 1
ATOM 2439 N N . ALA A 1 343 ? -2.839 -28.518 -18.335 1.00 85.50 343 ALA A N 1
ATOM 2440 C CA . ALA A 1 343 ? -3.883 -29.336 -17.696 1.00 85.50 343 ALA A CA 1
ATOM 2441 C C . ALA A 1 343 ? -3.342 -30.477 -16.803 1.00 85.50 343 ALA A C 1
ATOM 2443 O O . ALA A 1 343 ? -4.105 -31.158 -16.129 1.00 85.50 343 ALA A O 1
ATOM 2444 N N . ASN A 1 344 ? -2.033 -30.728 -16.843 1.00 87.94 344 ASN A N 1
ATOM 2445 C CA . ASN A 1 344 ? -1.320 -31.662 -15.978 1.00 87.94 344 ASN A CA 1
ATOM 2446 C C . ASN A 1 344 ? -0.631 -30.970 -14.788 1.00 87.94 344 ASN A C 1
ATOM 2448 O O . ASN A 1 344 ? 0.205 -31.605 -14.148 1.00 87.94 344 ASN A O 1
ATOM 2452 N N . CYS A 1 345 ? -0.930 -29.694 -14.533 1.00 88.62 345 CYS A N 1
ATOM 2453 C CA . CYS A 1 345 ? -0.372 -28.904 -13.434 1.00 88.62 345 CYS A CA 1
ATOM 2454 C C . CYS A 1 345 ? 1.151 -28.740 -13.499 1.00 88.62 345 CYS A C 1
ATOM 2456 O O . CYS A 1 345 ? 1.834 -28.614 -12.486 1.00 88.62 345 CYS A O 1
ATOM 2458 N N . VAL A 1 346 ? 1.704 -28.761 -14.714 1.00 88.88 346 VAL A N 1
ATOM 2459 C CA . VAL A 1 346 ? 3.124 -28.516 -14.967 1.00 88.88 346 VAL A CA 1
ATOM 2460 C C . VAL A 1 346 ? 3.254 -27.232 -15.764 1.00 88.88 346 VAL A C 1
ATOM 2462 O O . VAL A 1 346 ? 2.562 -27.043 -16.765 1.00 88.88 346 VAL A O 1
ATOM 2465 N N . CYS A 1 347 ? 4.164 -26.369 -15.328 1.00 88.56 347 CYS A N 1
ATOM 2466 C CA . CYS A 1 347 ? 4.560 -25.210 -16.106 1.00 88.56 347 CYS A CA 1
ATOM 2467 C C . CYS A 1 347 ? 5.343 -25.656 -17.340 1.00 88.56 347 CYS A C 1
ATOM 2469 O O . CYS A 1 347 ? 6.373 -26.320 -17.207 1.00 88.56 347 CYS A O 1
ATOM 2471 N N . ALA A 1 348 ? 4.851 -25.304 -18.522 1.00 88.19 348 ALA A N 1
ATOM 2472 C CA . ALA A 1 348 ? 5.553 -25.534 -19.773 1.00 88.19 348 ALA A CA 1
ATOM 2473 C C . ALA A 1 348 ? 5.243 -24.398 -20.747 1.00 88.19 348 ALA A C 1
ATOM 2475 O O . ALA A 1 348 ? 4.082 -24.029 -20.936 1.00 88.19 348 ALA A O 1
ATOM 2476 N N . GLY A 1 349 ? 6.271 -23.855 -21.386 1.00 85.25 349 GLY A N 1
ATOM 2477 C CA . GLY A 1 349 ? 6.101 -22.932 -22.498 1.00 85.25 349 GLY A CA 1
ATOM 2478 C C . GLY A 1 349 ? 6.083 -23.623 -23.853 1.00 85.25 349 GLY A C 1
ATOM 2479 O O . GLY A 1 349 ? 6.293 -24.831 -24.000 1.00 85.25 349 GLY A O 1
ATOM 2480 N N . VAL A 1 350 ? 5.822 -22.826 -24.884 1.00 80.88 350 VAL A N 1
ATOM 2481 C CA . VAL A 1 350 ? 5.826 -23.278 -26.275 1.00 80.88 350 VAL A CA 1
ATOM 2482 C C . VAL A 1 350 ? 7.154 -22.876 -26.910 1.00 80.88 350 VAL A C 1
ATOM 2484 O O . VAL A 1 350 ? 7.631 -21.754 -26.724 1.00 80.88 350 VAL A O 1
ATOM 2487 N N . LEU A 1 351 ? 7.766 -23.795 -27.665 1.00 75.75 351 LEU A N 1
ATOM 2488 C CA . LEU A 1 351 ? 8.947 -23.475 -28.468 1.00 75.75 351 LEU A CA 1
ATOM 2489 C C . LEU A 1 351 ? 8.581 -22.382 -29.492 1.00 75.75 351 LEU A C 1
ATOM 2491 O O . LEU A 1 351 ? 7.597 -22.533 -30.218 1.00 75.75 351 LEU A O 1
ATOM 2495 N N . PRO A 1 352 ? 9.374 -21.304 -29.607 1.00 78.12 352 PRO A N 1
ATOM 2496 C CA . PRO A 1 352 ? 9.113 -20.202 -30.534 1.00 78.12 352 PRO A CA 1
ATOM 2497 C C . PRO A 1 352 ? 9.368 -20.582 -32.002 1.00 78.12 352 PRO A C 1
ATOM 2499 O O . PRO A 1 352 ? 9.146 -19.775 -32.903 1.00 78.12 352 PRO A O 1
ATOM 2502 N N . CYS A 1 353 ? 9.840 -21.803 -32.254 1.00 76.12 353 CYS A N 1
ATOM 2503 C CA . CYS A 1 353 ? 10.075 -22.354 -33.577 1.00 76.12 353 CYS A CA 1
ATOM 2504 C C . CYS A 1 353 ? 9.371 -23.706 -33.745 1.00 76.12 353 CYS A C 1
ATOM 2506 O O . CYS A 1 353 ? 8.960 -24.357 -32.786 1.00 76.12 353 CYS A O 1
ATOM 2508 N N . THR A 1 354 ? 9.287 -24.168 -34.990 1.00 83.75 354 THR A N 1
ATOM 2509 C CA . THR A 1 354 ? 8.951 -25.560 -35.302 1.00 83.75 354 THR A CA 1
ATOM 2510 C C . THR A 1 354 ? 10.224 -26.255 -35.789 1.00 83.75 354 THR A C 1
ATOM 2512 O O . THR A 1 354 ? 10.706 -25.888 -36.863 1.00 83.75 354 THR A O 1
ATOM 2515 N N . PRO A 1 355 ? 10.788 -27.227 -35.045 1.00 83.12 355 PRO A N 1
ATOM 2516 C CA . PRO A 1 355 ? 11.941 -27.994 -35.511 1.00 83.12 355 PRO A CA 1
ATOM 2517 C C . PRO A 1 355 ? 11.690 -28.587 -36.905 1.00 83.12 355 PRO A C 1
ATOM 2519 O O . PRO A 1 355 ? 10.647 -29.193 -37.154 1.00 83.12 355 PRO A O 1
ATOM 2522 N N . GLY A 1 356 ? 12.630 -28.375 -37.826 1.00 81.75 356 GLY A N 1
ATOM 2523 C CA . GLY A 1 356 ? 12.520 -28.755 -39.238 1.00 81.75 356 GLY A CA 1
ATOM 2524 C C . GLY A 1 356 ? 11.848 -27.722 -40.153 1.00 81.75 356 GLY A C 1
ATOM 2525 O O . GLY A 1 356 ? 11.839 -27.923 -41.367 1.00 81.75 356 GLY A O 1
ATOM 2526 N N . ALA A 1 357 ? 11.305 -26.620 -39.625 1.00 86.81 357 ALA A N 1
ATOM 2527 C CA . ALA A 1 357 ? 10.862 -25.503 -40.458 1.00 86.81 357 ALA A CA 1
ATOM 2528 C C . ALA A 1 357 ? 12.064 -24.734 -41.021 1.00 86.81 357 ALA A C 1
ATOM 2530 O O . ALA A 1 357 ? 13.093 -24.613 -40.354 1.00 86.81 357 ALA A O 1
ATOM 2531 N N . THR A 1 358 ? 11.907 -24.194 -42.233 1.00 87.56 358 THR A N 1
ATOM 2532 C CA . THR A 1 358 ? 12.932 -23.372 -42.885 1.00 87.56 358 THR A CA 1
ATOM 2533 C C . THR A 1 358 ? 13.215 -22.122 -42.070 1.00 87.56 358 THR A C 1
ATOM 2535 O O . THR A 1 358 ? 12.283 -21.439 -41.634 1.00 87.56 358 THR A O 1
ATOM 2538 N N . CYS A 1 359 ? 14.486 -21.795 -41.923 1.00 86.25 359 CYS A N 1
ATOM 2539 C CA . CYS A 1 359 ? 14.951 -20.602 -41.238 1.00 86.25 359 CYS A CA 1
ATOM 2540 C C . CYS A 1 359 ? 16.071 -19.940 -42.057 1.00 86.25 359 CYS A C 1
ATOM 2542 O O . CYS A 1 359 ? 16.426 -20.433 -43.122 1.00 86.25 359 CYS A O 1
ATOM 2544 N N . ASN A 1 360 ? 16.577 -18.793 -41.607 1.00 85.88 360 ASN A N 1
ATOM 2545 C CA . ASN A 1 360 ? 17.728 -18.124 -42.215 1.00 85.88 360 ASN A CA 1
ATOM 2546 C C . ASN A 1 360 ? 18.732 -17.815 -41.094 1.00 85.88 360 ASN A C 1
ATOM 2548 O O . ASN A 1 360 ? 18.380 -17.114 -40.143 1.00 85.88 360 ASN A O 1
ATOM 2552 N N . ASP A 1 361 ? 19.944 -18.363 -41.180 1.00 86.19 361 ASP A N 1
ATOM 2553 C CA . ASP A 1 361 ? 21.023 -18.173 -40.197 1.00 86.19 361 ASP A CA 1
ATOM 2554 C C . ASP A 1 361 ? 21.845 -16.894 -40.461 1.00 86.19 361 ASP A C 1
ATOM 2556 O O . ASP A 1 361 ? 22.816 -16.606 -39.762 1.00 86.19 361 ASP A O 1
ATOM 2560 N N . ASN A 1 362 ? 21.406 -16.095 -41.439 1.00 87.88 362 ASN A N 1
ATOM 2561 C CA . ASN A 1 362 ? 22.042 -14.895 -41.975 1.00 87.88 362 ASN A CA 1
ATOM 2562 C C . ASN A 1 362 ? 23.422 -15.141 -42.592 1.00 87.88 362 ASN A C 1
ATOM 2564 O O . ASN A 1 362 ? 24.181 -14.187 -42.761 1.00 87.88 362 ASN A O 1
ATOM 2568 N N . ASN A 1 363 ? 23.742 -16.385 -42.947 1.00 89.38 363 ASN A N 1
ATOM 2569 C CA . ASN A 1 363 ? 24.937 -16.712 -43.699 1.00 89.38 363 ASN A CA 1
ATOM 2570 C C . ASN A 1 363 ? 24.595 -16.838 -45.189 1.00 89.38 363 ASN A C 1
ATOM 2572 O O . ASN A 1 363 ? 24.001 -17.813 -45.639 1.00 89.38 363 ASN A O 1
ATOM 2576 N N . ALA A 1 364 ? 25.012 -15.858 -45.988 1.00 88.56 364 ALA A N 1
ATOM 2577 C CA . ALA A 1 364 ? 24.777 -15.843 -47.433 1.00 88.56 364 ALA A CA 1
ATOM 2578 C C . ALA A 1 364 ? 25.489 -16.986 -48.192 1.00 88.56 364 ALA A C 1
ATOM 2580 O O . ALA A 1 364 ? 25.210 -17.210 -49.371 1.00 88.56 364 ALA A O 1
ATOM 2581 N N . CYS A 1 365 ? 26.403 -17.701 -47.529 1.00 89.75 365 CYS A N 1
ATOM 2582 C CA . CYS A 1 365 ? 27.155 -18.830 -48.074 1.00 89.75 365 CYS A CA 1
ATOM 2583 C C . CYS A 1 365 ? 26.539 -20.192 -47.763 1.00 89.75 365 CYS A C 1
ATOM 2585 O O . CYS A 1 365 ? 27.141 -21.216 -48.092 1.00 89.75 365 CYS A O 1
ATOM 2587 N N . THR A 1 366 ? 25.372 -20.240 -47.131 1.00 90.06 366 THR A N 1
ATOM 2588 C CA . THR A 1 366 ? 24.625 -21.475 -46.903 1.00 90.06 366 THR A CA 1
ATOM 2589 C C . THR A 1 366 ? 23.197 -21.321 -47.420 1.00 90.06 366 THR A C 1
ATOM 2591 O O . THR A 1 366 ? 22.689 -20.215 -47.598 1.00 90.06 366 THR A O 1
ATOM 2594 N N . THR A 1 367 ? 22.584 -22.444 -47.794 1.00 87.75 367 THR A N 1
ATOM 2595 C CA . THR A 1 367 ? 21.166 -22.486 -48.165 1.00 87.75 367 THR A CA 1
ATOM 2596 C C . THR A 1 367 ? 20.477 -23.706 -47.571 1.00 87.75 367 THR A C 1
ATOM 2598 O O . THR A 1 367 ? 21.077 -24.775 -47.441 1.00 87.75 367 THR A O 1
ATOM 2601 N N . GLY A 1 368 ? 19.179 -23.581 -47.291 1.00 86.69 368 GLY A N 1
ATOM 2602 C CA . GLY A 1 368 ? 18.344 -24.708 -46.866 1.00 86.69 368 GLY A CA 1
ATOM 2603 C C . GLY A 1 368 ? 18.398 -24.979 -45.364 1.00 86.69 368 GLY A C 1
ATOM 2604 O O . GLY A 1 368 ? 18.209 -26.117 -44.939 1.00 86.69 368 GLY A O 1
ATOM 2605 N N . GLU A 1 369 ? 18.659 -23.945 -44.569 1.00 92.06 369 GLU A N 1
ATOM 2606 C CA . GLU A 1 369 ? 18.711 -24.002 -43.116 1.00 92.06 369 GLU A CA 1
ATOM 2607 C C . GLU A 1 369 ? 17.343 -24.354 -42.532 1.00 92.06 369 GLU A C 1
ATOM 2609 O O . GLU A 1 369 ? 16.285 -23.905 -42.993 1.00 92.06 369 GLU A O 1
ATOM 2614 N N . VAL A 1 370 ? 17.374 -25.137 -41.459 1.00 90.12 370 VAL A N 1
ATOM 2615 C CA . VAL A 1 370 ? 16.191 -25.490 -40.679 1.00 90.12 370 VAL A CA 1
ATOM 2616 C C . VAL A 1 370 ? 16.462 -25.300 -39.196 1.00 90.12 370 VAL A C 1
ATOM 2618 O O . VAL A 1 370 ? 17.604 -25.368 -38.740 1.00 90.12 370 VAL A O 1
ATOM 2621 N N . PHE A 1 371 ? 15.403 -25.067 -38.427 1.00 86.94 371 PHE A N 1
ATOM 2622 C CA . PHE A 1 371 ? 15.515 -25.062 -36.972 1.00 86.94 371 PHE A CA 1
ATOM 2623 C C . PHE A 1 371 ? 15.796 -26.476 -36.447 1.00 86.94 371 PHE A C 1
ATOM 2625 O O . PHE A 1 371 ? 15.095 -27.425 -36.813 1.00 86.94 371 PHE A O 1
ATOM 2632 N N . ASP A 1 372 ? 16.785 -26.622 -35.567 1.00 84.25 372 ASP A N 1
ATOM 2633 C CA . ASP A 1 372 ? 17.013 -27.859 -34.815 1.00 84.25 372 ASP A CA 1
ATOM 2634 C C . ASP A 1 372 ? 16.003 -28.029 -33.655 1.00 84.25 372 ASP A C 1
ATOM 2636 O O . ASP A 1 372 ? 15.065 -27.246 -33.482 1.00 84.25 372 ASP A O 1
ATOM 2640 N N . ALA A 1 373 ? 16.179 -29.077 -32.842 1.00 81.69 373 ALA A N 1
ATOM 2641 C CA . ALA A 1 373 ? 15.317 -29.355 -31.687 1.00 81.69 373 ALA A CA 1
ATOM 2642 C C . ALA A 1 373 ? 15.401 -28.294 -30.568 1.00 81.69 373 ALA A C 1
ATOM 2644 O O . ALA A 1 373 ? 14.567 -28.289 -29.665 1.00 81.69 373 ALA A O 1
ATOM 2645 N N . ASN A 1 374 ? 16.392 -27.406 -30.625 1.00 83.00 374 ASN A N 1
ATOM 2646 C CA . ASN A 1 374 ? 16.667 -26.343 -29.666 1.00 83.00 374 ASN A CA 1
ATOM 2647 C C . ASN A 1 374 ? 16.400 -24.947 -30.258 1.00 83.00 374 ASN A C 1
ATOM 2649 O O . ASN A 1 374 ? 16.809 -23.951 -29.668 1.00 83.00 374 ASN A O 1
ATOM 2653 N N . CYS A 1 375 ? 15.708 -24.866 -31.401 1.00 81.94 375 CYS A N 1
ATOM 2654 C CA . CYS A 1 375 ? 15.457 -23.628 -32.139 1.00 81.94 375 CYS A CA 1
ATOM 2655 C C . CYS A 1 375 ? 16.710 -22.880 -32.611 1.00 81.94 375 CYS A C 1
ATOM 2657 O O . CYS A 1 375 ? 16.629 -21.691 -32.923 1.00 81.94 375 CYS A O 1
ATOM 2659 N N . ASN A 1 376 ? 17.849 -23.560 -32.751 1.00 84.62 376 ASN A N 1
ATOM 2660 C CA . ASN A 1 376 ? 18.986 -22.983 -33.457 1.00 84.62 376 ASN A CA 1
ATOM 2661 C C . ASN A 1 376 ? 18.747 -23.117 -34.957 1.00 84.62 376 ASN A C 1
ATOM 2663 O O . ASN A 1 376 ? 18.442 -24.203 -35.453 1.00 84.62 376 ASN A O 1
ATOM 2667 N N . CYS A 1 377 ? 18.884 -22.010 -35.677 1.00 83.50 377 CYS A N 1
ATOM 2668 C CA . CYS A 1 377 ? 18.846 -22.029 -37.128 1.00 83.50 377 CYS A CA 1
ATOM 2669 C C . CYS A 1 377 ? 20.220 -22.425 -37.678 1.00 83.50 377 CYS A C 1
ATOM 2671 O O . CYS A 1 377 ? 21.209 -21.759 -37.375 1.00 83.50 377 CYS A O 1
ATOM 2673 N N . GLY A 1 378 ? 20.286 -23.507 -38.456 1.00 83.06 378 GLY A N 1
ATOM 2674 C CA . GLY A 1 378 ? 21.528 -23.972 -39.069 1.00 83.06 378 GLY A CA 1
ATOM 2675 C C . GLY A 1 378 ? 21.328 -25.214 -39.937 1.00 83.06 378 GLY A C 1
ATOM 2676 O O . GLY A 1 378 ? 20.220 -25.517 -40.378 1.00 83.06 378 GLY A O 1
ATOM 2677 N N . GLY A 1 379 ? 22.413 -25.946 -40.201 1.00 79.75 379 GLY A N 1
ATOM 2678 C CA . GLY A 1 379 ? 22.361 -27.188 -40.984 1.00 79.75 379 GLY A CA 1
ATOM 2679 C C . GLY A 1 379 ? 22.147 -26.998 -42.491 1.00 79.75 379 GLY A C 1
ATOM 2680 O O . GLY A 1 379 ? 21.886 -27.984 -43.180 1.00 79.75 379 GLY A O 1
ATOM 2681 N N . GLY A 1 380 ? 22.271 -25.765 -42.997 1.00 81.31 380 GLY A N 1
ATOM 2682 C CA . GLY A 1 380 ? 22.246 -25.455 -44.424 1.00 81.31 380 GLY A CA 1
ATOM 2683 C C . GLY A 1 380 ? 23.430 -26.056 -45.187 1.00 81.31 380 GLY A C 1
ATOM 2684 O O . GLY A 1 380 ? 24.485 -26.371 -44.629 1.00 81.31 380 GLY A O 1
ATOM 2685 N N . THR A 1 381 ? 23.252 -26.235 -46.491 1.00 87.00 381 THR A N 1
ATOM 2686 C CA . THR A 1 381 ? 24.303 -26.686 -47.405 1.00 87.00 381 THR A CA 1
ATOM 2687 C C . THR A 1 381 ? 25.143 -25.506 -47.868 1.00 87.00 381 THR A C 1
ATOM 2689 O O . THR A 1 381 ? 24.587 -24.501 -48.309 1.00 87.00 381 THR A O 1
ATOM 2692 N N . ALA A 1 382 ? 26.470 -25.640 -47.795 1.00 86.31 382 ALA A N 1
ATOM 2693 C CA . ALA A 1 382 ? 27.394 -24.629 -48.294 1.00 86.31 382 ALA A CA 1
ATOM 2694 C C . ALA A 1 382 ? 27.173 -24.379 -49.793 1.00 86.31 382 ALA A C 1
ATOM 2696 O O . ALA A 1 382 ? 27.110 -25.321 -50.587 1.00 86.31 382 ALA A O 1
ATOM 2697 N N . VAL A 1 383 ? 27.061 -23.106 -50.159 1.00 86.12 383 VAL A N 1
ATOM 2698 C CA . VAL A 1 383 ? 27.059 -22.640 -51.543 1.00 86.12 383 VAL A CA 1
ATOM 2699 C C . VAL A 1 383 ? 28.485 -22.765 -52.075 1.00 86.12 383 VAL A C 1
ATOM 2701 O O . VAL A 1 383 ? 29.427 -22.319 -51.426 1.00 86.12 383 VAL A O 1
ATOM 2704 N N . ASP A 1 384 ? 28.644 -23.394 -53.238 1.00 88.00 384 ASP A N 1
ATOM 2705 C CA . ASP A 1 384 ? 29.931 -23.497 -53.928 1.00 88.00 384 ASP A CA 1
ATOM 2706 C C . ASP A 1 384 ? 30.242 -22.162 -54.631 1.00 88.00 384 ASP A C 1
ATOM 2708 O O . ASP A 1 384 ? 29.491 -21.788 -55.538 1.00 88.00 384 ASP A O 1
ATOM 2712 N N . PRO A 1 385 ? 31.287 -21.411 -54.220 1.00 86.44 385 PRO A N 1
ATOM 2713 C CA . PRO A 1 385 ? 31.624 -20.140 -54.855 1.00 86.44 385 PRO A CA 1
ATOM 2714 C C . PRO A 1 385 ? 32.328 -20.299 -56.209 1.00 86.44 385 PRO A C 1
ATOM 2716 O O . PRO A 1 385 ? 32.497 -19.301 -56.908 1.00 86.44 385 PRO A O 1
ATOM 2719 N N . ASN A 1 386 ? 32.750 -21.515 -56.573 1.00 88.00 386 ASN A N 1
ATOM 2720 C CA . ASN A 1 386 ? 33.538 -21.771 -57.773 1.00 88.00 386 ASN A CA 1
ATOM 2721 C C . ASN A 1 386 ? 32.704 -21.596 -59.052 1.00 88.00 386 ASN A C 1
ATOM 2723 O O . ASN A 1 386 ? 31.789 -22.377 -59.328 1.00 88.00 386 ASN A O 1
ATOM 2727 N N . ASP A 1 387 ? 33.052 -20.605 -59.872 1.00 88.38 387 ASP A N 1
ATOM 2728 C CA . ASP A 1 387 ? 32.399 -20.349 -61.162 1.00 88.38 387 ASP A CA 1
ATOM 2729 C C . ASP A 1 387 ? 33.075 -21.089 -62.338 1.00 88.38 387 ASP A C 1
ATOM 2731 O O . ASP A 1 387 ? 32.643 -20.984 -63.489 1.00 88.38 387 ASP A O 1
ATOM 2735 N N . ASN A 1 388 ? 34.091 -21.907 -62.040 1.00 90.06 388 ASN A N 1
ATOM 2736 C CA . ASN A 1 388 ? 34.980 -22.601 -62.971 1.00 90.06 388 ASN A CA 1
ATOM 2737 C C . ASN A 1 388 ? 35.770 -21.670 -63.903 1.00 90.06 388 ASN A C 1
ATOM 2739 O O . ASN A 1 388 ? 36.250 -22.121 -64.951 1.00 90.06 388 ASN A O 1
ATOM 2743 N N . ASN A 1 389 ? 35.928 -20.397 -63.547 1.00 88.19 389 ASN A N 1
ATOM 2744 C CA . ASN A 1 389 ? 36.770 -19.467 -64.274 1.00 88.19 389 ASN A CA 1
ATOM 2745 C C . ASN A 1 389 ? 38.149 -19.358 -63.597 1.00 88.19 389 ASN A C 1
ATOM 2747 O O . ASN A 1 389 ? 38.274 -18.794 -62.517 1.00 88.19 389 ASN A O 1
ATOM 2751 N N . PRO A 1 390 ? 39.234 -19.834 -64.231 1.00 87.31 390 PRO A N 1
ATOM 2752 C CA . PRO A 1 390 ? 40.569 -19.766 -63.635 1.00 87.31 390 PRO A CA 1
ATOM 2753 C C . PRO A 1 390 ? 41.096 -18.331 -63.459 1.00 87.31 390 PRO A C 1
ATOM 2755 O O . PRO A 1 390 ? 42.078 -18.138 -62.752 1.00 87.31 390 PRO A O 1
ATOM 2758 N N . CYS A 1 391 ? 40.476 -17.332 -64.097 1.00 89.19 391 CYS A N 1
ATOM 2759 C CA . CYS A 1 391 ? 40.867 -15.928 -63.980 1.00 89.19 391 CYS A CA 1
ATOM 2760 C C . CYS A 1 391 ? 40.267 -15.209 -62.762 1.00 89.19 391 CYS A C 1
ATOM 2762 O O . CYS A 1 391 ? 40.554 -14.026 -62.556 1.00 89.19 391 CYS A O 1
ATOM 2764 N N . THR A 1 392 ? 39.397 -15.863 -61.991 1.00 90.56 392 THR A N 1
ATOM 2765 C CA . THR A 1 392 ? 38.773 -15.276 -60.805 1.00 90.56 392 THR A CA 1
ATOM 2766 C C . THR A 1 392 ? 39.258 -15.955 -59.538 1.00 90.56 392 THR A C 1
ATOM 2768 O O . THR A 1 392 ? 39.479 -17.161 -59.480 1.00 90.56 392 THR A O 1
ATOM 2771 N N . LEU A 1 393 ? 39.439 -15.150 -58.494 1.00 89.50 393 LEU A N 1
ATOM 2772 C CA . LEU A 1 393 ? 39.562 -15.663 -57.144 1.00 89.50 393 LEU A CA 1
ATOM 2773 C C . LEU A 1 393 ? 38.156 -15.804 -56.564 1.00 89.50 393 LEU A C 1
ATOM 2775 O O . LEU A 1 393 ? 37.496 -14.800 -56.276 1.00 89.50 393 LEU A O 1
ATOM 2779 N N . ASP A 1 394 ? 37.730 -17.051 -56.407 1.00 90.81 394 ASP A N 1
ATOM 2780 C CA . ASP A 1 394 ? 36.412 -17.404 -55.898 1.00 90.81 394 ASP A CA 1
ATOM 2781 C C . ASP A 1 394 ? 36.420 -17.426 -54.371 1.00 90.81 394 ASP A C 1
ATOM 2783 O O . ASP A 1 394 ? 37.247 -18.080 -53.729 1.00 90.81 394 ASP A O 1
ATOM 2787 N N . SER A 1 395 ? 35.486 -16.704 -53.769 1.00 90.75 395 SER A N 1
ATOM 2788 C CA . SER A 1 395 ? 35.317 -16.656 -52.324 1.00 90.75 395 SER A CA 1
ATOM 2789 C C . SER A 1 395 ? 33.844 -16.527 -51.973 1.00 90.75 395 SER A C 1
ATOM 2791 O O . SER A 1 395 ? 33.036 -16.054 -52.769 1.00 90.75 395 SER A O 1
ATOM 2793 N N . CYS A 1 396 ? 33.487 -16.931 -50.761 1.00 89.88 396 CYS A N 1
ATOM 2794 C CA . CYS A 1 396 ? 32.179 -16.637 -50.206 1.00 89.88 396 CYS A CA 1
ATOM 2795 C C . CYS A 1 396 ? 32.344 -15.997 -48.834 1.00 89.88 396 CYS A C 1
ATOM 2797 O O . CYS A 1 396 ? 32.916 -16.593 -47.918 1.00 89.88 396 CYS A O 1
ATOM 2799 N N . ASP A 1 397 ? 31.853 -14.770 -48.709 1.00 89.44 397 ASP A N 1
ATOM 2800 C CA . ASP A 1 397 ? 31.815 -14.037 -47.454 1.00 89.44 397 ASP A CA 1
ATOM 2801 C C . ASP A 1 397 ? 30.441 -14.247 -46.789 1.00 89.44 397 ASP A C 1
ATOM 2803 O O . ASP A 1 397 ? 29.418 -14.006 -47.433 1.00 89.44 397 ASP A O 1
ATOM 2807 N N . PRO A 1 398 ? 30.370 -14.669 -45.511 1.00 87.94 398 PRO A N 1
ATOM 2808 C CA . PRO A 1 398 ? 29.099 -14.992 -44.859 1.00 87.94 398 PRO A CA 1
ATOM 2809 C C . PRO A 1 398 ? 28.066 -13.860 -44.834 1.00 87.94 398 PRO A C 1
ATOM 2811 O O . PRO A 1 398 ? 26.881 -14.125 -44.661 1.00 87.94 398 PRO A O 1
ATOM 2814 N N . VAL A 1 399 ? 28.484 -12.603 -44.998 1.00 87.69 399 VAL A N 1
ATOM 2815 C CA . VAL A 1 399 ? 27.596 -11.435 -44.974 1.00 87.69 399 VAL A CA 1
ATOM 2816 C C . VAL A 1 399 ? 27.234 -10.982 -46.386 1.00 87.69 399 VAL A C 1
ATOM 2818 O O . VAL A 1 399 ? 26.086 -10.629 -46.651 1.00 87.69 399 VAL A O 1
ATOM 2821 N N . THR A 1 400 ? 28.210 -10.952 -47.290 1.00 86.00 400 THR A N 1
ATOM 2822 C CA . THR A 1 400 ? 28.065 -10.360 -48.631 1.00 86.00 400 THR A CA 1
ATOM 2823 C C . THR A 1 400 ? 27.848 -11.385 -49.744 1.00 86.00 400 THR A C 1
ATOM 2825 O O . THR A 1 400 ? 27.427 -11.006 -50.836 1.00 86.00 400 THR A O 1
ATOM 2828 N N . GLY A 1 401 ? 28.025 -12.675 -49.450 1.00 88.06 401 GLY A N 1
ATOM 2829 C CA . GLY A 1 401 ? 27.761 -13.794 -50.348 1.00 88.06 401 GLY A CA 1
ATOM 2830 C C . GLY A 1 401 ? 28.950 -14.170 -51.228 1.00 88.06 401 GLY A C 1
ATOM 2831 O O . GLY A 1 401 ? 30.106 -13.855 -50.935 1.00 88.06 401 GLY A O 1
ATOM 2832 N N . VAL A 1 402 ? 28.652 -14.900 -52.302 1.00 90.50 402 VAL A N 1
ATOM 2833 C CA . VAL A 1 402 ? 29.646 -15.346 -53.286 1.00 90.50 402 VAL A CA 1
ATOM 2834 C C . VAL A 1 402 ? 30.222 -14.141 -54.035 1.00 90.50 402 VAL A C 1
ATOM 2836 O O . VAL A 1 402 ? 29.483 -13.261 -54.479 1.00 90.50 402 VAL A O 1
ATOM 2839 N N . SER A 1 403 ? 31.545 -14.120 -54.181 1.00 90.31 403 SER A N 1
ATOM 2840 C CA . SER A 1 403 ? 32.306 -13.106 -54.904 1.00 90.31 403 SER A CA 1
ATOM 2841 C C . SER A 1 403 ? 33.378 -13.771 -55.765 1.00 90.31 403 SER A C 1
ATOM 2843 O O . SER A 1 403 ? 34.115 -14.634 -55.288 1.00 90.31 403 SER A O 1
ATOM 2845 N N . ASN A 1 404 ? 33.488 -13.321 -57.014 1.00 90.62 404 ASN A N 1
ATOM 2846 C CA . ASN A 1 404 ? 34.445 -13.809 -58.004 1.00 90.62 404 ASN A CA 1
ATOM 2847 C C . ASN A 1 404 ? 35.219 -12.590 -58.517 1.00 90.62 404 ASN A C 1
ATOM 2849 O O . ASN A 1 404 ? 34.684 -11.761 -59.260 1.00 90.62 404 ASN A O 1
ATOM 2853 N N . VAL A 1 405 ? 36.461 -12.421 -58.059 1.00 90.12 405 VAL A N 1
ATOM 2854 C CA . VAL A 1 405 ? 37.261 -11.219 -58.347 1.00 90.12 405 VAL A CA 1
ATOM 2855 C C . VAL A 1 405 ? 38.280 -11.533 -59.432 1.00 90.12 405 VAL A C 1
ATOM 2857 O O . VAL A 1 405 ? 39.124 -12.401 -59.230 1.00 90.12 405 VAL A O 1
ATOM 2860 N N . PHE A 1 406 ? 38.234 -10.816 -60.558 1.00 89.69 406 PHE A N 1
ATOM 2861 C CA . PHE A 1 406 ? 39.227 -10.944 -61.630 1.00 89.69 406 PHE A CA 1
ATOM 2862 C C . PHE A 1 406 ? 40.634 -10.609 -61.115 1.00 89.69 406 PHE A C 1
ATOM 2864 O O . PHE A 1 406 ? 40.808 -9.585 -60.452 1.00 89.69 406 PHE A O 1
ATOM 2871 N N . GLN A 1 407 ? 41.605 -11.479 -61.393 1.00 89.56 407 GLN A N 1
ATOM 2872 C CA . GLN A 1 407 ? 43.001 -11.313 -60.981 1.00 89.56 407 GLN A CA 1
ATOM 2873 C C . GLN A 1 407 ? 43.864 -10.971 -62.199 1.00 89.56 407 GLN A C 1
ATOM 2875 O O . GLN A 1 407 ? 43.924 -11.764 -63.135 1.00 89.56 407 GLN A O 1
ATOM 2880 N N . ASP A 1 408 ? 44.479 -9.791 -62.173 1.00 89.44 408 ASP A N 1
ATOM 2881 C CA . ASP A 1 408 ? 45.397 -9.261 -63.188 1.00 89.44 408 ASP A CA 1
ATOM 2882 C C . ASP A 1 408 ? 46.379 -8.321 -62.468 1.00 89.44 408 ASP A C 1
ATOM 2884 O O . ASP A 1 408 ? 46.038 -7.196 -62.081 1.00 89.44 408 ASP A O 1
ATOM 2888 N N . ALA A 1 409 ? 47.551 -8.858 -62.143 1.00 88.75 409 ALA A N 1
ATOM 2889 C CA . ALA A 1 409 ? 48.531 -8.247 -61.260 1.00 88.75 409 ALA A CA 1
ATOM 2890 C C . ALA A 1 409 ? 49.283 -7.081 -61.913 1.00 88.75 409 ALA A C 1
ATOM 2892 O O . ALA A 1 409 ? 49.708 -6.165 -61.197 1.00 88.75 409 ALA A O 1
ATOM 2893 N N . ASP A 1 410 ? 49.457 -7.099 -63.235 1.00 83.25 410 ASP A N 1
ATOM 2894 C CA . ASP A 1 410 ? 50.223 -6.094 -63.974 1.00 83.25 410 ASP A CA 1
ATOM 2895 C C . ASP A 1 410 ? 49.358 -5.158 -64.840 1.00 83.25 410 ASP A C 1
ATOM 2897 O O . ASP A 1 410 ? 49.828 -4.096 -65.267 1.00 83.25 410 ASP A O 1
ATOM 2901 N N . GLY A 1 411 ? 48.067 -5.467 -64.976 1.00 87.88 411 GLY A N 1
ATOM 2902 C CA . GLY A 1 411 ? 47.061 -4.636 -65.619 1.00 87.88 411 GLY A CA 1
ATOM 2903 C C . GLY A 1 411 ? 47.147 -4.641 -67.141 1.00 87.88 411 GLY A C 1
ATOM 2904 O O . GLY A 1 411 ? 46.674 -3.684 -67.769 1.00 87.88 411 GLY A O 1
ATOM 2905 N N . ASP A 1 412 ? 47.781 -5.649 -67.740 1.00 83.88 412 ASP A N 1
ATOM 2906 C CA . ASP A 1 412 ? 47.939 -5.755 -69.189 1.00 83.88 412 ASP A CA 1
ATOM 2907 C C . ASP A 1 412 ? 46.678 -6.296 -69.901 1.00 83.88 412 ASP A C 1
ATOM 2909 O O . ASP A 1 412 ? 46.550 -6.175 -71.127 1.00 83.88 412 ASP A O 1
ATOM 2913 N N . GLY A 1 413 ? 45.703 -6.797 -69.131 1.00 85.12 413 GLY A N 1
ATOM 2914 C CA . GLY A 1 413 ? 44.443 -7.363 -69.609 1.00 85.12 413 GLY A CA 1
ATOM 2915 C C . GLY A 1 413 ? 44.426 -8.892 -69.721 1.00 85.12 413 GLY A C 1
ATOM 2916 O O . GLY A 1 413 ? 43.390 -9.453 -70.100 1.00 85.12 413 GLY A O 1
ATOM 2917 N N . THR A 1 414 ? 45.523 -9.565 -69.383 1.00 86.81 414 THR A N 1
ATOM 2918 C CA . THR A 1 414 ? 45.643 -11.016 -69.228 1.00 86.81 414 THR A CA 1
ATOM 2919 C C . THR A 1 414 ? 45.527 -11.361 -67.747 1.00 86.81 414 THR A C 1
ATOM 2921 O O . THR A 1 414 ? 46.069 -10.687 -66.887 1.00 86.81 414 THR A O 1
ATOM 2924 N N . CYS A 1 415 ? 44.765 -12.401 -67.413 1.00 91.06 415 CYS A N 1
ATOM 2925 C CA . CYS A 1 415 ? 44.606 -12.771 -66.009 1.00 91.06 415 CYS A CA 1
ATOM 2926 C C . CYS A 1 415 ? 45.819 -13.552 -65.492 1.00 91.06 415 CYS A C 1
ATOM 2928 O O . CYS A 1 415 ? 46.373 -14.356 -66.241 1.00 91.06 415 CYS A O 1
ATOM 2930 N N . ASP A 1 416 ? 46.132 -13.437 -64.199 1.00 86.56 416 ASP A N 1
ATOM 2931 C CA . ASP A 1 416 ? 47.304 -14.063 -63.556 1.00 86.56 416 ASP A CA 1
ATOM 2932 C C . ASP A 1 416 ? 47.458 -15.564 -63.863 1.00 86.56 416 ASP A C 1
ATOM 2934 O O . ASP A 1 416 ? 48.562 -16.090 -63.981 1.00 86.56 416 ASP A O 1
ATOM 2938 N N . ALA A 1 417 ? 46.342 -16.293 -63.979 1.00 87.50 417 ALA A N 1
ATOM 2939 C CA . ALA A 1 417 ? 46.355 -17.731 -64.254 1.00 87.50 417 ALA A CA 1
ATOM 2940 C C . ALA A 1 417 ? 46.815 -18.086 -65.680 1.00 87.50 417 ALA A C 1
ATOM 2942 O O . ALA A 1 417 ? 47.228 -19.222 -65.924 1.00 87.50 417 ALA A O 1
ATOM 2943 N N . ASN A 1 418 ? 46.716 -17.136 -66.610 1.00 87.25 418 ASN A N 1
ATOM 2944 C CA . ASN A 1 418 ? 47.090 -17.273 -68.016 1.00 87.25 418 ASN A CA 1
ATOM 2945 C C . ASN A 1 418 ? 48.271 -16.372 -68.409 1.00 87.25 418 ASN A C 1
ATOM 2947 O O . ASN A 1 418 ? 48.698 -16.438 -69.560 1.00 87.25 418 ASN A O 1
ATOM 2951 N N . ASP A 1 419 ? 48.766 -15.562 -67.476 1.00 87.69 419 ASP A N 1
ATOM 2952 C CA . ASP A 1 419 ? 49.861 -14.618 -67.661 1.00 87.69 419 ASP A CA 1
ATOM 2953 C C . ASP A 1 419 ? 51.208 -15.366 -67.738 1.00 87.69 419 ASP A C 1
ATOM 2955 O O . ASP A 1 419 ? 51.603 -16.134 -66.849 1.00 87.69 419 ASP A O 1
ATOM 2959 N N . VAL A 1 420 ? 51.896 -15.183 -68.863 1.00 88.00 420 VAL A N 1
ATOM 2960 C CA . VAL A 1 420 ? 53.235 -15.713 -69.140 1.00 88.00 420 VAL A CA 1
ATOM 2961 C C . VAL A 1 420 ? 54.305 -14.655 -68.853 1.00 88.00 420 VAL A C 1
ATOM 2963 O O . VAL A 1 420 ? 55.464 -15.016 -68.612 1.00 88.00 420 VAL A O 1
ATOM 2966 N N . CYS A 1 421 ? 53.939 -13.373 -68.863 1.00 86.50 421 CYS A N 1
ATOM 2967 C CA . CYS A 1 421 ? 54.809 -12.221 -68.698 1.00 86.50 421 CYS A CA 1
ATOM 2968 C C . CYS A 1 421 ? 54.415 -11.342 -67.495 1.00 86.50 421 CYS A C 1
ATOM 2970 O O . CYS A 1 421 ? 53.774 -10.323 -67.682 1.00 86.50 421 CYS A O 1
ATOM 2972 N N . PRO A 1 422 ? 54.973 -11.598 -66.287 1.00 81.50 422 PRO A N 1
ATOM 2973 C CA . PRO A 1 422 ? 54.498 -11.026 -65.010 1.00 81.50 422 PRO A CA 1
ATOM 2974 C C . PRO A 1 422 ? 54.612 -9.501 -64.808 1.00 81.50 422 PRO A C 1
ATOM 2976 O O . PRO A 1 422 ? 54.530 -9.021 -63.674 1.00 81.50 422 PRO A O 1
ATOM 2979 N N . ALA A 1 423 ? 55.011 -8.754 -65.833 1.00 82.62 423 ALA A N 1
ATOM 2980 C CA . ALA A 1 423 ? 55.282 -7.322 -65.761 1.00 82.62 423 ALA A CA 1
ATOM 2981 C C . ALA A 1 423 ? 55.088 -6.626 -67.121 1.00 82.62 423 ALA A C 1
ATOM 2983 O O . ALA A 1 423 ? 55.768 -5.630 -67.407 1.00 82.62 423 ALA A O 1
ATOM 2984 N N . GLY A 1 424 ? 54.229 -7.162 -67.982 1.00 81.38 424 GLY A N 1
ATOM 2985 C CA . GLY A 1 424 ? 53.875 -6.536 -69.240 1.00 81.38 424 GLY A CA 1
ATOM 2986 C C . GLY A 1 424 ? 53.286 -7.492 -70.278 1.00 81.38 424 GLY A C 1
ATOM 2987 O O . GLY A 1 424 ? 53.234 -8.694 -70.077 1.00 81.38 424 GLY A O 1
ATOM 2988 N N . PRO A 1 425 ? 52.945 -6.948 -71.457 1.00 85.50 425 PRO A N 1
ATOM 2989 C CA . PRO A 1 425 ? 52.149 -7.631 -72.466 1.00 85.50 425 PRO A CA 1
ATOM 2990 C C . PRO A 1 425 ? 52.692 -8.991 -72.909 1.00 85.50 425 PRO A C 1
ATOM 2992 O O . PRO A 1 425 ? 53.892 -9.162 -73.132 1.00 85.50 425 PRO A O 1
ATOM 2995 N N . GLU A 1 426 ? 51.764 -9.904 -73.175 1.00 87.44 426 GLU A N 1
ATOM 2996 C CA . GLU A 1 426 ? 52.025 -11.280 -73.596 1.00 87.44 426 GLU A CA 1
ATOM 2997 C C . GLU A 1 426 ? 52.892 -11.437 -74.866 1.00 87.44 426 GLU A C 1
ATOM 2999 O O . GLU A 1 426 ? 52.870 -10.581 -75.770 1.00 87.44 426 GLU A O 1
ATOM 3004 N N . PRO A 1 427 ? 53.609 -12.574 -75.014 1.00 88.88 427 PRO A N 1
ATOM 3005 C CA . PRO A 1 427 ? 54.401 -12.870 -76.198 1.00 88.88 427 PRO A CA 1
ATOM 3006 C C . PRO A 1 427 ? 53.590 -12.806 -77.500 1.00 88.88 427 PRO A C 1
ATOM 3008 O O . PRO A 1 427 ? 52.492 -13.346 -77.617 1.00 88.88 427 PRO A O 1
ATOM 3011 N N . GLY A 1 428 ? 54.166 -12.176 -78.524 1.00 83.06 428 GLY A N 1
ATOM 3012 C CA . GLY A 1 428 ? 53.500 -11.890 -79.798 1.00 83.06 428 GLY A CA 1
ATOM 3013 C C . GLY A 1 428 ? 52.798 -10.530 -79.847 1.00 83.06 428 GLY A C 1
ATOM 3014 O O . GLY A 1 428 ? 52.422 -10.092 -80.937 1.00 83.06 428 GLY A O 1
ATOM 3015 N N . THR A 1 429 ? 52.680 -9.828 -78.716 1.00 87.56 429 THR A N 1
ATOM 3016 C CA . THR A 1 429 ? 52.222 -8.434 -78.692 1.00 87.56 429 THR A CA 1
ATOM 3017 C C . THR A 1 429 ? 53.257 -7.527 -79.349 1.00 87.56 429 THR A C 1
ATOM 3019 O O . THR A 1 429 ? 54.458 -7.656 -79.105 1.00 87.56 429 THR A O 1
ATOM 3022 N N . ALA A 1 430 ? 52.795 -6.604 -80.196 1.00 86.81 430 ALA A N 1
ATOM 3023 C CA . ALA A 1 430 ? 53.658 -5.616 -80.830 1.00 86.81 430 ALA A CA 1
ATOM 3024 C C . ALA A 1 430 ? 54.254 -4.671 -79.779 1.00 86.81 430 ALA A C 1
ATOM 3026 O O . ALA A 1 430 ? 53.548 -4.169 -78.905 1.00 86.81 430 ALA A O 1
ATOM 3027 N N . CYS A 1 431 ? 55.547 -4.402 -79.890 1.00 87.69 431 CYS A N 1
ATOM 3028 C CA . CYS A 1 431 ? 56.272 -3.531 -78.972 1.00 87.69 431 CYS A CA 1
ATOM 3029 C C . CYS A 1 431 ? 57.283 -2.668 -79.753 1.00 87.69 431 CYS A C 1
ATOM 3031 O O . CYS A 1 431 ? 57.212 -2.600 -80.977 1.00 87.69 431 CYS A O 1
ATOM 3033 N N . ASN A 1 432 ? 58.163 -1.937 -79.065 1.00 85.19 432 ASN A N 1
ATOM 3034 C CA . ASN A 1 432 ? 59.277 -1.211 -79.684 1.00 85.19 432 ASN A CA 1
ATOM 3035 C C . ASN A 1 432 ? 60.543 -1.449 -78.851 1.00 85.19 432 ASN A C 1
ATOM 3037 O O . ASN A 1 432 ? 60.580 -1.065 -77.678 1.00 85.19 432 ASN A O 1
ATOM 3041 N N . ASP A 1 433 ? 61.556 -2.095 -79.433 1.00 83.75 433 ASP A N 1
ATOM 3042 C CA . ASP A 1 433 ? 62.801 -2.446 -78.729 1.00 83.75 433 ASP A CA 1
ATOM 3043 C C . ASP A 1 433 ? 63.821 -1.289 -78.698 1.00 83.75 433 ASP A C 1
ATOM 3045 O O . ASP A 1 433 ? 64.906 -1.404 -78.122 1.00 83.75 433 ASP A O 1
ATOM 3049 N N . ASN A 1 434 ? 63.440 -0.138 -79.265 1.00 85.19 434 ASN A N 1
ATOM 3050 C CA . ASN A 1 434 ? 64.230 1.076 -79.454 1.00 85.19 434 ASN A CA 1
ATOM 3051 C C . ASN A 1 434 ? 65.534 0.863 -80.239 1.00 85.19 434 ASN A C 1
ATOM 3053 O O . ASN A 1 434 ? 66.428 1.715 -80.186 1.00 85.19 434 ASN A O 1
ATOM 3057 N N . ASN A 1 435 ? 65.654 -0.232 -80.990 1.00 80.75 435 ASN A N 1
ATOM 3058 C CA . ASN A 1 435 ? 66.783 -0.490 -81.8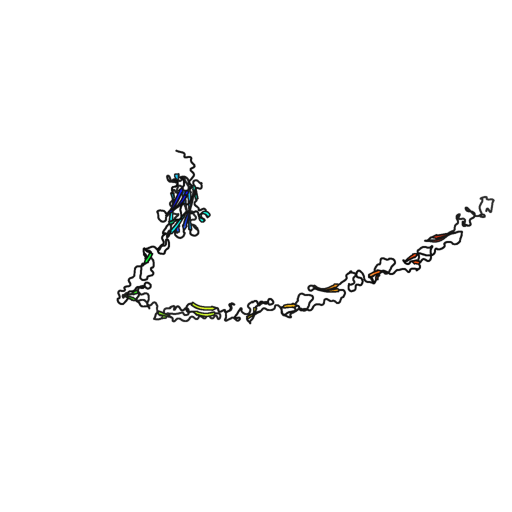61 1.00 80.75 435 ASN A CA 1
ATOM 3059 C C . ASN A 1 435 ? 66.396 -0.210 -83.329 1.00 80.75 435 ASN A C 1
ATOM 3061 O O . ASN A 1 435 ? 65.647 -0.957 -83.944 1.00 80.75 435 ASN A O 1
ATOM 3065 N N . PRO A 1 436 ? 66.934 0.851 -83.960 1.00 78.19 436 PRO A N 1
ATOM 3066 C CA . PRO A 1 436 ? 66.567 1.209 -85.332 1.00 78.19 436 PRO A CA 1
ATOM 3067 C C . PRO A 1 436 ? 67.048 0.208 -86.399 1.00 78.19 436 PRO A C 1
ATOM 3069 O O . PRO A 1 436 ? 66.672 0.342 -87.562 1.00 78.19 436 PRO A O 1
ATOM 3072 N N . ALA A 1 437 ? 67.897 -0.764 -86.041 1.00 74.12 437 ALA A N 1
ATOM 3073 C CA . ALA A 1 437 ? 68.373 -1.807 -86.954 1.00 74.12 437 ALA A CA 1
ATOM 3074 C C . ALA A 1 437 ? 67.441 -3.034 -87.026 1.00 74.12 437 ALA A C 1
ATOM 3076 O O . ALA A 1 437 ? 67.624 -3.904 -87.888 1.00 74.12 437 ALA A O 1
ATOM 3077 N N . THR A 1 438 ? 66.464 -3.124 -86.125 1.00 80.12 438 THR A N 1
ATOM 3078 C CA . THR A 1 438 ? 65.477 -4.200 -86.050 1.00 80.12 438 THR A CA 1
ATOM 3079 C C . THR A 1 438 ? 64.116 -3.720 -86.554 1.00 80.12 438 THR A C 1
ATOM 3081 O O . THR A 1 438 ? 63.797 -2.533 -86.546 1.00 80.12 438 THR A O 1
ATOM 3084 N N . THR A 1 439 ? 63.333 -4.643 -87.115 1.00 81.25 439 THR A N 1
ATOM 3085 C CA . THR A 1 439 ? 61.948 -4.381 -87.536 1.00 81.25 439 THR A CA 1
ATOM 3086 C C . THR A 1 439 ? 61.038 -5.518 -87.088 1.00 81.25 439 THR A C 1
ATOM 3088 O O . THR A 1 439 ? 61.491 -6.657 -86.936 1.00 81.25 439 THR A O 1
ATOM 3091 N N . GLY A 1 440 ? 59.746 -5.219 -86.922 1.00 84.62 440 GLY A N 1
ATOM 3092 C CA . GLY A 1 440 ? 58.746 -6.208 -86.515 1.00 84.62 440 GLY A CA 1
ATOM 3093 C C . GLY A 1 440 ? 58.852 -6.606 -85.044 1.00 84.62 440 GLY A C 1
ATOM 3094 O O . GLY A 1 440 ? 58.728 -7.789 -84.737 1.00 84.62 440 GLY A O 1
ATOM 3095 N N . ASP A 1 441 ? 59.111 -5.639 -84.162 1.00 89.19 441 ASP A N 1
ATOM 3096 C CA . ASP A 1 441 ? 59.342 -5.889 -82.741 1.00 89.19 441 ASP A CA 1
ATOM 3097 C C . ASP A 1 441 ? 58.094 -6.473 -82.073 1.00 89.19 441 ASP A C 1
ATOM 3099 O O . ASP A 1 441 ? 56.996 -5.902 -82.103 1.00 89.19 441 ASP A O 1
ATOM 3103 N N . VAL A 1 442 ? 58.284 -7.631 -81.452 1.00 90.69 442 VAL A N 1
ATOM 3104 C CA . VAL A 1 442 ? 57.255 -8.339 -80.694 1.00 90.69 442 VAL A CA 1
ATOM 3105 C C . VAL A 1 442 ? 57.829 -8.779 -79.357 1.00 90.69 442 VAL A C 1
ATOM 3107 O O . VAL A 1 442 ? 59.034 -9.022 -79.234 1.00 90.69 442 VAL A O 1
ATOM 3110 N N . ILE A 1 443 ? 56.976 -8.889 -78.341 1.00 88.31 443 ILE A N 1
ATOM 3111 C CA . ILE A 1 443 ? 57.378 -9.497 -77.075 1.00 88.31 443 ILE A CA 1
ATOM 3112 C C . ILE A 1 443 ? 57.705 -10.970 -77.340 1.00 88.31 443 ILE A C 1
ATOM 3114 O O . ILE A 1 443 ? 56.892 -11.721 -77.881 1.00 88.31 443 ILE A O 1
ATOM 3118 N N . GLY A 1 444 ? 58.930 -11.379 -77.019 1.00 83.12 444 GLY A N 1
ATOM 3119 C CA . GLY A 1 444 ? 59.368 -12.765 -77.131 1.00 83.12 444 GLY A CA 1
ATOM 3120 C C . GLY A 1 444 ? 58.873 -13.625 -75.968 1.00 83.12 444 GLY A C 1
ATOM 3121 O O . GLY A 1 444 ? 58.405 -13.123 -74.954 1.00 83.12 444 GLY A O 1
ATOM 3122 N N . ALA A 1 445 ? 59.064 -14.943 -76.062 1.00 84.25 445 ALA A N 1
ATOM 3123 C CA . ALA A 1 445 ? 58.723 -15.887 -74.986 1.00 84.25 445 ALA A CA 1
ATOM 3124 C C . ALA A 1 445 ? 59.503 -15.662 -73.670 1.00 84.25 445 ALA A C 1
ATOM 3126 O O . ALA A 1 445 ? 59.226 -16.302 -72.664 1.00 84.25 445 ALA A O 1
ATOM 3127 N N . ASN A 1 446 ? 60.515 -14.793 -73.687 1.00 86.06 446 ASN A N 1
ATOM 3128 C CA . ASN A 1 446 ? 61.264 -14.339 -72.518 1.00 86.06 446 ASN A CA 1
ATOM 3129 C C . ASN A 1 446 ? 60.764 -12.989 -71.973 1.00 86.06 446 ASN A C 1
ATOM 3131 O O . ASN A 1 446 ? 61.467 -12.386 -71.165 1.00 86.06 446 ASN A O 1
ATOM 3135 N N . CYS A 1 447 ? 59.612 -12.502 -72.442 1.00 87.50 447 CYS A N 1
ATOM 3136 C CA . CYS A 1 447 ? 58.988 -11.248 -72.016 1.00 87.50 447 CYS A CA 1
ATOM 3137 C C . CYS A 1 447 ? 59.843 -10.005 -72.285 1.00 87.50 447 CYS A C 1
ATOM 3139 O O . CYS A 1 447 ? 59.767 -8.999 -71.585 1.00 87.50 447 CYS A O 1
ATOM 3141 N N . VAL A 1 448 ? 60.687 -10.078 -73.317 1.00 87.81 448 VAL A N 1
ATOM 3142 C CA . VAL A 1 448 ? 61.509 -8.962 -73.784 1.00 87.81 448 VAL A CA 1
ATOM 3143 C C . VAL A 1 448 ? 61.047 -8.568 -75.175 1.00 87.81 448 VAL A C 1
ATOM 3145 O O . VAL A 1 448 ? 60.843 -9.422 -76.037 1.00 87.81 448 VAL A O 1
ATOM 3148 N N . CYS A 1 449 ? 60.917 -7.265 -75.392 1.00 87.81 449 CYS A N 1
ATOM 3149 C CA . CYS A 1 449 ? 60.687 -6.719 -76.716 1.00 87.81 449 CYS A CA 1
ATOM 3150 C C . CYS A 1 449 ? 61.952 -6.833 -77.571 1.00 87.81 449 CYS A C 1
ATOM 3152 O O . CYS A 1 449 ? 62.996 -6.305 -77.183 1.00 87.81 449 CYS A O 1
ATOM 3154 N N . ALA A 1 450 ? 61.863 -7.508 -78.715 1.00 86.75 450 ALA A N 1
ATOM 3155 C CA . ALA A 1 450 ? 62.957 -7.596 -79.676 1.00 86.75 450 ALA A CA 1
ATOM 3156 C C . ALA A 1 450 ? 62.421 -7.734 -81.107 1.00 86.75 450 ALA A C 1
ATOM 3158 O O . ALA A 1 450 ? 61.448 -8.454 -81.343 1.00 86.75 450 ALA A O 1
ATOM 3159 N N . GLY A 1 451 ? 63.076 -7.081 -82.066 1.00 81.50 451 GLY A N 1
ATOM 3160 C CA . GLY A 1 451 ? 62.812 -7.252 -83.495 1.00 81.50 451 GLY A CA 1
ATOM 3161 C C . GLY A 1 451 ? 63.854 -8.104 -84.225 1.00 8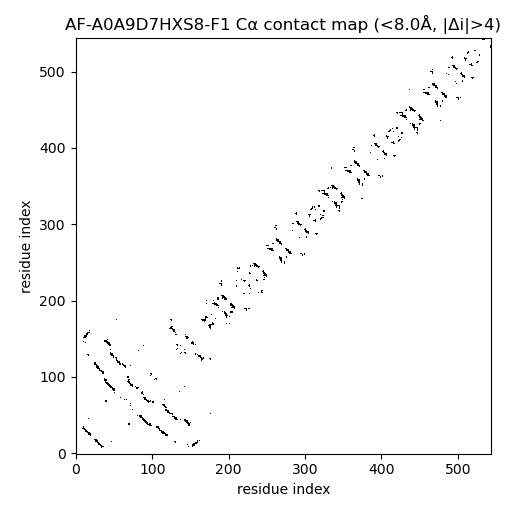1.50 451 GLY A C 1
ATOM 3162 O O . GLY A 1 451 ? 64.822 -8.610 -83.652 1.00 81.50 451 GLY A O 1
ATOM 3163 N N . VAL A 1 452 ? 63.659 -8.273 -85.534 1.00 78.94 452 VAL A N 1
ATOM 3164 C CA . VAL A 1 452 ? 64.561 -9.042 -86.410 1.00 78.94 452 VAL A CA 1
ATOM 3165 C C . VAL A 1 452 ? 65.467 -8.090 -87.195 1.00 78.94 452 VAL A C 1
ATOM 3167 O O . VAL A 1 452 ? 64.994 -7.091 -87.740 1.00 78.94 452 VAL A O 1
ATOM 3170 N N . LEU A 1 453 ? 66.771 -8.397 -87.258 1.00 69.75 453 LEU A N 1
ATOM 3171 C CA . LEU A 1 453 ? 67.792 -7.574 -87.922 1.00 69.75 453 LEU A CA 1
ATOM 3172 C C . LEU A 1 453 ? 67.509 -7.439 -89.430 1.00 69.75 453 LEU A C 1
ATOM 3174 O O . LEU A 1 453 ? 67.435 -8.437 -90.146 1.00 69.75 453 LEU A O 1
ATOM 3178 N N . GLY A 1 454 ? 67.370 -6.200 -89.910 1.00 66.06 454 GLY A N 1
ATOM 3179 C CA . GLY A 1 454 ? 66.883 -5.888 -91.261 1.00 66.06 454 GLY A CA 1
ATOM 3180 C C . GLY A 1 454 ? 67.919 -5.907 -92.397 1.00 66.06 454 GLY A C 1
ATOM 3181 O O . GLY A 1 454 ? 67.566 -5.568 -93.525 1.00 66.06 454 GLY A O 1
ATOM 3182 N N . CYS A 1 455 ? 69.180 -6.276 -92.146 1.00 66.38 455 CYS A N 1
ATOM 3183 C CA . CYS A 1 455 ? 70.228 -6.342 -93.174 1.00 66.38 455 CYS A CA 1
ATOM 3184 C C . CYS A 1 455 ? 70.921 -7.714 -93.213 1.00 66.38 455 CYS A C 1
ATOM 3186 O O . CYS A 1 455 ? 70.924 -8.458 -92.235 1.00 66.38 455 CYS A O 1
ATOM 3188 N N . THR A 1 456 ? 71.539 -8.052 -94.349 1.00 74.62 456 THR A N 1
ATOM 3189 C CA . THR A 1 456 ? 72.402 -9.239 -94.478 1.00 74.62 456 THR A CA 1
ATOM 3190 C C . THR A 1 456 ? 73.858 -8.788 -94.627 1.00 74.62 456 THR A C 1
ATOM 3192 O O . THR A 1 456 ? 74.187 -8.206 -95.664 1.00 74.62 456 THR A O 1
ATOM 3195 N N . PRO A 1 457 ? 74.739 -9.039 -93.638 1.00 74.94 457 PRO A N 1
ATOM 3196 C CA . PRO A 1 457 ? 76.164 -8.734 -93.760 1.00 74.94 457 PRO A CA 1
ATOM 3197 C C . PRO A 1 457 ? 76.768 -9.372 -95.020 1.00 74.94 457 PRO A C 1
ATOM 3199 O O . PRO A 1 457 ? 76.554 -10.555 -95.288 1.00 74.94 457 PRO A O 1
ATOM 3202 N N . GLY A 1 458 ? 77.501 -8.584 -95.811 1.00 72.88 458 GLY A N 1
ATOM 3203 C CA . GLY A 1 458 ? 78.064 -8.994 -97.103 1.00 72.88 458 GLY A CA 1
ATOM 3204 C C . GLY A 1 458 ? 77.146 -8.799 -98.318 1.00 72.88 458 GLY A C 1
ATOM 3205 O O . GLY A 1 458 ? 77.590 -9.028 -99.442 1.00 72.88 458 GLY A O 1
ATOM 3206 N N . ALA A 1 459 ? 75.892 -8.369 -98.133 1.00 80.81 459 ALA A N 1
ATOM 3207 C CA . ALA A 1 459 ? 75.048 -7.946 -99.249 1.00 80.81 459 ALA A CA 1
ATOM 3208 C C . ALA A 1 459 ? 75.515 -6.593 -99.802 1.00 80.81 459 ALA A C 1
ATOM 3210 O O . ALA A 1 459 ? 75.958 -5.730 -99.042 1.00 80.81 459 ALA A O 1
ATOM 3211 N N . ALA A 1 460 ? 75.391 -6.424 -101.122 1.00 77.81 460 ALA A N 1
ATOM 3212 C CA . ALA A 1 460 ? 75.735 -5.181 -101.800 1.00 77.81 460 ALA A CA 1
ATOM 3213 C C . ALA A 1 460 ? 74.913 -4.014 -101.244 1.00 77.81 460 ALA A C 1
ATOM 3215 O O . ALA A 1 460 ? 73.703 -4.133 -101.030 1.00 77.81 460 ALA A O 1
ATOM 3216 N N . CYS A 1 461 ? 75.580 -2.890 -101.039 1.00 78.75 461 CYS A N 1
ATOM 3217 C CA . CYS A 1 461 ? 74.979 -1.652 -100.576 1.00 78.75 461 CYS A CA 1
ATOM 3218 C C . CYS A 1 461 ? 75.576 -0.474 -101.367 1.00 78.75 461 CYS A C 1
ATOM 3220 O O . CYS A 1 461 ? 76.461 -0.677 -102.191 1.00 78.75 461 CYS A O 1
ATOM 3222 N N . ASN A 1 462 ? 75.055 0.740 -101.184 1.00 80.25 462 ASN A N 1
ATOM 3223 C CA . ASN A 1 462 ? 75.598 1.955 -101.797 1.00 80.25 462 ASN A CA 1
ATOM 3224 C C . ASN A 1 462 ? 75.887 2.962 -100.677 1.00 80.25 462 ASN A C 1
ATOM 3226 O O . ASN A 1 462 ? 74.965 3.335 -99.950 1.00 80.25 462 ASN A O 1
ATOM 3230 N N . ASP A 1 463 ? 77.150 3.356 -100.513 1.00 79.69 463 ASP A N 1
ATOM 3231 C CA . ASP A 1 463 ? 77.606 4.309 -99.489 1.00 79.69 463 ASP A CA 1
ATOM 3232 C C . ASP A 1 463 ? 77.494 5.777 -99.949 1.00 79.69 463 ASP A C 1
ATOM 3234 O O . ASP A 1 463 ? 77.888 6.698 -99.234 1.00 79.69 463 ASP A O 1
ATOM 3238 N N . PHE A 1 464 ? 76.905 5.983 -101.131 1.00 82.81 464 PHE A N 1
ATOM 3239 C CA . PHE A 1 464 ? 76.731 7.249 -101.833 1.00 82.81 464 PHE A CA 1
ATOM 3240 C C . PHE A 1 464 ? 78.039 7.934 -102.254 1.00 82.81 464 PHE A C 1
ATOM 3242 O O . PHE A 1 464 ? 78.016 9.124 -102.571 1.00 82.81 464 PHE A O 1
ATOM 3249 N N . ASN A 1 465 ? 79.153 7.198 -102.321 1.00 84.81 465 ASN A N 1
ATOM 3250 C CA . ASN A 1 465 ? 80.410 7.677 -102.882 1.00 84.81 465 ASN A CA 1
ATOM 3251 C C . ASN A 1 465 ? 80.577 7.203 -104.336 1.00 84.81 465 ASN A C 1
ATOM 3253 O O . ASN A 1 465 ? 80.833 6.037 -104.615 1.00 84.81 465 ASN A O 1
ATOM 3257 N N . ALA A 1 466 ? 80.478 8.128 -105.289 1.00 83.12 466 ALA A N 1
ATOM 3258 C CA . ALA A 1 466 ? 80.590 7.837 -106.719 1.00 83.12 466 ALA A CA 1
ATOM 3259 C C . ALA A 1 466 ? 82.009 7.429 -107.174 1.00 83.12 466 ALA A C 1
ATOM 3261 O O . ALA A 1 466 ? 82.178 6.978 -108.308 1.00 83.12 466 ALA A O 1
ATOM 3262 N N . CYS A 1 467 ? 83.027 7.593 -106.320 1.00 84.38 467 CYS A N 1
ATOM 3263 C CA . CYS A 1 467 ? 84.418 7.226 -106.608 1.00 84.38 467 CYS A CA 1
ATOM 3264 C C . CYS A 1 467 ? 84.810 5.836 -106.097 1.00 84.38 467 CYS A C 1
ATOM 3266 O O . CYS A 1 467 ? 85.963 5.428 -106.267 1.00 84.38 467 CYS A O 1
ATOM 3268 N N . THR A 1 468 ? 83.889 5.101 -105.480 1.00 85.12 468 THR A N 1
ATOM 3269 C CA . THR A 1 468 ? 84.088 3.712 -105.067 1.00 85.12 468 THR A CA 1
ATOM 3270 C C . THR A 1 468 ? 83.035 2.819 -105.714 1.00 85.12 468 THR A C 1
ATOM 3272 O O . THR A 1 468 ? 81.968 3.270 -106.129 1.00 85.12 468 THR A O 1
ATOM 3275 N N . THR A 1 469 ? 83.392 1.553 -105.925 1.00 83.69 469 THR A N 1
ATOM 3276 C CA . THR A 1 469 ? 82.434 0.532 -106.357 1.00 83.69 469 THR A CA 1
ATOM 3277 C C . THR A 1 469 ? 82.641 -0.762 -105.584 1.00 83.69 469 THR A C 1
ATOM 3279 O O . THR A 1 469 ? 83.778 -1.155 -105.303 1.00 83.69 469 THR A O 1
ATOM 3282 N N . GLY A 1 470 ? 81.547 -1.472 -105.310 1.00 82.75 470 GLY A N 1
ATOM 3283 C CA . GLY A 1 470 ? 81.578 -2.815 -104.723 1.00 82.75 470 GLY A CA 1
ATOM 3284 C C . GLY A 1 470 ? 81.435 -2.835 -103.200 1.00 82.75 470 GLY A C 1
ATOM 3285 O O . GLY A 1 470 ? 82.021 -3.693 -102.540 1.00 82.75 470 GLY A O 1
ATOM 3286 N N . GLU A 1 471 ? 80.680 -1.892 -102.647 1.00 87.31 471 GLU A N 1
ATOM 3287 C CA . GLU A 1 471 ? 80.402 -1.737 -101.222 1.00 87.31 471 GLU A CA 1
ATOM 3288 C C . GLU A 1 471 ? 79.457 -2.831 -100.704 1.00 87.31 471 GLU A C 1
ATOM 3290 O O . GLU A 1 471 ? 78.549 -3.297 -101.403 1.00 87.31 471 GLU A O 1
ATOM 3295 N N . VAL A 1 472 ? 79.655 -3.237 -99.447 1.00 84.00 472 VAL A N 1
ATOM 3296 C CA . VAL A 1 472 ? 78.833 -4.253 -98.775 1.00 84.00 472 VAL A CA 1
ATOM 3297 C C . VAL A 1 472 ? 78.517 -3.852 -97.335 1.00 84.00 472 VAL A C 1
ATOM 3299 O O . VAL A 1 472 ? 79.275 -3.117 -96.704 1.00 84.00 472 VAL A O 1
ATOM 3302 N N . PHE A 1 473 ? 77.403 -4.350 -96.794 1.00 81.00 473 PHE A N 1
ATOM 3303 C CA . PHE A 1 473 ? 77.063 -4.148 -95.382 1.00 81.00 473 PHE A CA 1
ATOM 3304 C C . PHE A 1 473 ? 78.029 -4.898 -94.452 1.00 81.00 473 PHE A C 1
ATOM 3306 O O . PHE A 1 473 ? 78.291 -6.088 -94.658 1.00 81.00 473 PHE A O 1
ATOM 3313 N N . ASP A 1 474 ? 78.515 -4.232 -93.401 1.00 79.19 474 ASP A N 1
ATOM 3314 C CA . ASP A 1 474 ? 79.254 -4.874 -92.309 1.00 79.19 474 ASP A CA 1
ATOM 3315 C C . ASP A 1 474 ? 78.324 -5.641 -91.337 1.00 79.19 474 ASP A C 1
ATOM 3317 O O . ASP A 1 474 ? 77.106 -5.717 -91.521 1.00 79.19 474 ASP A O 1
ATOM 3321 N N . ALA A 1 475 ? 78.899 -6.241 -90.288 1.00 75.12 475 ALA A N 1
ATOM 3322 C CA . ALA A 1 475 ? 78.153 -7.008 -89.281 1.00 75.12 475 ALA A CA 1
ATOM 3323 C C . ALA A 1 475 ? 77.148 -6.170 -88.464 1.00 75.12 475 ALA A C 1
ATOM 3325 O O . ALA A 1 475 ? 76.294 -6.735 -87.784 1.00 75.12 475 ALA A O 1
ATOM 3326 N N . ASN A 1 476 ? 77.238 -4.843 -88.549 1.00 75.06 476 ASN A N 1
ATOM 3327 C CA . ASN A 1 476 ? 76.429 -3.879 -87.815 1.00 75.06 476 ASN A CA 1
ATOM 332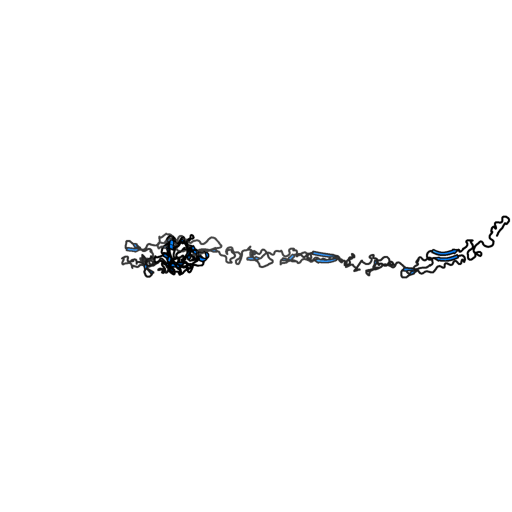8 C C . ASN A 1 476 ? 75.525 -3.066 -88.762 1.00 75.06 476 ASN A C 1
ATOM 3330 O O . ASN A 1 476 ? 75.017 -2.018 -88.370 1.00 75.06 476 ASN A O 1
ATOM 3334 N N . CYS A 1 477 ? 75.314 -3.546 -89.994 1.00 72.50 477 CYS A N 1
ATOM 3335 C CA . CYS A 1 477 ? 74.519 -2.889 -91.032 1.00 72.50 477 CYS A CA 1
ATOM 3336 C C . CYS A 1 477 ? 75.046 -1.516 -91.492 1.00 72.50 477 CYS A C 1
ATOM 3338 O O . CYS A 1 477 ? 74.286 -0.744 -92.080 1.00 72.50 477 CYS A O 1
ATOM 3340 N N . ASN A 1 478 ? 76.333 -1.210 -91.304 1.00 79.06 478 ASN A N 1
ATOM 3341 C CA . ASN A 1 478 ? 76.938 -0.028 -91.916 1.00 79.06 478 ASN A CA 1
ATOM 3342 C C . ASN A 1 478 ? 77.335 -0.347 -93.358 1.00 79.06 478 ASN A C 1
ATOM 3344 O O . ASN A 1 478 ? 77.981 -1.363 -93.618 1.00 79.06 478 ASN A O 1
ATOM 3348 N N . CYS A 1 479 ? 76.958 0.524 -94.292 1.00 77.56 479 CYS A N 1
ATOM 3349 C CA . CYS A 1 479 ? 77.380 0.405 -95.680 1.00 77.56 479 CYS A CA 1
ATOM 3350 C C . CYS A 1 479 ? 78.726 1.104 -95.893 1.00 77.56 479 CYS A C 1
ATOM 3352 O O . CYS A 1 479 ? 78.848 2.294 -95.606 1.00 77.56 479 CYS A O 1
ATOM 3354 N N . GLY A 1 480 ? 79.725 0.370 -96.380 1.00 78.31 480 GLY A N 1
ATOM 3355 C CA . GLY A 1 480 ? 81.045 0.909 -96.701 1.00 78.31 480 GLY A CA 1
ATOM 3356 C C . GLY A 1 480 ? 81.956 -0.136 -97.350 1.00 78.31 480 GLY A C 1
ATOM 3357 O O . GLY A 1 480 ? 81.525 -1.238 -97.695 1.00 78.31 480 GLY A O 1
ATOM 3358 N N . GLY A 1 481 ? 83.236 0.201 -97.516 1.00 76.19 481 GLY A N 1
ATOM 3359 C CA . GLY A 1 481 ? 84.179 -0.613 -98.291 1.00 76.19 481 GLY A CA 1
ATOM 3360 C C . GLY A 1 481 ? 84.239 -0.156 -99.749 1.00 76.19 481 GLY A C 1
ATOM 3361 O O . GLY A 1 481 ? 84.079 1.026 -100.013 1.00 76.19 481 GLY A O 1
ATOM 3362 N N . GLY A 1 482 ? 84.511 -1.070 -100.681 1.00 76.69 482 GLY A N 1
ATOM 3363 C CA . GLY A 1 482 ? 84.614 -0.759 -102.112 1.00 76.69 482 GLY A CA 1
ATOM 3364 C C . GLY A 1 482 ? 86.041 -0.504 -102.616 1.00 76.69 482 GLY A C 1
ATOM 3365 O O . GLY A 1 482 ? 86.990 -0.287 -101.858 1.00 76.69 482 GLY A O 1
ATOM 3366 N N . THR A 1 483 ? 86.205 -0.594 -103.934 1.00 82.81 483 THR A N 1
ATOM 336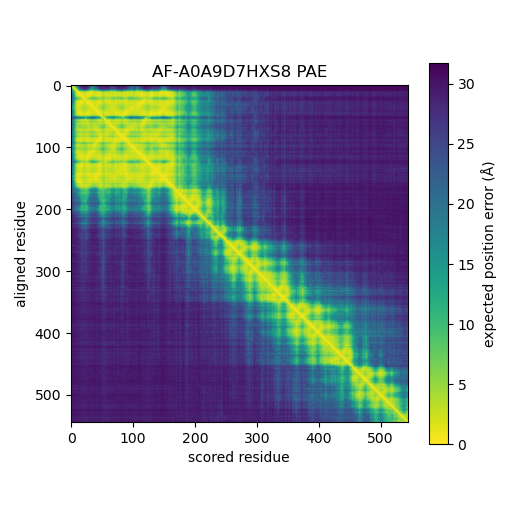7 C CA . THR A 1 483 ? 87.450 -0.306 -104.660 1.00 82.81 483 THR A CA 1
ATOM 3368 C C . THR A 1 483 ? 87.371 1.055 -105.334 1.00 82.81 483 THR A C 1
ATOM 3370 O O . THR A 1 483 ? 86.377 1.351 -105.997 1.00 82.81 483 THR A O 1
ATOM 3373 N N . ALA A 1 484 ? 88.424 1.863 -105.184 1.00 82.62 484 ALA A N 1
ATOM 3374 C CA . ALA A 1 484 ? 88.517 3.175 -105.816 1.00 82.62 484 ALA A CA 1
ATOM 3375 C C . ALA A 1 484 ? 88.500 3.057 -107.348 1.00 82.62 484 ALA A C 1
ATOM 3377 O O . ALA A 1 484 ? 89.216 2.230 -107.920 1.00 82.62 484 ALA A O 1
ATOM 3378 N N . VAL A 1 485 ? 87.692 3.894 -107.995 1.00 81.88 485 VAL A N 1
ATOM 3379 C CA . VAL A 1 485 ? 87.647 4.034 -109.453 1.00 81.88 485 VAL A CA 1
ATOM 3380 C C . VAL A 1 485 ? 88.846 4.877 -109.902 1.00 81.88 485 VAL A C 1
ATOM 3382 O O . VAL A 1 485 ? 89.089 5.944 -109.341 1.00 81.88 485 VAL A O 1
ATOM 3385 N N . ASP A 1 486 ? 89.611 4.396 -110.887 1.00 82.62 486 ASP A N 1
ATOM 3386 C CA . ASP A 1 486 ? 90.750 5.121 -111.471 1.00 82.62 486 ASP A CA 1
ATOM 3387 C C . ASP A 1 486 ? 90.243 6.206 -112.442 1.00 82.62 486 ASP A C 1
ATOM 3389 O O . ASP A 1 486 ? 89.591 5.850 -113.429 1.00 82.62 486 ASP A O 1
ATOM 3393 N N . PRO A 1 487 ? 90.487 7.507 -112.180 1.00 80.19 487 PRO A N 1
ATOM 3394 C CA . PRO A 1 487 ? 90.007 8.574 -113.050 1.00 80.19 487 PRO A CA 1
ATOM 3395 C C . PRO A 1 487 ? 90.842 8.775 -114.327 1.00 80.19 487 PRO A C 1
ATOM 3397 O O . PRO A 1 487 ? 90.400 9.509 -115.203 1.00 80.19 487 PRO A O 1
ATOM 3400 N N . ASN A 1 488 ? 92.022 8.157 -114.453 1.00 81.75 488 ASN A N 1
ATOM 3401 C CA . ASN A 1 488 ? 92.950 8.414 -115.559 1.00 81.75 488 ASN A CA 1
ATOM 3402 C C . ASN A 1 488 ? 92.450 7.848 -116.904 1.00 81.75 488 ASN A C 1
ATOM 3404 O O . ASN A 1 488 ? 92.283 6.632 -117.046 1.00 81.75 488 ASN A O 1
ATOM 3408 N N . ASP A 1 489 ? 92.282 8.698 -117.922 1.00 82.12 489 ASP A N 1
ATOM 3409 C CA . ASP A 1 489 ? 91.880 8.272 -119.276 1.00 82.12 489 ASP A CA 1
ATOM 3410 C C . ASP A 1 489 ? 93.041 8.136 -120.276 1.00 82.12 489 ASP A C 1
ATOM 3412 O O . ASP A 1 489 ? 92.834 7.790 -121.444 1.00 82.12 489 ASP A O 1
ATOM 3416 N N . ASN A 1 490 ? 94.275 8.329 -119.802 1.00 83.56 490 ASN A N 1
ATOM 3417 C CA . ASN A 1 490 ? 95.515 8.353 -120.573 1.00 83.56 490 ASN A CA 1
ATOM 3418 C C . ASN A 1 490 ? 95.550 9.412 -121.691 1.00 83.56 490 ASN A C 1
ATOM 3420 O O . ASN A 1 490 ? 96.352 9.280 -122.625 1.00 83.56 490 ASN A O 1
ATOM 3424 N N . ASN A 1 491 ? 94.731 10.462 -121.617 1.00 83.31 491 ASN A N 1
ATOM 3425 C CA . ASN A 1 491 ? 94.808 11.599 -122.518 1.00 83.31 491 ASN A CA 1
ATOM 3426 C C . ASN A 1 491 ? 95.640 12.730 -121.883 1.00 83.31 491 ASN A C 1
ATOM 3428 O O . ASN A 1 491 ? 95.214 13.366 -120.927 1.00 83.31 491 ASN A O 1
ATOM 3432 N N . PRO A 1 492 ? 96.822 13.062 -122.430 1.00 80.00 492 PRO A N 1
ATOM 3433 C CA . PRO A 1 492 ? 97.662 14.117 -121.863 1.00 80.00 492 PRO A CA 1
ATOM 3434 C C . PRO A 1 492 ? 97.068 15.532 -121.996 1.00 80.00 492 PRO A C 1
ATOM 3436 O O . PRO A 1 492 ? 97.608 16.459 -121.401 1.00 80.00 492 PRO A O 1
ATOM 3439 N N . CYS A 1 493 ? 95.991 15.718 -122.769 1.00 82.25 493 CYS A N 1
ATOM 3440 C CA . CYS A 1 493 ? 95.293 17.000 -122.902 1.00 82.25 493 CYS A CA 1
ATOM 3441 C C . CYS A 1 493 ? 94.194 17.221 -121.838 1.00 82.25 493 CYS A C 1
ATOM 3443 O O . CYS A 1 493 ? 93.520 18.253 -121.886 1.00 82.25 493 CYS A O 1
ATOM 3445 N N . THR A 1 494 ? 93.955 16.276 -120.922 1.00 84.94 494 THR A N 1
ATOM 3446 C CA . THR A 1 494 ? 92.938 16.398 -119.865 1.00 84.94 494 THR A CA 1
ATOM 3447 C C . THR A 1 494 ? 93.557 16.389 -118.472 1.00 84.94 494 THR A C 1
ATOM 3449 O O . THR A 1 494 ? 94.592 15.777 -118.222 1.00 84.94 494 THR A O 1
ATOM 3452 N N . LEU A 1 495 ? 92.918 17.109 -117.548 1.00 85.38 495 LEU A N 1
ATOM 3453 C CA . LEU A 1 495 ? 93.172 16.967 -116.120 1.00 85.38 495 LEU A CA 1
ATOM 3454 C C . LEU A 1 495 ? 92.143 16.001 -115.530 1.00 85.38 495 LEU A C 1
ATOM 3456 O O . LEU A 1 495 ? 90.951 16.322 -115.490 1.00 85.38 495 LEU A O 1
ATOM 3460 N N . ASP A 1 496 ? 92.628 14.853 -115.066 1.00 86.19 496 ASP A N 1
ATOM 3461 C CA . ASP A 1 496 ? 91.803 13.754 -114.566 1.00 86.19 496 ASP A CA 1
ATOM 3462 C C . ASP A 1 496 ? 91.614 13.844 -113.043 1.00 86.19 496 ASP A C 1
ATOM 3464 O O . ASP A 1 496 ? 92.561 14.058 -112.280 1.00 86.19 496 ASP A O 1
ATOM 3468 N N . SER A 1 497 ? 90.375 13.684 -112.576 1.00 87.38 497 SER A N 1
ATOM 3469 C CA . SER A 1 497 ? 90.010 13.739 -111.152 1.00 87.38 497 SER A CA 1
ATOM 3470 C C . SER A 1 497 ? 88.748 12.921 -110.861 1.00 87.38 497 SER A C 1
ATOM 3472 O O . SER A 1 497 ? 87.970 12.635 -111.767 1.00 87.38 497 SER A O 1
ATOM 3474 N N . CYS A 1 498 ? 88.521 12.542 -109.600 1.00 86.06 498 CYS A N 1
ATOM 3475 C CA . CYS A 1 498 ? 87.250 11.957 -109.161 1.00 86.06 498 CYS A CA 1
ATOM 3476 C C . CYS A 1 498 ? 86.703 12.714 -107.947 1.00 86.06 498 CYS A C 1
ATOM 3478 O O . CYS A 1 498 ? 87.399 12.859 -106.940 1.00 86.06 498 CYS A O 1
ATOM 3480 N N . ASP A 1 499 ? 85.461 13.185 -108.053 1.00 84.88 499 ASP A N 1
ATOM 3481 C CA . ASP A 1 499 ? 84.716 13.825 -106.969 1.00 84.88 499 ASP A CA 1
ATOM 3482 C C . ASP A 1 499 ? 83.748 12.807 -106.327 1.00 84.88 499 ASP A C 1
ATOM 3484 O O . ASP A 1 499 ? 82.966 12.188 -107.053 1.00 84.88 499 ASP A O 1
ATOM 3488 N N . PRO A 1 500 ? 83.750 12.618 -104.991 1.00 82.44 500 PRO A N 1
ATOM 3489 C CA . PRO A 1 500 ? 82.913 11.616 -104.320 1.00 82.44 500 PRO A CA 1
ATOM 3490 C C . PRO A 1 500 ? 81.404 11.749 -104.567 1.00 82.44 500 PRO A C 1
ATOM 3492 O O . PRO A 1 500 ? 80.664 10.795 -104.349 1.00 82.44 500 PRO A O 1
ATOM 3495 N N . VAL A 1 501 ? 80.931 12.915 -105.005 1.00 83.25 501 VAL A N 1
ATOM 3496 C CA . VAL A 1 501 ? 79.523 13.188 -105.300 1.00 83.25 501 VAL A CA 1
ATOM 3497 C C . VAL A 1 501 ? 79.254 13.118 -106.801 1.00 83.25 501 VAL A C 1
ATOM 3499 O O . VAL A 1 501 ? 78.243 12.549 -107.211 1.00 83.25 501 VAL A O 1
ATOM 3502 N N . THR A 1 502 ? 80.124 13.701 -107.632 1.00 80.00 502 THR A N 1
ATOM 3503 C CA . THR A 1 502 ? 79.867 13.831 -109.080 1.00 80.00 502 THR A CA 1
ATOM 3504 C C . THR A 1 502 ? 80.570 12.793 -109.958 1.00 80.00 502 THR A C 1
ATOM 3506 O O . THR A 1 502 ? 80.248 12.699 -111.140 1.00 80.00 502 THR A O 1
ATOM 3509 N N . GLY A 1 503 ? 81.474 11.987 -109.401 1.00 83.50 503 GLY A N 1
ATOM 3510 C CA . GLY A 1 503 ? 82.198 10.923 -110.098 1.00 83.50 503 GLY A CA 1
ATOM 3511 C C . GLY A 1 503 ? 83.448 11.401 -110.845 1.00 83.50 503 GLY A C 1
ATOM 3512 O O . GLY A 1 503 ? 83.979 12.484 -110.587 1.00 83.50 503 GLY A O 1
ATOM 3513 N N . VAL A 1 504 ? 83.943 10.556 -111.754 1.00 87.25 504 VAL A N 1
ATOM 3514 C CA . VAL A 1 504 ? 85.145 10.809 -112.569 1.00 87.25 504 VAL A CA 1
ATOM 3515 C C . VAL A 1 504 ? 84.913 11.973 -113.542 1.00 87.25 504 VAL A C 1
ATOM 3517 O O . VAL A 1 504 ? 83.889 12.022 -114.225 1.00 87.25 504 VAL A O 1
ATOM 3520 N N . SER A 1 505 ? 85.875 12.894 -113.618 1.00 85.31 505 SER A N 1
ATOM 3521 C CA . SER A 1 505 ? 85.857 14.087 -114.464 1.00 85.31 505 SER A CA 1
ATOM 3522 C C . SER A 1 505 ? 87.218 14.324 -115.115 1.00 85.31 505 SER A C 1
ATOM 3524 O O . SER A 1 505 ? 88.221 14.469 -114.411 1.00 85.31 505 SER A O 1
ATOM 3526 N N . ASN A 1 506 ? 87.208 14.480 -116.443 1.00 85.94 506 ASN A N 1
ATOM 3527 C CA . ASN A 1 506 ? 88.395 14.697 -117.273 1.00 85.94 506 ASN A CA 1
ATOM 3528 C C . ASN A 1 506 ? 88.194 15.998 -118.063 1.00 85.94 506 ASN A C 1
ATOM 3530 O O . ASN A 1 506 ? 87.341 16.072 -118.952 1.00 85.94 506 ASN A O 1
ATOM 3534 N N . ILE A 1 507 ? 88.917 17.059 -117.693 1.00 85.12 507 ILE A N 1
ATOM 3535 C CA . ILE A 1 507 ? 88.691 18.414 -118.225 1.00 85.12 507 ILE A CA 1
ATOM 3536 C C . ILE A 1 507 ? 89.795 18.770 -119.217 1.00 85.12 507 ILE A C 1
ATOM 3538 O O . ILE A 1 507 ? 90.964 18.802 -118.834 1.00 85.12 507 ILE A O 1
ATOM 3542 N N . PHE A 1 508 ? 89.418 19.072 -120.463 1.00 83.75 508 PHE A N 1
ATOM 3543 C CA . PHE A 1 508 ? 90.332 19.538 -121.512 1.00 83.75 508 PHE A CA 1
ATOM 3544 C C . PHE A 1 508 ? 91.021 20.847 -121.108 1.00 83.75 508 PHE A C 1
ATOM 3546 O O . PHE A 1 508 ? 90.352 21.769 -120.639 1.00 83.75 508 PHE A O 1
ATOM 3553 N N . GLN A 1 509 ? 92.341 20.910 -121.282 1.00 82.94 509 GLN A N 1
ATOM 3554 C CA . GLN A 1 509 ? 93.163 22.070 -120.931 1.00 82.94 509 GLN A CA 1
ATOM 3555 C C . GLN A 1 509 ? 93.615 22.803 -122.204 1.00 82.94 509 GLN A C 1
ATOM 3557 O O . GLN A 1 509 ? 94.320 22.219 -123.027 1.00 82.94 509 GLN A O 1
ATOM 3562 N N . ASP A 1 510 ? 93.174 24.051 -122.352 1.00 81.06 510 ASP A N 1
ATOM 3563 C CA . ASP A 1 510 ? 93.514 24.999 -123.425 1.00 81.06 510 ASP A CA 1
ATOM 3564 C C . ASP A 1 510 ? 93.427 26.411 -122.820 1.00 81.06 510 ASP A C 1
ATOM 3566 O O . ASP A 1 510 ? 92.337 26.940 -122.567 1.00 81.06 510 ASP A O 1
ATOM 3570 N N . ALA A 1 511 ? 94.581 26.949 -122.436 1.00 80.88 511 ALA A N 1
ATOM 3571 C CA . ALA A 1 511 ? 94.710 28.144 -121.618 1.00 80.88 511 ALA A CA 1
ATOM 3572 C C . ALA A 1 511 ? 94.531 29.443 -122.412 1.00 80.88 511 ALA A C 1
ATOM 3574 O O . ALA A 1 511 ? 94.084 30.440 -121.831 1.00 80.88 511 ALA A O 1
ATOM 3575 N N . ASP A 1 512 ? 94.879 29.458 -123.701 1.00 73.50 512 ASP A N 1
ATOM 3576 C CA . ASP A 1 512 ? 94.795 30.647 -124.555 1.00 73.50 512 ASP A CA 1
ATOM 3577 C C . ASP A 1 512 ? 93.596 30.629 -125.524 1.00 73.50 512 ASP A C 1
ATOM 3579 O O . ASP A 1 512 ? 93.206 31.678 -126.051 1.00 73.50 512 ASP A O 1
ATOM 3583 N N . GLY A 1 513 ? 92.913 29.485 -125.626 1.00 80.12 513 GLY A N 1
ATOM 3584 C CA . GLY A 1 513 ? 91.644 29.316 -126.318 1.00 80.12 513 GLY A CA 1
ATOM 3585 C C . GLY A 1 513 ? 91.783 29.249 -127.833 1.00 80.12 513 GLY A C 1
ATOM 3586 O O . GLY A 1 513 ? 90.806 29.533 -128.539 1.00 80.12 513 GLY A O 1
ATOM 3587 N N . ASP A 1 514 ? 92.973 28.934 -128.342 1.00 75.56 514 ASP A N 1
ATOM 3588 C CA . ASP A 1 514 ? 93.238 28.836 -129.774 1.00 75.56 514 ASP A CA 1
ATOM 3589 C C . ASP A 1 514 ? 92.779 27.496 -130.391 1.00 75.56 514 ASP A C 1
ATOM 3591 O O . ASP A 1 514 ? 92.669 27.371 -131.618 1.00 75.56 514 ASP A O 1
ATOM 3595 N N . GLY A 1 515 ? 92.400 26.529 -129.545 1.00 78.44 515 GLY A N 1
ATOM 3596 C CA . GLY A 1 515 ? 91.933 25.199 -129.930 1.00 78.44 515 GLY A CA 1
ATOM 3597 C C . GLY A 1 515 ? 93.015 24.114 -129.917 1.00 78.44 515 GLY A C 1
ATOM 3598 O O . GLY A 1 515 ? 92.705 22.956 -130.227 1.00 78.44 515 GLY A O 1
ATOM 3599 N N . THR A 1 516 ? 94.250 24.448 -129.548 1.00 78.62 516 THR A N 1
ATOM 3600 C CA . THR A 1 516 ? 95.353 23.520 -129.284 1.00 78.62 516 THR A CA 1
ATOM 3601 C C . THR A 1 516 ? 95.455 23.286 -127.779 1.00 78.62 516 THR A C 1
ATOM 3603 O O . THR A 1 516 ? 95.384 24.209 -126.984 1.00 78.62 516 THR A O 1
ATOM 3606 N N . CYS A 1 517 ? 95.584 22.027 -127.347 1.00 83.19 517 CYS A N 1
ATOM 3607 C CA . CYS A 1 517 ? 95.670 21.748 -125.911 1.00 83.19 517 CYS A CA 1
ATOM 3608 C C . CYS A 1 517 ? 97.031 22.183 -125.345 1.00 83.19 517 CYS A C 1
ATOM 3610 O O . CYS A 1 517 ? 98.044 22.010 -126.025 1.00 83.19 517 CYS A O 1
ATOM 3612 N N . ASP A 1 518 ? 97.075 22.617 -124.083 1.00 79.00 518 ASP A N 1
ATOM 3613 C CA . ASP A 1 518 ? 98.284 23.143 -123.417 1.00 79.00 518 ASP A CA 1
ATOM 3614 C C . ASP A 1 518 ? 99.507 22.216 -123.532 1.00 79.00 518 ASP A C 1
ATOM 3616 O O . ASP A 1 518 ? 100.652 22.658 -123.597 1.00 79.00 518 ASP A O 1
ATOM 3620 N N . ALA A 1 519 ? 99.282 20.898 -123.545 1.00 80.62 519 ALA A N 1
ATOM 3621 C CA . ALA A 1 519 ? 100.353 19.907 -123.656 1.00 80.62 519 ALA A CA 1
ATOM 3622 C C . ALA A 1 519 ? 101.018 19.869 -125.050 1.00 80.62 519 ALA A C 1
ATOM 3624 O O . ALA A 1 519 ? 102.113 19.318 -125.184 1.00 80.62 519 ALA A O 1
ATOM 3625 N N . ASN A 1 520 ? 100.364 20.433 -126.071 1.00 78.75 520 ASN A N 1
ATOM 3626 C CA . ASN A 1 520 ? 100.787 20.443 -127.473 1.00 78.75 520 ASN A CA 1
ATOM 3627 C C . ASN A 1 520 ? 100.963 21.860 -128.059 1.00 78.75 520 ASN A C 1
ATOM 3629 O O . ASN A 1 520 ? 101.400 21.961 -129.205 1.00 78.75 520 ASN A O 1
ATOM 3633 N N . ASP A 1 521 ? 100.631 22.908 -127.304 1.00 77.00 521 ASP A N 1
ATOM 3634 C CA . ASP A 1 521 ? 100.756 24.317 -127.692 1.00 77.00 521 ASP A CA 1
ATOM 3635 C C . ASP A 1 521 ? 102.231 24.771 -127.663 1.00 77.00 521 ASP A C 1
ATOM 3637 O O . ASP A 1 521 ? 102.967 24.572 -126.686 1.00 77.00 521 ASP A O 1
ATOM 3641 N N . VAL A 1 522 ? 102.692 25.334 -128.783 1.00 77.38 522 VAL A N 1
ATOM 3642 C CA . VAL A 1 522 ? 104.068 25.805 -128.992 1.00 77.38 522 VAL A CA 1
ATOM 3643 C C . VAL A 1 522 ? 104.154 27.336 -128.890 1.00 77.38 522 VAL A C 1
ATOM 3645 O O . VAL A 1 522 ? 105.255 27.869 -128.688 1.00 77.38 522 VAL A O 1
ATOM 3648 N N . CYS A 1 523 ? 103.029 28.051 -128.978 1.00 73.44 523 CYS A N 1
ATOM 3649 C CA . CYS A 1 523 ? 102.921 29.508 -128.954 1.00 73.44 523 CYS A CA 1
ATOM 3650 C C . CYS A 1 523 ? 101.957 29.993 -127.847 1.00 73.44 523 CYS A C 1
ATOM 3652 O O . CYS A 1 523 ? 100.849 30.408 -128.152 1.00 73.44 523 CYS A O 1
ATOM 3654 N N . PRO A 1 524 ? 102.426 30.153 -126.589 1.00 68.19 524 PRO A N 1
ATOM 3655 C CA . PRO A 1 524 ? 101.571 30.304 -125.394 1.00 68.19 524 PRO A CA 1
ATOM 3656 C C . PRO A 1 524 ? 100.731 31.595 -125.265 1.00 68.19 524 PRO A C 1
ATOM 3658 O O . PRO A 1 524 ? 100.302 31.948 -124.163 1.00 68.19 524 PRO A O 1
ATOM 3661 N N . ALA A 1 525 ? 100.645 32.413 -126.313 1.00 69.06 525 ALA A N 1
ATOM 3662 C CA . ALA A 1 525 ? 99.951 33.699 -126.288 1.00 69.06 525 ALA A CA 1
ATOM 3663 C C . ALA A 1 525 ? 99.447 34.143 -127.675 1.00 69.06 525 ALA A C 1
ATOM 3665 O O . ALA A 1 525 ? 99.271 35.350 -127.898 1.00 69.06 525 ALA A O 1
ATOM 3666 N N . GLY A 1 526 ? 99.263 33.224 -128.626 1.00 67.88 526 GLY A N 1
ATOM 3667 C CA . GLY A 1 526 ? 98.756 33.585 -129.944 1.00 67.88 526 GLY A CA 1
ATOM 3668 C C . GLY A 1 526 ? 98.884 32.501 -131.015 1.00 67.88 526 GLY A C 1
ATOM 3669 O O . GLY A 1 526 ? 99.496 31.470 -130.785 1.00 67.88 526 GLY A O 1
ATOM 3670 N N . PRO A 1 527 ? 98.357 32.774 -132.223 1.00 69.62 527 PRO A N 1
ATOM 3671 C CA . PRO A 1 527 ? 98.177 31.769 -133.267 1.00 69.62 527 PRO A CA 1
ATOM 3672 C C . PRO A 1 527 ? 99.475 31.066 -133.687 1.00 69.62 527 PRO A C 1
ATOM 3674 O O . PRO A 1 527 ? 100.502 31.719 -133.899 1.00 69.62 527 PRO A O 1
ATOM 3677 N N . GLU A 1 528 ? 99.393 29.748 -133.877 1.00 70.88 528 GLU A N 1
ATOM 3678 C CA . GLU A 1 528 ? 100.518 28.895 -134.272 1.00 70.88 528 GLU A CA 1
ATOM 3679 C C . GLU A 1 528 ? 101.188 29.309 -135.609 1.00 70.88 528 GLU A C 1
ATOM 3681 O O . GLU A 1 528 ? 100.528 29.804 -136.531 1.00 70.88 528 GLU A O 1
ATOM 3686 N N . PRO A 1 529 ? 102.508 29.081 -135.792 1.00 67.88 529 PRO A N 1
ATOM 3687 C CA . PRO A 1 529 ? 103.248 29.537 -136.964 1.00 67.88 529 PRO A CA 1
ATOM 3688 C C . PRO A 1 529 ? 102.650 29.011 -138.275 1.00 67.88 529 PRO A C 1
ATOM 3690 O O . PRO A 1 529 ? 102.588 27.803 -138.512 1.00 67.88 529 PRO A O 1
ATOM 3693 N N . GLY A 1 530 ? 102.270 29.926 -139.172 1.00 68.19 530 GLY A N 1
ATOM 3694 C CA . GLY A 1 530 ? 101.639 29.596 -140.454 1.00 68.19 530 GLY A CA 1
ATOM 3695 C C . GLY A 1 530 ? 100.142 29.917 -140.541 1.00 68.19 530 GLY A C 1
ATOM 3696 O O . GLY A 1 530 ? 99.531 29.628 -141.574 1.00 68.19 530 GLY A O 1
ATOM 3697 N N . THR A 1 531 ? 99.544 30.541 -139.521 1.00 72.81 531 THR A N 1
ATOM 3698 C CA . THR A 1 531 ? 98.210 31.160 -139.618 1.00 72.81 531 THR A CA 1
ATOM 3699 C C . THR A 1 531 ? 98.232 32.509 -140.328 1.00 72.81 531 THR A C 1
ATOM 3701 O O . THR A 1 531 ? 99.005 33.390 -139.976 1.00 72.81 531 THR A O 1
ATOM 3704 N N . ALA A 1 532 ? 97.314 32.697 -141.280 1.00 67.19 532 ALA A N 1
ATOM 3705 C CA . ALA A 1 532 ? 97.187 33.939 -142.036 1.00 67.19 532 ALA A CA 1
ATOM 3706 C C . ALA A 1 532 ? 96.917 35.147 -141.123 1.00 67.19 532 ALA A C 1
ATOM 3708 O O . ALA A 1 532 ? 95.966 35.140 -140.336 1.00 67.19 532 ALA A O 1
ATOM 3709 N N . CYS A 1 533 ? 97.715 36.200 -141.273 1.00 71.06 533 CYS A N 1
ATOM 3710 C CA . CYS A 1 533 ? 97.523 37.477 -140.595 1.00 71.06 533 CYS A CA 1
ATOM 3711 C C . CYS A 1 533 ? 97.183 38.581 -141.615 1.00 71.06 533 CYS A C 1
ATOM 3713 O O . CYS A 1 533 ? 96.952 38.308 -142.789 1.00 71.06 533 CYS A O 1
ATOM 3715 N N . ASN A 1 534 ? 97.033 39.827 -141.170 1.00 67.50 534 ASN A N 1
ATOM 3716 C CA . ASN A 1 534 ? 96.838 40.981 -142.051 1.00 67.50 534 ASN A CA 1
ATOM 3717 C C . ASN A 1 534 ? 97.758 42.089 -141.547 1.00 67.50 534 ASN A C 1
ATOM 3719 O O . ASN A 1 534 ? 97.556 42.600 -140.441 1.00 67.50 534 ASN A O 1
ATOM 3723 N N . ASP A 1 535 ? 98.760 42.453 -142.341 1.00 74.50 535 ASP A N 1
ATOM 3724 C CA . ASP A 1 535 ? 99.727 43.495 -141.980 1.00 74.50 535 ASP A CA 1
ATOM 3725 C C . ASP A 1 535 ? 99.182 44.929 -142.184 1.00 74.50 535 ASP A C 1
ATOM 3727 O O . ASP A 1 535 ? 99.861 45.917 -141.889 1.00 74.50 535 ASP A O 1
ATOM 3731 N N . ASN A 1 536 ? 97.925 45.050 -142.635 1.00 72.94 536 ASN A N 1
ATOM 3732 C CA . ASN A 1 536 ? 97.211 46.275 -142.996 1.00 72.94 536 ASN A CA 1
ATOM 3733 C C . ASN A 1 536 ? 97.881 47.093 -144.112 1.00 72.94 536 ASN A C 1
ATOM 3735 O O . ASN A 1 536 ? 97.622 48.296 -144.246 1.00 72.94 536 ASN A O 1
ATOM 3739 N N . ASN A 1 537 ? 98.695 46.459 -144.954 1.00 68.12 537 ASN A N 1
ATOM 3740 C CA . ASN A 1 537 ? 99.294 47.087 -146.116 1.00 68.12 537 ASN A CA 1
ATOM 3741 C C . ASN A 1 537 ? 98.513 46.724 -147.398 1.00 68.12 537 ASN A C 1
ATOM 3743 O O . ASN A 1 537 ? 98.560 45.597 -147.875 1.00 68.12 537 ASN A O 1
ATOM 3747 N N . PRO A 1 538 ? 97.806 47.670 -148.043 1.00 76.38 538 PRO A N 1
ATOM 3748 C CA . PRO A 1 538 ? 96.880 47.352 -149.137 1.00 76.38 538 PRO A CA 1
ATOM 3749 C C . PRO A 1 538 ? 97.543 46.902 -150.456 1.00 76.38 538 PRO A C 1
ATOM 3751 O O . PRO A 1 538 ? 96.844 46.722 -151.453 1.00 76.38 538 PRO A O 1
ATOM 3754 N N . ILE A 1 539 ? 98.872 46.759 -150.497 1.00 71.31 539 ILE A N 1
ATOM 3755 C CA . ILE A 1 539 ? 99.634 46.264 -151.658 1.00 71.31 539 ILE A CA 1
ATOM 3756 C C . ILE A 1 539 ? 100.207 44.853 -151.457 1.00 71.31 539 ILE A C 1
ATOM 3758 O O . ILE A 1 539 ? 100.722 44.288 -152.424 1.00 71.31 539 ILE A O 1
ATOM 3762 N N . THR A 1 540 ? 100.105 44.269 -150.261 1.00 76.69 540 THR A N 1
ATOM 3763 C CA . THR A 1 540 ? 100.454 42.866 -149.994 1.00 76.69 540 THR A CA 1
ATOM 3764 C C . THR A 1 540 ? 99.209 41.978 -150.069 1.00 76.69 540 THR A C 1
ATOM 3766 O O . THR A 1 540 ? 98.081 42.402 -149.821 1.00 76.69 540 THR A O 1
ATOM 3769 N N . THR A 1 541 ? 99.404 40.733 -150.505 1.00 67.69 541 THR A N 1
ATOM 3770 C CA . THR A 1 541 ? 98.380 39.681 -150.492 1.00 67.69 541 THR A CA 1
ATOM 3771 C C . THR A 1 541 ? 99.032 38.373 -150.074 1.00 67.69 541 THR A C 1
ATOM 3773 O O . THR A 1 541 ? 100.045 38.000 -150.670 1.00 67.69 541 THR A O 1
ATOM 3776 N N . GLY A 1 542 ? 98.410 37.661 -149.130 1.00 71.56 542 GLY A N 1
ATOM 3777 C CA . GLY A 1 542 ? 98.884 36.369 -148.623 1.00 71.56 542 GLY A CA 1
ATOM 3778 C C . GLY A 1 542 ? 99.762 36.459 -147.372 1.00 71.56 542 GLY A C 1
ATOM 3779 O O . GLY A 1 542 ? 100.728 35.708 -147.293 1.00 71.56 542 GLY A O 1
ATOM 3780 N N . ASP A 1 543 ? 99.454 37.364 -146.438 1.00 70.88 543 ASP A N 1
ATOM 3781 C CA . ASP A 1 543 ? 100.212 37.507 -145.190 1.00 70.88 543 ASP A CA 1
ATOM 3782 C C . ASP A 1 543 ? 99.954 36.309 -144.263 1.00 70.88 543 ASP A C 1
ATOM 3784 O O . ASP A 1 543 ? 98.809 35.882 -144.074 1.00 70.88 543 ASP A O 1
ATOM 3788 N N . VAL A 1 544 ? 101.033 35.753 -143.712 1.00 70.69 544 VAL A N 1
ATOM 3789 C CA . VAL A 1 544 ? 101.056 34.573 -142.837 1.00 70.69 544 VAL A CA 1
ATOM 3790 C C . VAL A 1 544 ? 102.113 34.757 -141.768 1.00 70.69 544 VAL A C 1
ATOM 3792 O O . VAL A 1 544 ? 103.211 35.240 -142.130 1.00 70.69 544 VAL A O 1
#

Nearest PDB structures (foldseek):
  3fnk-assembly2_B  TM=4.968E-01  e=1.013E-03  Acetivibrio cellulolyticus
  3l8q-assembly4_D  TM=4.831E-01  e=2.939E-03  Acetivibrio cellulolyticus
  4fl4-assembly4_K  TM=4.970E-01  e=5.147E-03  Acetivibrio thermocellus
  1qzn-assembly1_A  TM=4.795E-01  e=2.484E-03  Acetivibrio cellulolyticus
  3vu1-assembly3_B  TM=2.372E-01  e=7.979E-01  Pyrococcus horikoshii OT3

pLDDT: mean 83.76, std 10.55, range [34.12, 98.31]

Secondary structure (DSSP, 8-state):
-------PPPPPEEEEEEE-SSTTEEEEEEEESS-B-S-EEEEEEEEEEETTT--EE-GGG-EES-TTTEEEEE-TT-SEEETTEEEEEEEEEESS-HHHHSTT--B-TT--EEEEEEEEES--SEEEEEE---HHHHHTT-S-EEEETTEE-EEEE-PPPEEEE--SB-TTS-BT-S--TTSB---S-TTEEEEEE-TTS-EEEEEP----S-TTS---EETTTEE--S-TT-EEEEE-TTS-EEEEPSS-TTSB---S-TTEE--EE-TTS-EE-PEEP----S-TTEEEEEETTTEEEEEE--SS-SSS-TTT-S-TTSPPTT-B---S-TT-EEEEE-TTS-EEEE-SS-TTSB---S-TTEE--EE-TTS-EE-PEEP----S-TTEEEEEETTTEEEEEE--SS-SSS-TTT-S-TTSPPTT-B---S-TTEEEEEE-TTS-EEEEE---TTSB---S-TTEEEEEE-TTS-EEEEEEPP---S-TTEEEEEETTTEEEEEE--SS-SSS-TTT-S-TTSPPTT-----S-TT-----